Protein AF-A0A3C1V6E5-F1 (afdb_monomer)

pLDDT: mean 78.82, std 22.5, range [22.83, 98.06]

Mean predicted aligned error: 12.68 Å

Sequence (428 aa):
MVGQSHFLRQRLFSVSLCIGIALLNGSAWSAKPEPETEWKPPKLPEAVTIKPEGAVLKVAPIDRETRPEIEQAAAQIDSILQAYWNENKTKSGKKTTDHEFVRRAYLELAGRIPTIDEARTFCNATGRKKRGQLIDDLLESPGYVSHFYNYWADILRLKERPSRDIFFEPYMAWVKESLADNMPYDKWVYTLLTANGRVAENPATGFQLRDAGMPLSYVDNTVRVFLGTQIGCAQCHDHPFDRWTQQEFYKLAALTNGSKFSAKQVLFGGMGGASFGTDDSFSDSGPASDSPFKDEDDLIPNLARLRYGMQTAIDEKKVGGGIRNFYGSGTMMISSMDDEFRLPHDYQYDDGDPLDVVEPAVLWGKIPEYAEDEDNRARFAAWLTTSDNRQFARNIANRMWKKVMGVGLVEPIDDFQEGNIPAIPELL

Foldseek 3Di:
DDDDDDDDDDDDDPDPPPPVPPPPPPPPPPPDPDPPPPDDPPPDPPVVVDDDPDAPAQFAADDCVCVVVVVVLVVVVVVLVVVVCVVVVHDDDDDDDLLRLQQLLCCLQQVDGDDPVSSCVLNPDDDPCSSVVSNSVSLRHLSRLVVVLVVVCVLLVPDCDLDPQAGLPLLSVLSSVCSRHVQDPLLLLLLLLPDWWFCLQRVSVSSVVSCPPPLLVSQQSSCLSQLLARCSVLCVAQDPPFRRHVLQSLLQSLLRVQKDKFLPDDPPDPPDDPPPPPPPPPPPCFQQVPDPQNGVCSNRVCSVVSNVVVVVCVVVVVDDPVVVSVVSRRSIIIDGDNDWGFADQPDDDPPDHHRDTRNHDHNDDHQDPSCPPPRSSSSSSRQSSPPVNVSSVQLVLQVVCCSSVVHGLFPVSSHDHPVTAGVSNVSD

Structure (mmCIF, N/CA/C/O backbone):
data_AF-A0A3C1V6E5-F1
#
_entry.id   AF-A0A3C1V6E5-F1
#
loop_
_atom_site.group_PDB
_atom_site.id
_atom_site.type_symbol
_atom_site.label_atom_id
_atom_site.label_alt_id
_atom_site.label_comp_id
_atom_site.label_asym_id
_atom_site.label_entity_id
_atom_site.label_seq_id
_atom_site.pdbx_PDB_ins_code
_atom_site.Cartn_x
_atom_site.Cartn_y
_atom_site.Cartn_z
_atom_site.occupancy
_atom_site.B_iso_or_equiv
_atom_site.auth_seq_id
_atom_site.auth_comp_id
_atom_site.auth_asym_id
_atom_site.auth_atom_id
_atom_site.pdbx_PDB_model_num
ATOM 1 N N . MET A 1 1 ? 62.307 -49.105 50.954 1.00 33.12 1 MET A N 1
ATOM 2 C CA . MET A 1 1 ? 61.297 -49.579 49.988 1.00 33.12 1 MET A CA 1
ATOM 3 C C . MET A 1 1 ? 59.978 -48.898 50.314 1.00 33.12 1 MET A C 1
ATOM 5 O O . MET A 1 1 ? 59.543 -48.974 51.450 1.00 33.12 1 MET A O 1
ATOM 9 N N . VAL A 1 2 ? 59.492 -48.143 49.326 1.00 36.91 2 VAL A N 1
ATOM 10 C CA . VAL A 1 2 ? 58.170 -47.536 49.069 1.00 36.91 2 VAL A CA 1
ATOM 11 C C . VAL A 1 2 ? 57.068 -47.698 50.132 1.00 36.91 2 VAL A C 1
ATOM 13 O O . VAL A 1 2 ? 56.732 -48.811 50.514 1.00 36.91 2 VAL A O 1
ATOM 16 N N . GLY A 1 3 ? 56.419 -46.585 50.499 1.00 30.44 3 GLY A N 1
ATOM 17 C CA . GLY A 1 3 ? 55.229 -46.575 51.359 1.00 30.44 3 GLY A CA 1
ATOM 18 C C . GLY A 1 3 ? 54.374 -45.313 51.209 1.00 30.44 3 GLY A C 1
ATOM 19 O O . GLY A 1 3 ? 54.398 -44.450 52.073 1.00 30.44 3 GLY A O 1
ATOM 20 N N . GLN A 1 4 ? 53.698 -45.223 50.062 1.00 34.97 4 GLN A N 1
ATOM 21 C CA . GLN A 1 4 ? 52.452 -44.508 49.741 1.00 34.97 4 GLN A CA 1
ATOM 22 C C . GLN A 1 4 ? 51.994 -43.318 50.615 1.00 34.97 4 GLN A C 1
ATOM 24 O O . GLN A 1 4 ? 51.507 -43.457 51.734 1.00 34.97 4 GLN A O 1
ATOM 29 N N . SER A 1 5 ? 52.010 -42.143 49.984 1.00 36.38 5 SER A N 1
ATOM 30 C CA . SER A 1 5 ? 51.194 -40.975 50.293 1.00 36.38 5 SER A CA 1
ATOM 31 C C . SER A 1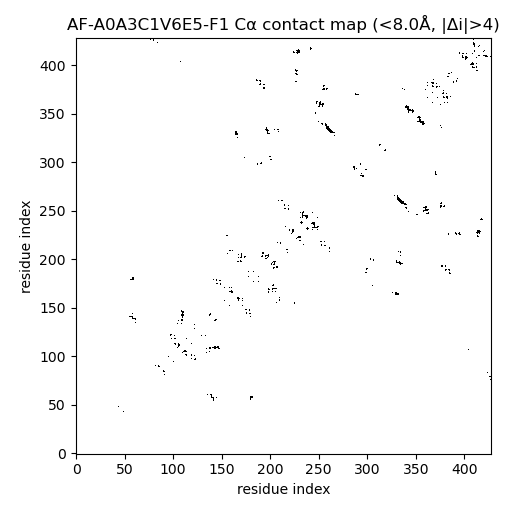 5 ? 49.795 -41.111 49.684 1.00 36.38 5 SER A C 1
ATOM 33 O O . SER A 1 5 ? 49.674 -41.369 48.492 1.00 36.38 5 SER A O 1
ATOM 35 N N . HIS A 1 6 ? 48.759 -40.900 50.495 1.00 39.94 6 HIS A N 1
ATOM 36 C CA . HIS A 1 6 ? 47.565 -40.069 50.250 1.00 39.94 6 HIS A CA 1
ATOM 37 C C . HIS A 1 6 ? 46.398 -40.561 51.116 1.00 39.94 6 HIS A C 1
ATOM 39 O O . HIS A 1 6 ? 46.191 -41.754 51.278 1.00 39.94 6 HIS A O 1
ATOM 45 N N . PHE A 1 7 ? 45.630 -39.594 51.628 1.00 38.19 7 PHE A N 1
ATOM 46 C CA . PHE A 1 7 ? 44.462 -39.727 52.509 1.00 38.19 7 PHE A CA 1
ATOM 47 C C . PHE A 1 7 ? 44.743 -39.974 53.993 1.00 38.19 7 PHE A C 1
ATOM 49 O O . PHE A 1 7 ? 44.480 -41.044 54.514 1.00 38.19 7 PHE A O 1
ATOM 56 N N . LEU A 1 8 ? 45.173 -38.918 54.694 1.00 37.25 8 LEU A N 1
ATOM 57 C CA . LEU A 1 8 ? 44.597 -38.524 55.990 1.00 37.25 8 LEU A CA 1
ATOM 58 C C . LEU A 1 8 ? 45.181 -37.161 56.414 1.00 37.25 8 LEU A C 1
ATOM 60 O O . LEU A 1 8 ? 46.267 -37.095 56.981 1.00 37.25 8 LEU A O 1
ATOM 64 N N . ARG A 1 9 ? 44.468 -36.053 56.177 1.00 35.97 9 ARG A N 1
ATOM 65 C CA . ARG A 1 9 ? 44.654 -34.835 56.983 1.00 35.97 9 ARG A CA 1
ATOM 66 C C . ARG A 1 9 ? 43.318 -34.161 57.276 1.00 35.97 9 ARG A C 1
ATOM 68 O O . ARG A 1 9 ? 42.730 -33.491 56.441 1.00 35.97 9 ARG A O 1
ATOM 75 N N . GLN A 1 10 ? 42.914 -34.366 58.528 1.00 39.66 10 GLN A N 1
ATOM 76 C CA . GLN A 1 10 ? 42.471 -33.315 59.442 1.00 39.66 10 GLN A CA 1
ATOM 77 C C . GLN A 1 10 ? 41.135 -32.632 59.116 1.00 39.66 10 GLN A C 1
ATOM 79 O O . GLN A 1 10 ? 41.059 -31.451 58.797 1.00 39.66 10 GLN A O 1
ATOM 84 N N . ARG A 1 11 ? 40.050 -33.361 59.407 1.00 44.81 11 ARG A N 1
ATOM 85 C CA . ARG A 1 11 ? 38.934 -32.771 60.160 1.00 44.81 11 ARG A CA 1
ATOM 86 C C . ARG A 1 11 ? 39.464 -32.402 61.547 1.00 44.81 11 ARG A C 1
ATOM 88 O O . ARG A 1 11 ? 39.792 -33.319 62.287 1.00 44.81 11 ARG A O 1
ATOM 95 N N . LEU A 1 12 ? 39.603 -31.108 61.840 1.00 43.06 12 LEU A N 1
ATOM 96 C CA . LEU A 1 12 ? 39.612 -30.475 63.176 1.00 43.06 12 LEU A CA 1
ATOM 97 C C . LEU A 1 12 ? 40.032 -28.999 63.018 1.00 43.06 12 LEU A C 1
ATOM 99 O O . LEU A 1 12 ? 41.094 -28.592 63.461 1.00 43.06 12 LEU A O 1
ATOM 103 N N . PHE A 1 13 ? 39.207 -28.195 62.346 1.00 40.41 13 PHE A N 1
ATOM 104 C CA . PHE A 1 13 ? 39.318 -26.728 62.351 1.00 40.41 13 PHE A CA 1
ATOM 105 C C . PHE A 1 13 ? 37.937 -26.117 62.097 1.00 40.41 13 PHE A C 1
ATOM 107 O O . PHE A 1 13 ? 37.669 -25.575 61.033 1.00 40.41 13 PHE A O 1
ATOM 114 N N . SER A 1 14 ? 37.002 -26.270 63.038 1.00 45.25 14 SER A N 1
ATOM 115 C CA . SER A 1 14 ? 35.696 -25.588 62.974 1.00 45.25 14 SER A CA 1
ATOM 116 C C . SER A 1 14 ? 35.020 -25.525 64.347 1.00 45.25 14 SER A C 1
ATOM 118 O O . SER A 1 14 ? 33.919 -26.036 64.494 1.00 45.25 14 SER A O 1
ATOM 120 N N . VAL A 1 15 ? 35.665 -24.951 65.375 1.00 45.31 15 VAL A N 1
ATOM 121 C CA . VAL A 1 15 ? 34.948 -24.581 66.625 1.00 45.31 15 VAL A CA 1
ATOM 122 C C . VAL A 1 15 ? 35.372 -23.225 67.231 1.00 45.31 15 VAL A C 1
ATOM 124 O O . VAL A 1 15 ? 34.652 -22.692 68.063 1.00 45.31 15 VAL A O 1
ATOM 127 N N . SER A 1 16 ? 36.445 -22.555 66.788 1.00 42.56 16 SER A N 1
ATOM 128 C CA . SER A 1 16 ? 36.907 -21.313 67.460 1.00 42.56 16 SER A CA 1
ATOM 129 C C . SER A 1 16 ? 36.689 -19.996 66.699 1.00 42.56 16 SER A C 1
ATOM 131 O O . SER A 1 16 ? 37.274 -18.987 67.075 1.00 42.56 16 SER A O 1
ATOM 133 N N . LEU A 1 17 ? 35.812 -19.951 65.688 1.00 41.94 17 LEU A N 1
ATOM 134 C CA . LEU A 1 17 ? 35.485 -18.712 64.956 1.00 41.94 17 LEU A CA 1
ATOM 135 C C . LEU A 1 17 ? 33.987 -18.354 65.007 1.00 41.94 17 LEU A C 1
ATOM 137 O O . LEU A 1 17 ? 33.418 -17.916 64.016 1.00 41.94 17 LEU A O 1
ATOM 141 N N . CYS A 1 18 ? 33.330 -18.540 66.156 1.00 40.94 18 CYS A N 1
ATOM 142 C CA . CYS A 1 18 ? 31.938 -18.094 66.347 1.00 40.94 18 CYS A CA 1
ATOM 143 C C . CYS A 1 18 ? 31.711 -17.200 67.578 1.00 40.94 18 CYS A C 1
ATOM 145 O O . CYS A 1 18 ? 30.569 -16.887 67.884 1.00 40.94 18 CYS A O 1
ATOM 147 N N . ILE A 1 19 ? 32.762 -16.735 68.267 1.00 44.38 19 ILE A N 1
ATOM 148 C CA . ILE A 1 19 ? 32.605 -15.843 69.441 1.00 44.38 19 ILE A CA 1
ATOM 149 C C . ILE A 1 19 ? 33.277 -14.464 69.235 1.00 44.38 19 ILE A C 1
ATOM 151 O O . ILE A 1 19 ? 33.051 -13.535 70.000 1.00 44.38 19 ILE A O 1
ATOM 155 N N . GLY A 1 20 ? 34.010 -14.263 68.133 1.00 39.97 20 GLY A N 1
ATOM 156 C CA . GLY A 1 20 ? 34.669 -12.988 67.798 1.00 39.97 20 GLY A CA 1
ATOM 157 C C . GLY A 1 20 ? 33.928 -12.074 66.809 1.00 39.97 20 GLY A C 1
ATOM 158 O O . GLY A 1 20 ? 34.488 -11.060 66.413 1.00 39.97 20 GLY A O 1
ATOM 159 N N . ILE A 1 21 ? 32.704 -12.414 66.381 1.00 42.41 21 ILE A N 1
ATOM 160 C CA . ILE A 1 21 ? 31.907 -11.618 65.413 1.00 42.41 21 ILE A CA 1
ATOM 161 C C . ILE A 1 21 ? 30.518 -11.282 65.993 1.00 42.41 21 ILE A C 1
ATOM 163 O O . ILE A 1 21 ? 29.538 -11.120 65.278 1.00 42.41 21 ILE A O 1
ATOM 167 N N . ALA A 1 22 ? 30.410 -11.182 67.319 1.00 43.16 22 ALA A N 1
ATOM 168 C CA . ALA A 1 22 ? 29.179 -10.755 67.994 1.00 43.16 22 ALA A CA 1
ATOM 169 C C . ALA A 1 22 ? 29.300 -9.377 68.676 1.00 43.16 22 ALA A C 1
ATOM 171 O O . ALA A 1 22 ? 28.345 -8.923 69.293 1.00 43.16 22 ALA A O 1
ATOM 172 N N . LEU A 1 23 ? 30.444 -8.687 68.553 1.00 46.59 23 LEU A N 1
ATOM 173 C CA . LEU A 1 23 ? 30.680 -7.385 69.205 1.00 46.59 23 LEU A CA 1
ATOM 174 C C . LEU A 1 23 ? 31.103 -6.248 68.255 1.00 46.59 23 LEU A C 1
ATOM 176 O O . LEU A 1 23 ? 31.434 -5.165 68.721 1.00 46.59 23 LEU A O 1
ATOM 180 N N . LEU A 1 24 ? 31.042 -6.446 66.931 1.00 46.03 24 LEU A N 1
ATOM 181 C CA . LEU A 1 24 ? 31.371 -5.403 65.939 1.00 46.03 24 LEU A CA 1
ATOM 182 C C . LEU A 1 24 ? 30.227 -5.039 64.975 1.00 46.03 24 LEU A C 1
ATOM 184 O O . LEU A 1 24 ? 30.453 -4.302 64.027 1.00 46.03 24 LEU A O 1
ATOM 188 N N . ASN A 1 25 ? 28.994 -5.486 65.234 1.00 44.97 25 ASN A N 1
ATOM 189 C CA . ASN A 1 25 ? 27.812 -5.114 64.436 1.00 44.97 25 ASN A CA 1
ATOM 190 C C . ASN A 1 25 ? 26.697 -4.470 65.281 1.00 44.97 25 ASN A C 1
ATOM 192 O O . ASN A 1 25 ? 25.516 -4.621 64.991 1.00 44.97 25 ASN A O 1
ATOM 196 N N . GLY A 1 26 ? 27.064 -3.741 66.339 1.00 45.75 26 GLY A N 1
ATOM 197 C CA . GLY A 1 26 ? 26.116 -2.980 67.165 1.00 45.75 26 GLY A CA 1
ATOM 198 C C . GLY A 1 26 ? 25.826 -1.555 66.673 1.00 45.75 26 GLY A C 1
ATOM 199 O O . GLY A 1 26 ? 25.007 -0.870 67.273 1.00 45.75 26 GLY A O 1
ATOM 200 N N . SER A 1 27 ? 26.490 -1.083 65.612 1.00 48.09 27 SER A N 1
ATOM 201 C CA . SER A 1 27 ? 26.453 0.329 65.185 1.00 48.09 27 SER A CA 1
ATOM 202 C C . SER A 1 27 ? 25.985 0.560 63.742 1.00 48.09 27 SER A C 1
ATOM 204 O O . SER A 1 27 ? 25.948 1.702 63.295 1.00 48.09 27 SER A O 1
ATOM 206 N N . ALA A 1 28 ? 25.579 -0.486 63.015 1.00 47.56 28 ALA A N 1
ATOM 207 C CA . ALA A 1 28 ? 25.120 -0.365 61.624 1.00 47.56 28 ALA A CA 1
ATOM 208 C C . ALA A 1 28 ? 23.589 -0.222 61.464 1.00 47.56 28 ALA A C 1
ATOM 210 O O . ALA A 1 28 ? 23.106 -0.067 60.347 1.00 47.56 28 ALA A O 1
ATOM 211 N N . TRP A 1 29 ? 22.812 -0.246 62.555 1.00 49.22 29 TRP A N 1
ATOM 212 C CA . TRP A 1 29 ? 21.337 -0.176 62.536 1.00 49.22 29 TRP A CA 1
ATOM 213 C C . TRP A 1 29 ? 20.766 1.115 63.140 1.00 49.22 29 TRP A C 1
ATOM 215 O O . TRP A 1 29 ? 19.705 1.124 63.758 1.00 49.22 29 TRP A O 1
ATOM 225 N N . SER A 1 30 ? 21.453 2.238 62.941 1.00 56.75 30 SER A N 1
ATOM 226 C CA . SER A 1 30 ? 20.893 3.565 63.235 1.00 56.75 30 SER A CA 1
ATOM 227 C C . SER A 1 30 ? 21.253 4.610 62.179 1.00 56.75 30 SER A C 1
ATOM 229 O O . SER A 1 30 ? 21.362 5.797 62.496 1.00 56.75 30 SER A O 1
ATOM 231 N N . ALA A 1 31 ? 21.455 4.195 60.925 1.00 59.06 31 ALA A N 1
ATOM 232 C CA . ALA A 1 31 ? 21.459 5.149 59.825 1.00 59.06 31 ALA A CA 1
ATOM 233 C C . ALA A 1 31 ? 20.050 5.751 59.746 1.00 59.06 31 ALA A C 1
ATOM 235 O O . ALA A 1 31 ? 19.085 5.050 59.439 1.00 59.06 31 ALA A O 1
ATOM 236 N N . LYS A 1 32 ? 19.919 7.035 60.105 1.00 61.00 32 LYS A N 1
ATOM 237 C CA . LYS A 1 32 ? 18.692 7.791 59.839 1.00 61.00 32 LYS A CA 1
ATOM 238 C C . LYS A 1 32 ? 18.397 7.644 58.341 1.00 61.00 32 LYS A C 1
ATOM 240 O O . LYS A 1 32 ? 19.347 7.791 57.569 1.00 61.00 32 LYS A O 1
ATOM 245 N N . PRO A 1 33 ? 17.151 7.344 57.932 1.00 62.94 33 PRO A N 1
ATOM 246 C CA . PRO A 1 33 ? 16.810 7.365 56.517 1.00 62.94 33 PRO A CA 1
ATOM 247 C C . PRO A 1 33 ? 17.252 8.719 55.965 1.00 62.94 33 PRO A C 1
ATOM 249 O O . PRO A 1 33 ? 17.007 9.751 56.603 1.00 62.94 33 PRO A O 1
ATOM 252 N N . GLU A 1 34 ? 17.982 8.707 54.848 1.00 66.94 34 GLU A N 1
ATOM 253 C CA . GLU A 1 34 ? 18.268 9.948 54.138 1.00 66.94 34 GLU A CA 1
ATOM 254 C C . GLU A 1 34 ? 16.935 10.680 53.946 1.00 66.94 34 GLU A C 1
ATOM 256 O O . GLU A 1 34 ? 15.932 10.019 53.651 1.00 66.94 34 GLU A O 1
ATOM 261 N N . PRO A 1 35 ? 16.874 12.001 54.193 1.00 67.31 35 PRO A N 1
ATOM 262 C CA . PRO A 1 35 ? 15.646 12.745 53.966 1.00 67.31 35 PRO A CA 1
ATOM 263 C C . PRO A 1 35 ? 15.203 12.451 52.537 1.00 67.31 35 PRO A C 1
ATOM 265 O O . PRO A 1 35 ? 15.996 12.654 51.616 1.00 67.31 35 PRO A O 1
ATOM 268 N N . GLU A 1 36 ? 13.987 11.911 52.379 1.00 69.88 36 GLU A N 1
ATOM 269 C CA . GLU A 1 36 ? 13.410 11.611 51.071 1.00 69.88 36 GLU A CA 1
ATOM 270 C C . GLU A 1 36 ? 13.618 12.845 50.202 1.00 69.88 36 GLU A C 1
ATOM 272 O O . GLU A 1 36 ? 13.077 13.920 50.474 1.00 69.88 36 GLU A O 1
ATOM 277 N N . THR A 1 37 ? 14.499 12.723 49.210 1.00 72.12 37 THR A N 1
ATOM 278 C CA . THR A 1 37 ? 14.703 13.796 48.254 1.00 72.12 37 THR A CA 1
ATOM 279 C C . THR A 1 37 ? 13.376 13.939 47.541 1.00 72.12 37 THR A C 1
ATOM 281 O O . THR A 1 37 ? 12.957 13.035 46.822 1.00 72.12 37 THR A O 1
ATOM 284 N N . GLU A 1 38 ? 12.676 15.039 47.826 1.00 78.81 38 GLU A N 1
ATOM 285 C CA . GLU A 1 38 ? 11.380 15.343 47.236 1.00 78.81 38 GLU A CA 1
ATOM 286 C C . GLU A 1 38 ? 11.497 15.135 45.725 1.00 78.81 38 GLU A C 1
ATOM 288 O O . GLU A 1 38 ? 12.281 15.816 45.051 1.00 78.81 38 GLU A O 1
ATOM 293 N N . TRP A 1 39 ? 10.800 14.119 45.208 1.00 74.19 39 TRP A N 1
ATOM 294 C CA . TRP A 1 39 ? 10.886 13.768 43.800 1.00 74.19 39 TRP A CA 1
ATOM 295 C C . TRP A 1 39 ? 10.397 14.962 42.987 1.00 74.19 39 TRP A C 1
ATOM 297 O O . TRP A 1 39 ? 9.228 15.342 43.047 1.00 74.19 39 TRP A O 1
ATOM 307 N N . LYS A 1 40 ? 11.308 15.572 42.228 1.00 79.94 40 LYS A N 1
ATOM 308 C CA . LYS A 1 40 ? 10.969 16.644 41.299 1.00 79.94 40 LYS A CA 1
ATOM 309 C C . LYS A 1 40 ? 10.714 16.007 39.938 1.00 79.94 40 LYS A C 1
ATOM 311 O O . LYS A 1 40 ? 11.668 15.477 39.362 1.00 79.94 40 LYS A O 1
ATOM 316 N N . PRO A 1 41 ? 9.476 16.046 39.409 1.00 78.00 41 PRO A N 1
ATOM 317 C CA . PRO A 1 41 ? 9.222 15.561 38.062 1.00 78.00 41 PRO A CA 1
ATOM 318 C C . PRO A 1 41 ? 10.176 16.255 37.083 1.00 78.00 41 PRO A C 1
ATOM 320 O O . PRO A 1 41 ? 10.405 17.465 37.214 1.00 78.00 41 PRO A O 1
ATOM 323 N N . PRO A 1 42 ? 10.747 15.526 36.107 1.00 81.56 42 PRO A N 1
ATOM 324 C CA . PRO A 1 42 ? 11.539 16.157 35.065 1.00 81.56 42 PRO A CA 1
ATOM 325 C C . PRO A 1 42 ? 10.684 17.222 34.375 1.00 81.56 42 PRO A C 1
ATOM 327 O O . PRO A 1 42 ? 9.512 16.989 34.070 1.00 81.56 42 PRO A O 1
ATOM 330 N N . LYS A 1 43 ? 11.265 18.404 34.137 1.00 81.25 43 LYS A N 1
ATOM 331 C CA . LYS A 1 43 ? 10.600 19.428 33.329 1.00 81.25 43 LYS A CA 1
ATOM 332 C C . LYS A 1 43 ? 10.381 18.843 31.941 1.00 81.25 43 LYS A C 1
ATOM 334 O O . LYS A 1 43 ? 11.344 18.538 31.239 1.00 81.25 43 LYS A O 1
ATOM 339 N N . LEU A 1 44 ? 9.118 18.660 31.581 1.00 78.56 44 LEU A N 1
ATOM 340 C CA . LEU A 1 44 ? 8.759 18.231 30.242 1.00 78.56 44 LEU A CA 1
ATOM 341 C C . LEU A 1 44 ? 9.189 19.319 29.241 1.00 78.56 44 LEU A C 1
ATOM 343 O O . LEU A 1 44 ? 9.157 20.504 29.592 1.00 78.56 44 LEU A O 1
ATOM 347 N N . PRO A 1 45 ? 9.615 18.944 28.020 1.00 76.25 45 PRO A N 1
ATOM 348 C CA . PRO A 1 45 ? 9.902 19.909 26.967 1.00 76.25 45 PRO A CA 1
ATOM 349 C C . PRO A 1 45 ? 8.709 20.834 26.743 1.00 76.25 45 PRO A C 1
ATOM 351 O O . PRO A 1 45 ? 7.562 20.409 26.874 1.00 76.25 45 PRO A O 1
ATOM 354 N N . GLU A 1 46 ? 8.975 22.074 26.339 1.00 69.12 46 GLU A N 1
ATOM 355 C CA . GLU A 1 46 ? 7.931 23.083 26.135 1.00 69.12 46 GLU A CA 1
ATOM 356 C C . GLU A 1 46 ? 6.845 22.604 25.150 1.00 69.12 46 GLU A C 1
ATOM 358 O O . GLU A 1 46 ? 5.651 22.787 25.381 1.00 69.12 46 GLU A O 1
ATOM 363 N N . ALA A 1 47 ? 7.263 21.853 24.124 1.00 62.50 47 ALA A N 1
ATOM 364 C CA . ALA A 1 47 ? 6.400 21.198 23.140 1.00 62.50 47 ALA A CA 1
ATOM 365 C C . ALA A 1 47 ? 5.415 20.161 23.725 1.00 62.50 47 ALA A C 1
ATOM 367 O O . ALA A 1 47 ? 4.439 19.811 23.072 1.00 62.50 47 ALA A O 1
ATOM 368 N N . VAL A 1 48 ? 5.670 19.650 24.932 1.00 64.62 48 VAL A N 1
ATOM 369 C CA . VAL A 1 48 ? 4.799 18.703 25.652 1.00 64.62 48 VAL A CA 1
ATOM 370 C C . VAL A 1 48 ? 3.907 19.436 26.659 1.00 64.62 48 VAL A C 1
ATOM 372 O O . VAL A 1 48 ? 2.833 18.951 27.006 1.00 64.62 48 VAL A O 1
ATOM 375 N N . THR A 1 49 ? 4.339 20.604 27.141 1.00 70.75 49 THR A N 1
ATOM 376 C CA . THR A 1 49 ? 3.604 21.389 28.144 1.00 70.75 49 THR A CA 1
ATOM 377 C C . THR A 1 49 ? 2.634 22.396 27.543 1.00 70.75 49 THR A C 1
ATOM 379 O O . THR A 1 49 ? 1.643 22.740 28.186 1.00 70.75 49 THR A O 1
ATOM 382 N N . ILE A 1 50 ? 2.904 22.885 26.331 1.00 70.06 50 ILE A N 1
ATOM 383 C CA . ILE A 1 50 ? 2.019 23.818 25.635 1.00 70.06 50 ILE A CA 1
ATOM 384 C C . ILE A 1 50 ? 0.929 23.021 24.927 1.00 70.06 50 ILE A C 1
ATOM 386 O O . ILE A 1 50 ? 1.202 22.166 24.086 1.00 70.06 50 ILE A O 1
ATOM 390 N N . LYS A 1 51 ? -0.330 23.326 25.252 1.00 64.81 51 LYS A N 1
ATOM 391 C CA . LYS A 1 51 ? -1.469 22.791 24.511 1.00 64.81 51 LYS A CA 1
ATOM 392 C C . LYS A 1 51 ? -1.480 23.448 23.123 1.00 64.81 51 LYS A C 1
ATOM 394 O O . LYS A 1 51 ? -1.540 24.675 23.070 1.00 64.81 51 LYS A O 1
ATOM 399 N N . PRO A 1 52 ? -1.416 22.682 22.022 1.00 63.34 52 PRO A N 1
ATOM 400 C CA . PRO A 1 52 ? -1.412 23.266 20.688 1.00 63.34 52 PRO A CA 1
ATOM 401 C C . PRO A 1 52 ? -2.696 24.073 20.452 1.00 63.34 52 PRO A C 1
ATOM 403 O O . PRO A 1 52 ? -3.790 23.629 20.800 1.00 63.34 52 PRO A O 1
ATOM 406 N N . GLU A 1 53 ? -2.551 25.263 19.865 1.00 66.38 53 GLU A N 1
ATOM 407 C CA . GLU A 1 53 ? -3.654 26.206 19.616 1.00 66.38 53 GLU A CA 1
ATOM 408 C C . GLU A 1 53 ? -4.534 25.811 18.412 1.00 66.38 53 GLU A C 1
ATOM 410 O O . GLU A 1 53 ? -5.567 26.427 18.165 1.00 66.38 53 GLU A O 1
ATOM 415 N N . GLY A 1 54 ? -4.166 24.754 17.679 1.00 62.56 54 GLY A N 1
ATOM 416 C CA . GLY A 1 54 ? -4.900 24.257 16.518 1.00 62.56 54 GLY A CA 1
ATOM 417 C C . GLY A 1 54 ? -4.609 22.790 16.207 1.00 62.56 54 GLY A C 1
ATOM 418 O O . GLY A 1 54 ? -3.777 22.148 16.853 1.00 62.56 54 GLY A O 1
ATOM 419 N N . ALA A 1 55 ? -5.314 22.248 15.210 1.00 62.12 55 ALA A N 1
ATOM 420 C CA . ALA A 1 55 ? -5.086 20.886 14.742 1.00 62.12 55 ALA A CA 1
ATOM 421 C C . ALA A 1 55 ? -3.644 20.747 14.225 1.00 62.12 55 ALA A C 1
ATOM 423 O O . ALA A 1 55 ? -3.252 21.417 13.274 1.00 62.12 55 ALA A O 1
ATOM 424 N N . VAL A 1 56 ? -2.868 19.861 14.858 1.00 72.12 56 VAL A N 1
ATOM 425 C CA . VAL A 1 56 ? -1.457 19.584 14.514 1.00 72.12 56 VAL A CA 1
ATOM 426 C C . VAL A 1 56 ? -1.322 19.054 13.081 1.00 72.12 56 VAL A C 1
ATOM 428 O O . VAL A 1 56 ? -0.287 19.218 12.443 1.00 72.12 56 VAL A O 1
ATOM 431 N N . LEU A 1 57 ? -2.382 18.427 12.575 1.00 81.31 57 LEU A N 1
ATOM 432 C CA . LEU A 1 57 ? -2.495 17.902 11.227 1.00 81.31 57 LEU A CA 1
ATOM 433 C C . LEU A 1 57 ? -3.964 17.982 10.802 1.00 81.31 57 LEU A C 1
ATOM 435 O O . LEU A 1 57 ? -4.845 17.615 11.582 1.00 81.31 57 LEU A O 1
ATOM 439 N N . LYS A 1 58 ? -4.229 18.455 9.582 1.00 88.81 58 LYS A N 1
ATOM 440 C CA . LYS A 1 58 ? -5.564 18.378 8.978 1.00 88.81 58 LYS A CA 1
ATOM 441 C C . LYS A 1 58 ? -5.739 16.971 8.410 1.00 88.81 58 LYS A C 1
ATOM 443 O O . LYS A 1 58 ? -4.903 16.550 7.623 1.00 88.81 58 LYS A O 1
ATOM 448 N N . VAL A 1 59 ? -6.794 16.279 8.826 1.00 93.12 59 VAL A N 1
ATOM 449 C CA . VAL A 1 59 ? -7.151 14.938 8.346 1.00 93.12 59 VAL A CA 1
ATOM 450 C C . VAL A 1 59 ? -8.452 15.056 7.560 1.00 93.12 59 VAL A C 1
ATOM 452 O O . VAL A 1 59 ? -9.354 15.791 7.975 1.00 93.12 59 VAL A O 1
ATOM 455 N N . ALA A 1 60 ? -8.522 14.408 6.402 1.00 93.44 60 ALA A N 1
ATOM 456 C CA . ALA A 1 60 ? -9.717 14.363 5.581 1.00 93.44 60 ALA A CA 1
ATOM 457 C C . ALA A 1 60 ? -10.860 13.686 6.354 1.00 93.44 60 ALA A C 1
ATOM 459 O O . ALA A 1 60 ? -10.630 12.700 7.060 1.00 93.44 60 ALA A O 1
ATOM 460 N N . PRO A 1 61 ? -12.091 14.214 6.252 1.00 94.56 61 PRO A N 1
ATOM 461 C CA . PRO A 1 61 ? -13.240 13.559 6.848 1.00 94.56 61 PRO A CA 1
ATOM 462 C C . PRO A 1 61 ? -13.512 12.233 6.136 1.00 94.56 61 PRO A C 1
ATOM 464 O O . PRO A 1 61 ? -13.323 12.114 4.924 1.00 94.56 61 PRO A O 1
ATOM 467 N N . ILE A 1 62 ? -14.010 11.254 6.882 1.00 93.06 62 ILE A N 1
ATOM 468 C CA . ILE A 1 62 ? -14.507 10.015 6.295 1.00 93.06 62 ILE A CA 1
ATOM 469 C C . ILE A 1 62 ? -15.852 10.263 5.599 1.00 93.06 62 ILE A C 1
ATOM 471 O O . ILE A 1 62 ? -16.700 11.024 6.083 1.00 93.06 62 ILE A O 1
ATOM 475 N N . ASP A 1 63 ? -16.081 9.572 4.484 1.00 92.69 63 ASP A N 1
ATOM 476 C CA . ASP A 1 63 ? -17.378 9.590 3.815 1.00 92.69 63 ASP A CA 1
ATOM 477 C C . ASP A 1 63 ? -18.371 8.679 4.549 1.00 92.69 63 ASP A C 1
ATOM 479 O O . ASP A 1 63 ? -18.368 7.454 4.409 1.00 92.69 63 ASP A O 1
ATOM 483 N N . ARG A 1 64 ? -19.239 9.291 5.355 1.00 91.44 64 ARG A N 1
ATOM 484 C CA . ARG A 1 64 ? -20.240 8.575 6.156 1.00 91.44 64 ARG A CA 1
ATOM 485 C C . ARG A 1 64 ? -21.395 8.023 5.318 1.00 91.44 64 ARG A C 1
ATOM 487 O O . ARG A 1 64 ? -22.099 7.146 5.824 1.00 91.44 64 ARG A O 1
ATOM 494 N N . GLU A 1 65 ? -21.575 8.473 4.077 1.00 93.19 65 GLU A N 1
ATOM 495 C CA . GLU A 1 65 ? -22.622 7.964 3.182 1.00 93.19 65 GLU A CA 1
ATOM 496 C C . GLU A 1 65 ? -22.316 6.535 2.711 1.00 93.19 65 GLU A C 1
ATOM 498 O O . GLU A 1 65 ? -23.236 5.758 2.477 1.00 93.19 65 GLU A O 1
ATOM 503 N N . THR A 1 66 ? -21.040 6.132 2.700 1.00 91.56 66 THR A N 1
ATOM 504 C CA . THR A 1 66 ? -20.603 4.757 2.366 1.00 91.56 66 THR A CA 1
ATOM 505 C C . THR A 1 66 ? -20.897 3.725 3.463 1.00 91.56 66 THR A C 1
ATOM 507 O O . THR A 1 66 ? -20.763 2.517 3.263 1.00 91.56 66 THR A O 1
ATOM 510 N N . ARG A 1 67 ? -21.330 4.163 4.654 1.00 90.31 67 ARG A N 1
ATOM 511 C CA . ARG A 1 67 ? -21.548 3.286 5.816 1.00 90.31 67 ARG A CA 1
ATOM 512 C C . ARG A 1 67 ? -22.470 2.087 5.549 1.00 90.31 67 ARG A C 1
ATOM 514 O O . ARG A 1 67 ? -22.128 1.006 6.026 1.00 90.31 67 ARG A O 1
ATOM 521 N N . PRO A 1 68 ? -23.611 2.215 4.846 1.00 93.81 68 PRO A N 1
ATOM 522 C CA . PRO A 1 68 ? -24.469 1.068 4.558 1.00 93.81 68 PRO A CA 1
ATOM 523 C C . PRO A 1 68 ? -23.753 -0.020 3.748 1.00 93.81 68 PRO A C 1
ATOM 525 O O . PRO A 1 68 ? -23.914 -1.201 4.048 1.00 93.81 68 PRO A O 1
ATOM 528 N N . GLU A 1 69 ? -22.927 0.367 2.774 1.00 95.75 69 GLU A N 1
ATOM 529 C CA . GLU A 1 69 ? -22.152 -0.566 1.949 1.00 95.75 69 GLU A CA 1
ATOM 530 C C . GLU A 1 69 ? -21.089 -1.287 2.787 1.00 95.75 69 GLU A C 1
ATOM 532 O O . GLU A 1 69 ? -20.955 -2.508 2.710 1.00 95.75 69 GLU A O 1
ATOM 537 N N . ILE A 1 70 ? -20.402 -0.559 3.674 1.00 93.31 70 ILE A N 1
ATOM 538 C CA . ILE A 1 70 ? -19.425 -1.132 4.614 1.00 93.31 70 ILE A CA 1
ATOM 539 C C . ILE A 1 70 ? -20.101 -2.109 5.589 1.00 93.31 70 ILE A C 1
ATOM 541 O O . ILE A 1 70 ? -19.580 -3.196 5.842 1.00 93.31 70 ILE A O 1
ATOM 545 N N . GLU A 1 71 ? -21.268 -1.754 6.138 1.00 93.38 71 GLU A N 1
ATOM 546 C CA . GLU A 1 71 ? -22.043 -2.637 7.024 1.00 93.38 71 GLU A CA 1
ATOM 547 C C . GLU A 1 71 ? -22.502 -3.907 6.284 1.00 93.38 71 GLU A C 1
ATOM 549 O O . GLU A 1 71 ? -22.476 -4.998 6.860 1.00 93.38 71 GLU A O 1
ATOM 554 N N . GLN A 1 72 ? -22.866 -3.795 5.003 1.00 96.50 72 GLN A N 1
ATOM 555 C CA . GLN A 1 72 ? -23.217 -4.939 4.163 1.00 96.50 72 GLN A CA 1
ATOM 556 C C . GLN A 1 72 ? -22.009 -5.841 3.878 1.00 96.50 72 GLN A C 1
ATOM 558 O O . GLN A 1 72 ? -22.124 -7.060 4.017 1.00 96.50 72 GLN A O 1
ATOM 563 N N . ALA A 1 73 ? -20.853 -5.269 3.534 1.00 95.31 73 ALA A N 1
ATOM 564 C CA . ALA A 1 73 ? -19.616 -6.020 3.322 1.00 95.31 73 ALA A CA 1
ATOM 565 C C . ALA A 1 73 ? -19.178 -6.757 4.601 1.00 95.31 73 ALA A C 1
ATOM 567 O O . ALA A 1 73 ? -18.851 -7.944 4.562 1.00 95.31 73 ALA A O 1
ATOM 568 N N . ALA A 1 74 ? -19.260 -6.100 5.763 1.00 95.06 74 ALA A N 1
ATOM 569 C CA . ALA A 1 74 ? -18.987 -6.733 7.053 1.00 95.06 74 ALA A CA 1
ATOM 570 C C . ALA A 1 74 ? -19.948 -7.902 7.340 1.00 95.06 74 ALA A C 1
ATOM 572 O O . ALA A 1 74 ? -19.513 -8.963 7.782 1.00 95.06 74 ALA A O 1
ATOM 573 N N . ALA A 1 75 ? -21.240 -7.751 7.028 1.00 96.56 75 ALA A N 1
ATOM 574 C CA . ALA A 1 75 ? -22.218 -8.827 7.192 1.00 96.56 75 ALA A CA 1
ATOM 575 C C . ALA A 1 75 ? -21.946 -10.028 6.263 1.00 96.56 75 ALA A C 1
ATOM 577 O O . ALA A 1 75 ? -22.201 -11.173 6.642 1.00 96.56 75 ALA A O 1
ATOM 578 N N . GLN A 1 76 ? -21.415 -9.792 5.059 1.00 97.31 76 GLN A N 1
ATOM 579 C CA . GLN A 1 76 ? -20.982 -10.862 4.153 1.00 97.31 76 GLN A CA 1
ATOM 580 C C . GLN A 1 76 ? -19.780 -11.626 4.719 1.00 97.31 76 GLN A C 1
ATOM 582 O O . GLN A 1 76 ? -19.812 -12.857 4.748 1.00 97.31 76 GLN A O 1
ATOM 587 N N . ILE A 1 77 ? -18.773 -10.916 5.243 1.00 96.25 77 ILE A N 1
ATOM 588 C CA . ILE A 1 77 ? -17.631 -11.525 5.947 1.00 96.25 77 ILE A CA 1
ATOM 589 C C . ILE A 1 77 ? -18.124 -12.380 7.122 1.00 96.25 77 ILE A C 1
ATOM 591 O O . ILE A 1 77 ? -17.734 -13.541 7.247 1.00 96.25 77 ILE A O 1
ATOM 595 N N . ASP A 1 78 ? -19.029 -11.846 7.946 1.00 95.81 78 ASP A N 1
ATOM 596 C CA . ASP A 1 78 ? -19.614 -12.576 9.076 1.00 95.81 78 ASP A CA 1
ATOM 597 C C . ASP A 1 78 ? -20.341 -13.852 8.617 1.00 95.81 78 ASP A C 1
ATOM 599 O O . ASP A 1 78 ? -20.224 -14.899 9.258 1.00 95.81 78 ASP A O 1
ATOM 603 N N . SER A 1 79 ? -21.058 -13.800 7.490 1.00 97.25 79 SER A N 1
ATOM 604 C CA . SER A 1 79 ? -21.730 -14.970 6.914 1.00 97.25 79 SER A CA 1
ATOM 605 C C . SER A 1 79 ? -20.740 -16.045 6.459 1.00 97.25 79 SER A C 1
ATOM 607 O O . SER A 1 79 ? -20.979 -17.231 6.702 1.00 97.25 79 SER A O 1
ATOM 609 N N . ILE A 1 80 ? -19.631 -15.651 5.827 1.00 97.25 80 ILE A N 1
ATOM 610 C CA . ILE A 1 80 ? -18.568 -16.570 5.393 1.00 97.25 80 ILE A CA 1
ATOM 611 C C . ILE A 1 80 ? -17.922 -17.238 6.612 1.00 97.25 80 ILE A C 1
ATOM 613 O O . ILE A 1 80 ? -17.834 -18.465 6.677 1.00 97.25 80 ILE A O 1
ATOM 617 N N . LEU A 1 81 ? -17.552 -16.453 7.627 1.00 95.69 81 LEU A N 1
ATOM 618 C CA . LEU A 1 81 ? -16.974 -16.972 8.870 1.00 95.69 81 LEU A CA 1
ATOM 619 C C . LEU A 1 81 ? -17.932 -1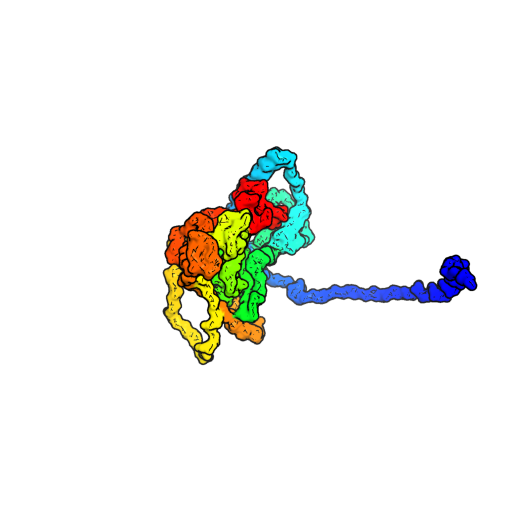7.917 9.600 1.00 95.69 81 LEU A C 1
ATOM 621 O O . LEU A 1 81 ? -17.516 -18.962 10.102 1.00 95.69 81 LEU A O 1
ATOM 625 N N . GLN A 1 82 ? -19.223 -17.584 9.640 1.00 95.94 82 GLN A N 1
ATOM 626 C CA . GLN A 1 82 ? -20.234 -18.428 10.268 1.00 95.94 82 GLN A CA 1
ATOM 627 C C . GLN A 1 82 ? -20.383 -19.775 9.551 1.00 95.94 82 GLN A C 1
ATOM 629 O O . GLN A 1 82 ? -20.510 -20.803 10.224 1.00 95.94 82 GLN A O 1
ATOM 634 N N . ALA A 1 83 ? -20.356 -19.784 8.216 1.00 95.88 83 ALA A N 1
ATOM 635 C CA . ALA A 1 83 ? -20.364 -21.013 7.426 1.00 95.88 83 ALA A CA 1
ATOM 636 C C . ALA A 1 83 ? -19.111 -21.856 7.708 1.00 95.88 83 ALA A C 1
ATOM 638 O O . ALA A 1 83 ? -19.239 -23.024 8.082 1.00 95.88 83 ALA A O 1
ATOM 639 N N . TYR A 1 84 ? -17.931 -21.233 7.662 1.00 95.31 84 TYR A N 1
ATOM 640 C CA . TYR A 1 84 ? -16.654 -21.884 7.952 1.00 95.31 84 TYR A CA 1
ATOM 641 C C . TYR A 1 84 ? -16.625 -22.506 9.357 1.00 95.31 84 TYR A C 1
ATOM 643 O O . TYR A 1 84 ? -16.221 -23.658 9.532 1.00 95.31 84 TYR A O 1
ATOM 651 N N . TRP A 1 85 ? -17.102 -21.791 10.381 1.00 95.50 85 TRP A N 1
ATOM 652 C CA . TRP A 1 85 ? -17.156 -22.329 11.741 1.00 95.50 85 TRP A CA 1
ATOM 653 C C . TRP A 1 85 ? -18.116 -23.508 11.881 1.00 95.50 85 TRP A C 1
ATOM 655 O O . TRP A 1 85 ? -17.805 -24.449 12.614 1.00 95.50 85 TRP A O 1
ATOM 665 N N . ASN A 1 86 ? -19.262 -23.470 11.198 1.00 95.62 86 ASN A N 1
ATOM 666 C CA . ASN A 1 86 ? -20.234 -24.562 11.220 1.00 95.62 86 ASN A CA 1
ATOM 667 C C . ASN A 1 86 ? -19.655 -25.833 10.590 1.00 95.62 86 ASN A C 1
ATOM 669 O O . ASN A 1 86 ? -19.768 -26.909 11.180 1.00 95.62 86 ASN A O 1
ATOM 673 N N . GLU A 1 87 ? -19.001 -25.700 9.436 1.00 96.06 87 GLU A N 1
ATOM 674 C CA . GLU A 1 87 ? -18.337 -26.805 8.741 1.00 96.06 87 GLU A CA 1
ATOM 675 C C . GLU A 1 87 ? -17.229 -27.429 9.602 1.00 96.06 87 GLU A C 1
ATOM 677 O O . GLU A 1 87 ? -17.181 -28.647 9.791 1.00 96.06 87 GLU A O 1
ATOM 682 N N . ASN A 1 88 ? -16.408 -26.585 10.230 1.00 95.69 88 ASN A N 1
ATOM 683 C CA . ASN A 1 88 ? -15.283 -27.012 11.061 1.00 95.69 88 ASN A CA 1
ATOM 684 C C . ASN A 1 88 ? -15.671 -27.356 12.510 1.00 95.69 88 ASN A C 1
ATOM 686 O O . ASN A 1 88 ? -14.808 -27.684 13.326 1.00 95.69 88 ASN A O 1
ATOM 690 N N . LYS A 1 89 ? -16.964 -27.298 12.858 1.00 96.88 89 LYS A N 1
ATOM 691 C CA . LYS A 1 89 ? -17.488 -27.557 14.215 1.00 96.88 89 LYS A CA 1
ATOM 692 C C . LYS A 1 89 ? -16.821 -26.694 15.296 1.00 96.88 89 LYS A C 1
ATOM 694 O O . LYS A 1 89 ? -16.710 -27.099 16.457 1.00 96.88 89 LYS A O 1
ATOM 699 N N . THR A 1 90 ? -16.401 -25.489 14.928 1.00 95.00 90 THR A N 1
ATOM 700 C CA . THR A 1 90 ? -15.836 -24.485 15.834 1.00 95.00 90 THR A CA 1
ATOM 701 C C . THR A 1 90 ? -16.891 -23.448 16.219 1.00 95.00 90 THR A C 1
ATOM 703 O O . THR A 1 90 ? -17.983 -23.408 15.659 1.00 95.00 90 THR A O 1
ATOM 706 N N . LYS A 1 91 ? -16.590 -22.599 17.204 1.00 90.00 91 LYS A N 1
ATOM 707 C CA . LYS A 1 91 ? -17.481 -21.512 17.630 1.00 90.00 91 LYS A CA 1
ATOM 708 C C . LYS A 1 91 ? -16.745 -20.186 17.596 1.00 90.00 91 LYS A C 1
ATOM 710 O O . LYS A 1 91 ? -15.548 -20.139 17.875 1.00 90.00 91 LYS A O 1
ATOM 715 N N . SER A 1 92 ? -17.489 -19.120 17.325 1.00 90.38 92 SER A N 1
ATOM 716 C CA . SER A 1 92 ? -16.981 -17.757 17.413 1.00 90.38 92 SER A CA 1
ATOM 717 C C . SER A 1 92 ? -16.465 -17.440 18.822 1.00 90.38 92 SER A C 1
ATOM 719 O O . SER A 1 92 ? -16.942 -17.976 19.830 1.00 90.38 92 SER A O 1
ATOM 721 N N . GLY A 1 93 ? -15.527 -16.497 18.904 1.00 88.44 93 GLY A N 1
ATOM 722 C CA . GLY A 1 93 ? -15.113 -15.916 20.178 1.00 88.44 93 GLY A CA 1
ATOM 723 C C . GLY A 1 93 ? -16.262 -15.184 20.884 1.00 88.44 93 GLY A C 1
ATOM 724 O O . GLY A 1 93 ? -17.262 -14.799 20.274 1.00 88.44 93 GLY A O 1
ATOM 725 N N . LYS A 1 94 ? -16.116 -14.962 22.197 1.00 92.56 94 LYS A N 1
ATOM 726 C CA . LYS A 1 94 ? -17.040 -14.097 22.942 1.00 92.56 94 LYS A CA 1
ATOM 727 C C . LYS A 1 94 ? -16.907 -12.659 22.443 1.00 92.56 94 LYS A C 1
ATOM 729 O O . LYS A 1 94 ? -15.796 -12.177 22.226 1.00 92.56 94 LYS A O 1
ATOM 734 N N . LYS A 1 95 ? -18.036 -11.959 22.323 1.00 92.38 95 LYS A N 1
ATOM 735 C CA . LYS A 1 95 ? -18.040 -10.528 22.013 1.00 92.38 95 LYS A CA 1
ATOM 736 C C . LYS A 1 95 ? -17.288 -9.761 23.101 1.00 92.38 95 LYS A C 1
ATOM 738 O O . LYS A 1 95 ? -17.506 -9.997 24.287 1.00 92.38 95 LYS A O 1
ATOM 743 N N . THR A 1 96 ? -16.435 -8.832 22.684 1.00 95.25 96 THR A N 1
ATOM 744 C CA . THR A 1 96 ? -15.691 -7.956 23.594 1.00 95.25 96 THR A CA 1
ATOM 745 C C . THR A 1 96 ? -16.629 -7.077 24.412 1.00 95.25 96 THR A C 1
ATOM 747 O O . THR A 1 96 ? -17.633 -6.570 23.893 1.00 95.25 96 THR A O 1
ATOM 750 N N . THR A 1 97 ? -16.279 -6.847 25.675 1.00 96.56 97 THR A N 1
ATOM 751 C CA . THR A 1 97 ? -16.896 -5.808 26.509 1.00 96.56 97 THR A CA 1
ATOM 752 C C . THR A 1 97 ? -16.576 -4.415 25.961 1.00 96.56 97 THR A C 1
ATOM 754 O O . THR A 1 97 ? -15.674 -4.244 25.138 1.00 96.56 97 THR A O 1
ATOM 757 N N . ASP A 1 98 ? -17.292 -3.391 26.422 1.00 97.06 98 ASP A N 1
ATOM 758 C CA . ASP A 1 98 ? -17.027 -2.016 25.986 1.00 97.06 98 ASP A CA 1
ATOM 759 C C . ASP A 1 98 ? -15.661 -1.498 26.453 1.00 97.06 98 ASP A C 1
ATOM 761 O O . ASP A 1 98 ? -14.983 -0.820 25.685 1.00 97.06 98 ASP A O 1
ATOM 765 N N . HIS A 1 99 ? -15.209 -1.895 27.648 1.00 97.06 99 HIS A N 1
ATOM 766 C CA . HIS A 1 99 ? -13.871 -1.571 28.151 1.00 97.06 99 HIS A CA 1
ATOM 767 C C . HIS A 1 99 ? -12.758 -2.199 27.303 1.00 97.06 99 HIS A C 1
ATOM 769 O O . HIS A 1 99 ? -11.755 -1.548 27.004 1.00 97.06 99 HIS A O 1
ATOM 775 N N . GLU A 1 100 ? -12.928 -3.456 26.891 1.00 97.31 100 GLU A N 1
ATOM 776 C CA . GLU A 1 100 ? -11.967 -4.122 26.008 1.00 97.31 100 GLU A CA 1
ATOM 777 C C . GLU A 1 100 ? -11.980 -3.504 24.612 1.00 97.31 100 GLU A C 1
ATOM 779 O O . GLU A 1 100 ? -10.917 -3.249 24.047 1.00 97.31 100 GLU A O 1
ATOM 784 N N . PHE A 1 101 ? -13.169 -3.242 24.063 1.00 97.31 101 PHE A N 1
ATOM 785 C CA . PHE A 1 101 ? -13.314 -2.671 22.729 1.00 97.31 101 PHE A CA 1
ATOM 786 C C . PHE A 1 101 ? -12.684 -1.282 22.636 1.00 97.31 101 PHE A C 1
ATOM 788 O O . PHE A 1 101 ? -11.855 -1.072 21.756 1.00 97.31 101 PHE A O 1
ATOM 795 N N . VAL A 1 102 ? -13.010 -0.359 23.551 1.00 98.06 102 VAL A N 1
ATOM 796 C CA . VAL A 1 102 ? -12.465 1.010 23.503 1.00 98.06 102 VAL A CA 1
ATOM 797 C C . VAL A 1 102 ? -10.945 1.001 23.604 1.00 98.06 102 VAL A C 1
ATOM 799 O O . VAL A 1 102 ? -10.273 1.684 22.840 1.00 98.06 102 VAL A O 1
ATOM 802 N N . ARG A 1 103 ? -10.372 0.165 24.480 1.00 98.00 103 ARG A N 1
ATOM 803 C CA . ARG A 1 103 ? -8.916 0.044 24.589 1.00 98.00 103 ARG A CA 1
ATOM 804 C C . ARG A 1 103 ? -8.295 -0.476 23.291 1.00 98.00 103 ARG A C 1
ATOM 806 O O . ARG A 1 103 ? -7.290 0.078 22.858 1.00 98.00 103 ARG A O 1
ATOM 813 N N . ARG A 1 104 ? -8.864 -1.530 22.694 1.00 96.81 104 ARG A N 1
ATOM 814 C CA . ARG A 1 104 ? -8.348 -2.126 21.450 1.00 96.81 104 ARG A CA 1
ATOM 815 C C . ARG A 1 104 ? -8.467 -1.166 20.268 1.00 96.81 104 ARG A C 1
ATOM 817 O O . ARG A 1 104 ? -7.491 -1.008 19.555 1.00 96.81 104 ARG A O 1
ATOM 824 N N . ALA A 1 105 ? -9.602 -0.485 20.114 1.00 97.38 105 ALA A N 1
ATOM 825 C CA . ALA A 1 105 ? -9.821 0.478 19.034 1.00 97.38 105 ALA A CA 1
ATOM 826 C C . ALA A 1 105 ? -8.805 1.631 19.077 1.00 97.38 105 ALA A C 1
ATOM 828 O O . ALA A 1 105 ? -8.201 1.955 18.061 1.00 97.38 105 ALA A O 1
ATOM 829 N N . TYR A 1 106 ? -8.551 2.206 20.256 1.00 98.06 106 TYR A N 1
ATOM 830 C CA . TYR A 1 106 ? -7.550 3.267 20.414 1.00 98.06 106 TYR A CA 1
ATOM 831 C C . TYR A 1 106 ? -6.117 2.787 20.149 1.00 98.06 106 TYR A C 1
ATOM 833 O O . TYR A 1 106 ? -5.343 3.511 19.525 1.00 98.06 106 TYR A O 1
ATOM 841 N N . LEU A 1 107 ? -5.761 1.580 20.604 1.00 96.56 107 LEU A N 1
ATOM 842 C CA . LEU A 1 107 ? -4.432 1.019 20.346 1.00 96.56 107 LEU A CA 1
ATOM 843 C C . LEU A 1 107 ? -4.222 0.763 18.855 1.00 96.56 107 LEU A C 1
ATOM 845 O O . LEU A 1 107 ? -3.176 1.121 18.328 1.00 96.56 107 LEU A O 1
ATOM 849 N N . GLU A 1 108 ? -5.225 0.184 18.201 1.00 95.75 108 GLU A N 1
ATOM 850 C CA . GLU A 1 108 ? -5.153 -0.240 16.806 1.00 95.75 108 GLU A CA 1
ATOM 851 C C . GLU A 1 108 ? -5.214 0.928 15.821 1.00 95.75 108 GLU A C 1
ATOM 853 O O . GLU A 1 108 ? -4.473 0.955 14.839 1.00 95.75 108 GLU A O 1
ATOM 858 N N . LEU A 1 109 ? -6.099 1.895 16.077 1.00 96.81 109 LEU A N 1
ATOM 859 C CA . LEU A 1 109 ? -6.314 3.018 15.173 1.00 96.81 109 LEU A CA 1
ATOM 860 C C . LEU A 1 109 ? -5.421 4.198 15.534 1.00 96.81 109 LEU A C 1
ATOM 862 O O . LEU A 1 109 ? -4.789 4.740 14.647 1.00 96.81 109 LEU A O 1
ATOM 866 N N . ALA A 1 110 ? -5.307 4.582 16.808 1.00 95.50 110 ALA A N 1
ATOM 867 C CA . ALA A 1 110 ? -4.582 5.792 17.214 1.00 95.50 110 ALA A CA 1
ATOM 868 C C . ALA A 1 110 ? -3.191 5.537 17.822 1.00 95.50 110 ALA A C 1
ATOM 870 O O . ALA A 1 110 ? -2.502 6.496 18.177 1.00 95.50 110 ALA A O 1
ATOM 871 N N . GLY A 1 111 ? -2.773 4.277 17.996 1.00 95.62 111 GLY A N 1
ATOM 872 C CA . GLY A 1 111 ? -1.454 3.934 18.537 1.00 95.62 111 GLY A CA 1
ATOM 873 C C . GLY A 1 111 ? -1.249 4.294 20.013 1.00 95.62 111 GLY A C 1
ATOM 874 O O . GLY A 1 111 ? -0.111 4.396 20.472 1.00 95.62 111 GLY A O 1
ATOM 875 N N . ARG A 1 112 ? -2.327 4.515 20.774 1.00 95.38 112 ARG A N 1
ATOM 876 C CA . ARG A 1 112 ? -2.280 4.854 22.208 1.00 95.38 112 ARG A CA 1
ATOM 877 C C . ARG A 1 112 ? -3.446 4.232 22.961 1.00 95.38 112 ARG A C 1
ATOM 879 O O . ARG A 1 112 ? -4.375 3.715 22.368 1.00 95.38 112 ARG A O 1
ATOM 886 N N . ILE A 1 113 ? -3.435 4.313 24.285 1.00 96.69 113 ILE A N 1
ATOM 887 C CA . ILE A 1 113 ? -4.617 3.976 25.091 1.00 96.69 113 ILE A CA 1
ATOM 888 C C . ILE A 1 113 ? -5.573 5.184 25.171 1.00 96.69 113 ILE A C 1
ATOM 890 O O . ILE A 1 113 ? -5.114 6.328 25.032 1.00 96.69 113 ILE A O 1
ATOM 894 N N . PRO A 1 114 ? -6.886 4.973 25.398 1.00 97.25 114 PRO A N 1
ATOM 895 C CA . PRO A 1 114 ? -7.799 6.081 25.651 1.00 97.25 114 PRO A CA 1
ATOM 896 C C . PRO A 1 114 ? -7.435 6.775 26.964 1.00 97.25 114 PRO A C 1
ATOM 898 O O . PRO A 1 114 ? -6.989 6.137 27.924 1.00 97.25 114 PRO A O 1
ATOM 901 N N . THR A 1 115 ? -7.674 8.079 27.027 1.00 96.12 115 THR A N 1
ATOM 902 C CA . THR A 1 115 ? -7.733 8.804 28.296 1.00 96.12 115 THR A CA 1
ATOM 903 C C . THR A 1 115 ? -8.929 8.322 29.116 1.00 96.12 115 THR A C 1
ATOM 905 O O . THR A 1 115 ? -9.856 7.682 28.608 1.00 96.12 115 THR A O 1
ATOM 908 N N . ILE A 1 116 ? -8.926 8.636 30.411 1.00 95.00 116 ILE A N 1
ATOM 909 C CA . ILE A 1 116 ? -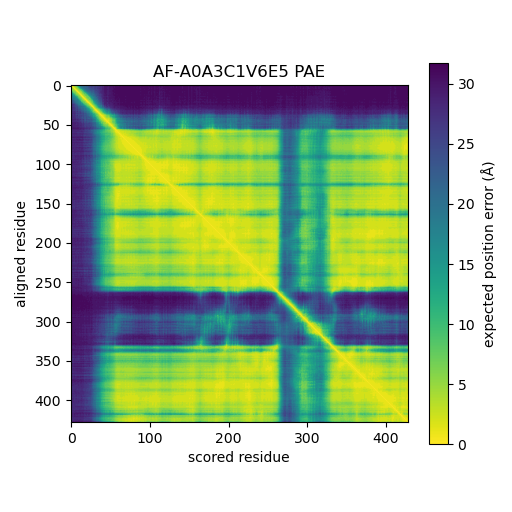10.019 8.235 31.298 1.00 95.00 116 ILE A CA 1
ATOM 910 C C . ILE A 1 116 ? -11.367 8.829 30.861 1.00 95.00 116 ILE A C 1
ATOM 912 O O . ILE A 1 116 ? -12.384 8.139 30.932 1.00 95.00 116 ILE A O 1
ATOM 916 N N . ASP A 1 117 ? -11.375 10.067 30.365 1.00 96.44 117 ASP A N 1
ATOM 917 C CA . ASP A 1 117 ? -12.598 10.757 29.951 1.00 96.44 117 ASP A CA 1
ATOM 918 C C . ASP A 1 117 ? -13.130 10.219 28.619 1.00 96.44 117 ASP A C 1
ATOM 920 O O . ASP A 1 117 ? -14.330 9.967 28.504 1.00 96.44 117 ASP A O 1
ATOM 924 N N . GLU A 1 118 ? -12.251 9.937 27.652 1.00 96.75 118 GLU A N 1
ATOM 925 C CA . GLU A 1 118 ? -12.612 9.241 26.406 1.00 96.75 118 GLU A CA 1
ATOM 926 C C . GLU A 1 118 ? -13.234 7.867 26.706 1.00 96.75 118 GLU A C 1
ATOM 928 O O . GLU A 1 118 ? -14.319 7.538 26.216 1.00 96.75 118 GLU A O 1
ATOM 933 N N . ALA A 1 119 ? -12.595 7.082 27.581 1.00 97.69 119 ALA A N 1
ATOM 934 C CA . ALA A 1 119 ? -13.083 5.760 27.960 1.00 97.69 119 ALA A CA 1
ATOM 935 C C . ALA A 1 119 ? -14.449 5.825 28.664 1.00 97.69 119 ALA A C 1
ATOM 937 O O . ALA A 1 119 ? -15.348 5.052 28.321 1.00 97.69 119 ALA A O 1
ATOM 938 N N . ARG A 1 120 ? -14.635 6.747 29.623 1.00 97.44 120 ARG A N 1
ATOM 939 C CA . ARG A 1 120 ? -15.928 6.946 30.304 1.00 97.44 120 ARG A CA 1
ATOM 940 C C . ARG A 1 120 ? -17.014 7.378 29.330 1.00 97.44 120 ARG A C 1
ATOM 942 O O . ARG A 1 120 ? -18.110 6.829 29.385 1.00 97.44 120 ARG A O 1
ATOM 949 N N . THR A 1 121 ? -16.706 8.318 28.440 1.00 96.62 121 THR A N 1
ATOM 950 C CA . THR A 1 121 ? -17.650 8.818 27.431 1.00 96.62 121 THR A CA 1
ATOM 951 C C . THR A 1 121 ? -18.172 7.669 26.573 1.00 96.62 121 THR A C 1
ATOM 953 O O . THR A 1 121 ? -19.383 7.481 26.463 1.00 96.62 121 THR A O 1
ATOM 956 N N . PHE A 1 122 ? -17.278 6.821 26.060 1.00 97.81 122 PHE A N 1
ATOM 957 C CA . PHE A 1 122 ? -17.669 5.657 25.266 1.00 97.81 122 PHE A CA 1
ATOM 958 C C . PHE A 1 122 ? -18.456 4.602 26.069 1.00 97.81 122 PHE A C 1
ATOM 960 O O . PHE A 1 122 ? -19.458 4.057 25.590 1.00 97.81 122 PHE A O 1
ATOM 967 N N . CYS A 1 123 ? -18.018 4.293 27.294 1.00 97.06 123 CYS A N 1
ATOM 968 C CA . CYS A 1 123 ? -18.664 3.267 28.118 1.00 97.06 123 CYS A CA 1
ATOM 969 C C . CYS A 1 123 ? -20.071 3.689 28.567 1.00 97.06 123 CYS A C 1
ATOM 971 O O . CYS A 1 123 ? -20.964 2.847 28.620 1.00 97.06 123 CYS A O 1
ATOM 973 N N . ASN A 1 124 ? -20.286 4.983 28.818 1.00 96.44 124 ASN A N 1
ATOM 974 C CA . ASN A 1 124 ? -21.582 5.527 29.228 1.00 96.44 124 ASN A CA 1
ATOM 975 C C . ASN A 1 124 ? -22.552 5.747 28.053 1.00 96.44 124 ASN A C 1
ATOM 977 O O . ASN A 1 124 ? -23.753 5.902 28.273 1.00 96.44 124 ASN A O 1
ATOM 981 N N . ALA A 1 125 ? -22.068 5.756 26.808 1.00 95.75 125 ALA A N 1
ATOM 982 C CA . ALA A 1 125 ? -22.922 5.885 25.633 1.00 95.75 125 ALA A CA 1
ATOM 983 C C . ALA A 1 125 ? -23.804 4.635 25.428 1.00 95.75 125 ALA A C 1
ATOM 985 O O . ALA A 1 125 ? -23.332 3.496 25.496 1.00 95.75 125 ALA A O 1
ATOM 986 N N . THR A 1 126 ? -25.086 4.845 25.116 1.00 91.69 126 THR A N 1
ATOM 987 C CA . THR A 1 126 ? -26.102 3.780 24.961 1.00 91.69 126 THR A CA 1
ATOM 988 C C . THR A 1 126 ? -26.508 3.512 23.506 1.00 91.69 126 THR A C 1
ATOM 990 O O . THR A 1 126 ? -27.284 2.597 23.231 1.00 91.69 126 THR A O 1
ATOM 993 N N . GLY A 1 127 ? -25.981 4.281 22.549 1.00 92.00 127 GLY A N 1
ATOM 994 C CA . GLY A 1 127 ? -26.329 4.158 21.134 1.00 92.00 127 GLY A CA 1
ATOM 995 C C . GLY A 1 127 ? -25.854 2.843 20.506 1.00 92.00 127 GLY A C 1
ATOM 996 O O . GLY A 1 127 ? -24.696 2.454 20.653 1.00 92.00 127 GLY A O 1
ATOM 997 N N . ARG A 1 128 ? -26.720 2.191 19.715 1.00 88.12 128 ARG A N 1
ATOM 998 C CA . ARG A 1 128 ? -26.380 0.954 18.975 1.00 88.12 128 ARG A CA 1
ATOM 999 C C . ARG A 1 128 ? -25.204 1.128 18.004 1.00 88.12 128 ARG A C 1
ATOM 1001 O O . ARG A 1 128 ? -24.509 0.160 17.721 1.00 88.12 128 ARG A O 1
ATOM 1008 N N . LYS A 1 129 ? -24.968 2.358 17.534 1.00 90.69 129 LYS A N 1
ATOM 1009 C CA . LYS A 1 129 ? -23.897 2.718 16.592 1.00 90.69 129 LYS A CA 1
ATOM 1010 C C . LYS A 1 129 ? -22.617 3.235 17.261 1.00 90.69 129 LYS A C 1
ATOM 1012 O O . LYS A 1 129 ? -21.689 3.613 16.554 1.00 90.69 129 LYS A O 1
ATOM 1017 N N . LYS A 1 130 ? -22.516 3.216 18.599 1.00 95.25 130 LYS A N 1
ATOM 1018 C CA . LYS A 1 130 ? -21.389 3.842 19.316 1.00 95.25 130 LYS A CA 1
ATOM 1019 C C . LYS A 1 130 ? -20.009 3.309 18.920 1.00 95.25 130 LYS A C 1
ATOM 1021 O O . LYS A 1 130 ? -19.045 4.060 18.930 1.00 95.25 130 LYS A O 1
ATOM 1026 N N . ARG A 1 131 ? -19.904 2.019 18.563 1.00 95.44 131 ARG A N 1
ATOM 1027 C CA . ARG A 1 131 ? -18.642 1.413 18.097 1.00 95.44 131 ARG A CA 1
ATOM 1028 C C . ARG A 1 131 ? -18.207 1.978 16.748 1.00 95.44 131 ARG A C 1
ATOM 1030 O O . ARG A 1 131 ? -17.050 2.343 16.618 1.00 95.44 131 ARG A O 1
ATOM 1037 N N . GLY A 1 132 ? -19.135 2.081 15.795 1.00 93.88 132 GLY A N 1
ATOM 1038 C CA . GLY A 1 132 ? -18.873 2.684 14.487 1.00 93.88 132 GLY A CA 1
ATOM 1039 C C . GLY A 1 132 ? -18.530 4.167 14.600 1.00 93.88 132 GLY A C 1
ATOM 1040 O O . GLY A 1 132 ? -17.567 4.606 13.999 1.00 93.88 132 GLY A O 1
ATOM 1041 N N . GLN A 1 133 ? -19.244 4.912 15.449 1.00 93.88 133 GLN A N 1
ATOM 1042 C CA . GLN A 1 133 ? -18.942 6.326 15.708 1.00 93.88 133 GLN A CA 1
ATOM 1043 C C . GLN A 1 133 ? -17.540 6.519 16.298 1.00 93.88 133 GLN A C 1
ATOM 1045 O O . GLN A 1 133 ? -16.789 7.343 15.802 1.00 93.88 133 GLN A O 1
ATOM 1050 N N . LEU A 1 134 ? -17.150 5.709 17.292 1.00 96.94 134 LEU A N 1
ATOM 1051 C CA . LEU A 1 134 ? -15.789 5.770 17.827 1.00 96.94 134 LEU A CA 1
ATOM 1052 C C . LEU A 1 134 ? -14.735 5.461 16.751 1.00 96.94 134 LEU A C 1
ATOM 1054 O O . LEU A 1 134 ? -13.681 6.085 16.741 1.00 96.94 134 LEU A O 1
ATOM 1058 N N . ILE A 1 135 ? -14.993 4.481 15.880 1.00 96.25 135 ILE A N 1
ATOM 1059 C CA . ILE A 1 135 ? -14.081 4.151 14.778 1.00 96.25 135 ILE A CA 1
ATOM 1060 C C . ILE A 1 135 ? -13.936 5.353 13.836 1.00 96.25 135 ILE A C 1
ATOM 1062 O O . ILE A 1 135 ? -12.806 5.721 13.536 1.00 96.25 135 ILE A O 1
ATOM 1066 N N . ASP A 1 136 ? -15.039 5.998 13.445 1.00 95.19 136 ASP A N 1
ATOM 1067 C CA . ASP A 1 136 ? -15.018 7.208 12.609 1.00 95.19 136 ASP A CA 1
ATOM 1068 C C . ASP A 1 136 ? -14.172 8.315 13.241 1.00 95.19 136 ASP A C 1
ATOM 1070 O O . ASP A 1 136 ? -13.261 8.841 12.607 1.00 95.19 136 ASP A O 1
ATOM 1074 N N . ASP A 1 137 ? -14.440 8.623 14.514 1.00 95.19 137 ASP A N 1
ATOM 1075 C CA . ASP A 1 137 ? -13.750 9.682 15.252 1.00 95.19 137 ASP A CA 1
ATOM 1076 C C . ASP A 1 137 ? -12.237 9.410 15.343 1.00 95.19 137 ASP A C 1
ATOM 1078 O O . ASP A 1 137 ? -11.419 10.331 15.318 1.00 95.19 137 ASP A O 1
ATOM 1082 N N . LEU A 1 138 ? -11.846 8.135 15.453 1.00 97.12 138 LEU A N 1
ATOM 1083 C CA . LEU A 1 138 ? -10.443 7.731 15.483 1.00 97.12 138 LEU A CA 1
ATOM 1084 C C . LEU A 1 138 ? -9.790 7.805 14.101 1.00 97.12 138 LEU A C 1
ATOM 1086 O O . LEU A 1 138 ? -8.659 8.286 14.026 1.00 97.12 138 LEU A O 1
ATOM 1090 N N . LEU A 1 139 ? -10.468 7.369 13.036 1.00 96.12 139 LEU A N 1
ATOM 1091 C CA . LEU A 1 139 ? -9.967 7.444 1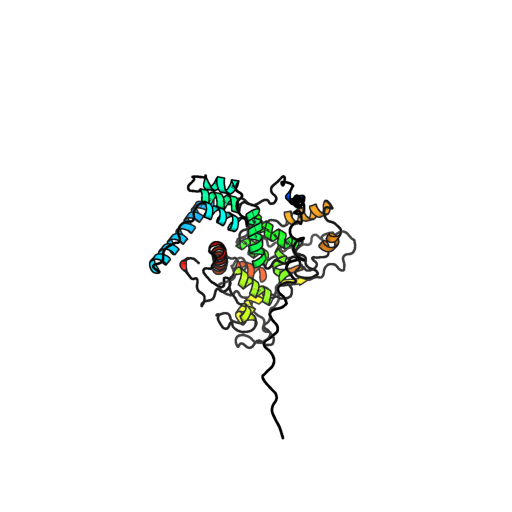1.657 1.00 96.12 139 LEU A CA 1
ATOM 1092 C C . LEU A 1 139 ? -9.761 8.897 11.199 1.00 96.12 139 LEU A C 1
ATOM 1094 O O . LEU A 1 139 ? -8.793 9.185 10.503 1.00 96.12 139 LEU A O 1
ATOM 1098 N N . GLU A 1 140 ? -10.593 9.830 11.666 1.00 95.31 140 GLU A N 1
ATOM 1099 C CA . GLU A 1 140 ? -10.443 11.272 11.406 1.00 95.31 140 GLU A CA 1
ATOM 1100 C C . GLU A 1 140 ? -9.408 11.957 12.325 1.00 95.31 140 GLU A C 1
ATOM 1102 O O . GLU A 1 140 ? -9.221 13.176 12.280 1.00 95.31 140 GLU A O 1
ATOM 1107 N N . SER A 1 141 ? -8.715 11.206 13.188 1.00 94.50 141 SER A N 1
ATOM 1108 C CA . SER A 1 141 ? -7.786 11.780 14.164 1.00 94.50 141 SER A CA 1
ATOM 1109 C C . SER A 1 141 ? -6.341 11.867 13.643 1.00 94.50 141 SER A C 1
ATOM 1111 O O . SER A 1 141 ? -5.856 10.960 12.962 1.00 94.50 141 SER A O 1
ATOM 1113 N N . PRO A 1 142 ? -5.551 12.873 14.075 1.00 93.50 142 PRO A N 1
ATOM 1114 C CA . PRO A 1 142 ? -4.104 12.894 13.829 1.00 93.50 142 PRO A CA 1
ATOM 1115 C C . PRO A 1 142 ? -3.364 11.669 14.388 1.00 93.50 142 PRO A C 1
ATOM 1117 O O . PRO A 1 142 ? -2.291 11.308 13.900 1.00 93.50 142 PRO A O 1
ATOM 1120 N N . GLY A 1 143 ? -3.931 11.032 15.421 1.00 94.25 143 GLY A N 1
ATOM 1121 C CA . GLY A 1 143 ? -3.411 9.792 15.992 1.00 94.25 143 GLY A CA 1
ATOM 1122 C C . GLY A 1 143 ? -3.442 8.647 14.984 1.00 94.25 143 GLY A C 1
ATOM 1123 O O . GLY A 1 143 ? -2.454 7.923 14.880 1.00 94.25 143 GLY A O 1
ATOM 1124 N N . TYR A 1 144 ? -4.516 8.545 14.194 1.00 96.75 144 TYR A N 1
ATOM 1125 C CA . TYR A 1 144 ? -4.617 7.553 13.127 1.00 96.75 144 TYR A CA 1
ATOM 1126 C C . TYR A 1 144 ? -3.552 7.735 12.064 1.00 96.75 144 TYR A C 1
ATOM 1128 O O . TYR A 1 144 ? -2.770 6.813 11.830 1.00 96.75 144 TYR A O 1
ATOM 1136 N N . VAL A 1 145 ? -3.422 8.943 11.515 1.00 96.81 145 VAL A N 1
ATOM 1137 C CA . VAL A 1 145 ? -2.388 9.213 10.510 1.00 96.81 145 VAL A CA 1
ATOM 1138 C C . VAL A 1 145 ? -1.000 8.894 11.061 1.00 96.81 145 VAL A C 1
ATOM 1140 O O . VAL A 1 145 ? -0.205 8.233 10.402 1.00 96.81 145 VAL A O 1
ATOM 1143 N N . SER A 1 146 ? -0.687 9.321 12.288 1.00 94.44 146 SER A N 1
ATOM 1144 C CA . SER A 1 146 ? 0.640 9.086 12.862 1.00 94.44 146 SER A CA 1
ATOM 1145 C C . SER A 1 146 ? 0.926 7.611 13.143 1.00 94.44 146 SER A C 1
ATOM 1147 O O . SER A 1 146 ? 2.077 7.191 13.022 1.00 94.44 146 SER A O 1
ATOM 1149 N N . HIS A 1 147 ? -0.076 6.835 13.552 1.00 96.50 147 HIS A N 1
ATOM 1150 C CA . HIS A 1 147 ? 0.094 5.412 13.814 1.00 96.50 147 HIS A CA 1
ATOM 1151 C C . HIS A 1 147 ? 0.185 4.615 12.507 1.00 96.50 147 HIS A C 1
ATOM 1153 O O . HIS A 1 147 ? 1.122 3.835 12.327 1.00 96.50 147 HIS A O 1
ATOM 1159 N N . PHE A 1 148 ? -0.729 4.866 11.569 1.00 97.38 148 PHE A N 1
ATOM 1160 C CA . PHE A 1 148 ? -0.780 4.181 10.280 1.00 97.38 148 PHE A CA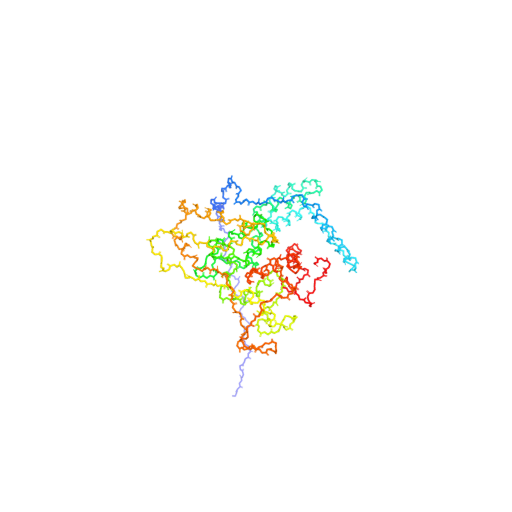 1
ATOM 1161 C C . PHE A 1 148 ? 0.392 4.556 9.364 1.00 97.38 148 PHE A C 1
ATOM 1163 O O . PHE A 1 148 ? 0.867 3.717 8.601 1.00 97.38 148 PHE A O 1
ATOM 1170 N N . TYR A 1 149 ? 0.949 5.761 9.521 1.00 97.19 149 TYR A N 1
ATOM 1171 C CA . TYR A 1 149 ? 2.210 6.150 8.892 1.00 97.19 149 TYR A CA 1
ATOM 1172 C C . TYR A 1 149 ? 3.339 5.170 9.210 1.00 97.19 149 TYR A C 1
ATOM 1174 O O . TYR A 1 149 ? 4.052 4.779 8.300 1.00 97.19 149 TYR A O 1
ATOM 1182 N N . ASN A 1 150 ? 3.497 4.728 10.463 1.00 95.81 150 ASN A N 1
ATOM 1183 C CA . ASN A 1 150 ? 4.586 3.807 10.810 1.00 95.81 150 ASN A CA 1
ATOM 1184 C C . ASN A 1 150 ? 4.406 2.430 10.162 1.00 95.81 150 ASN A C 1
ATOM 1186 O O . ASN A 1 150 ? 5.385 1.821 9.742 1.00 95.81 150 ASN A O 1
ATOM 1190 N N . TYR A 1 151 ? 3.160 1.963 10.049 1.00 96.25 151 TYR A N 1
ATOM 1191 C CA . TYR A 1 151 ? 2.839 0.727 9.337 1.00 96.25 151 TYR A CA 1
ATOM 1192 C C . TYR A 1 151 ? 3.261 0.811 7.862 1.00 96.25 151 TYR A C 1
ATOM 1194 O O . TYR A 1 151 ? 3.956 -0.070 7.357 1.00 96.25 151 TYR A O 1
ATOM 1202 N N . TRP A 1 152 ? 2.914 1.906 7.184 1.00 97.19 152 TRP A N 1
ATOM 1203 C CA . TRP A 1 152 ? 3.324 2.123 5.797 1.00 97.19 152 TRP A CA 1
ATOM 1204 C C . TRP A 1 152 ? 4.802 2.456 5.637 1.00 97.19 152 TRP A C 1
ATOM 1206 O O . TRP A 1 152 ? 5.393 2.080 4.631 1.00 97.19 152 TRP A O 1
ATOM 1216 N N . ALA A 1 153 ? 5.417 3.119 6.613 1.00 95.75 153 ALA A N 1
ATOM 1217 C CA . ALA A 1 153 ? 6.834 3.439 6.586 1.00 95.75 153 ALA A CA 1
ATOM 1218 C C . ALA A 1 153 ? 7.693 2.171 6.549 1.00 95.75 153 ALA A C 1
ATOM 1220 O O . ALA A 1 153 ? 8.693 2.140 5.835 1.00 95.75 153 ALA A O 1
ATOM 1221 N N . ASP A 1 154 ? 7.274 1.125 7.264 1.00 94.19 154 ASP A N 1
ATOM 1222 C CA . ASP A 1 154 ? 7.926 -0.184 7.240 1.00 94.19 154 ASP A CA 1
ATOM 1223 C C . ASP A 1 154 ? 7.745 -0.877 5.878 1.00 94.19 154 ASP A C 1
ATOM 1225 O O . ASP A 1 154 ? 8.721 -1.225 5.214 1.00 94.19 154 ASP A O 1
ATOM 1229 N N . ILE A 1 155 ? 6.503 -0.958 5.383 1.00 95.12 155 ILE A N 1
ATOM 1230 C CA . ILE A 1 155 ? 6.183 -1.586 4.085 1.00 95.12 155 ILE A CA 1
ATOM 1231 C C . ILE A 1 155 ? 6.886 -0.884 2.915 1.00 95.12 155 ILE A C 1
ATOM 1233 O O . ILE A 1 155 ? 7.451 -1.534 2.035 1.00 95.12 155 ILE A O 1
ATOM 1237 N N . LEU A 1 156 ? 6.882 0.449 2.906 1.00 94.75 156 LEU A N 1
ATOM 1238 C CA . LEU A 1 156 ? 7.553 1.263 1.893 1.00 94.75 156 LEU A CA 1
ATOM 1239 C C . LEU A 1 156 ? 9.053 1.422 2.166 1.00 94.75 156 LEU A C 1
ATOM 1241 O O . LEU A 1 156 ? 9.745 2.078 1.383 1.00 94.75 156 LEU A O 1
ATOM 1245 N N . ARG A 1 157 ? 9.582 0.808 3.233 1.00 92.19 157 ARG A N 1
ATOM 1246 C CA . ARG A 1 157 ? 11.001 0.842 3.615 1.00 92.19 157 ARG A CA 1
ATOM 1247 C C . ARG A 1 157 ? 11.558 2.270 3.642 1.00 92.19 157 ARG A C 1
ATOM 1249 O O . ARG A 1 157 ? 12.630 2.538 3.085 1.00 92.19 157 ARG A O 1
ATOM 1256 N N . LEU A 1 158 ? 10.813 3.192 4.248 1.00 90.81 158 LEU A N 1
ATOM 1257 C CA . LEU A 1 158 ? 11.211 4.591 4.355 1.00 90.81 158 LEU A CA 1
ATOM 1258 C C . LEU A 1 158 ? 12.507 4.703 5.162 1.00 90.81 158 LEU A C 1
ATOM 1260 O O . LEU A 1 158 ? 12.639 4.160 6.257 1.00 90.81 158 LEU A O 1
ATOM 1264 N N . LYS A 1 159 ? 13.471 5.435 4.610 1.00 85.19 159 LYS A N 1
ATOM 1265 C CA . LYS A 1 159 ? 14.747 5.767 5.249 1.00 85.19 159 LYS A CA 1
ATOM 1266 C C . LYS A 1 159 ? 14.898 7.273 5.208 1.00 85.19 159 LYS A C 1
ATOM 1268 O O . LYS A 1 159 ? 14.672 7.841 4.156 1.00 85.19 159 LYS A O 1
ATOM 1273 N N . GLU A 1 160 ? 15.338 7.898 6.294 1.00 84.38 160 GLU A N 1
ATOM 1274 C CA . GLU A 1 160 ? 15.601 9.346 6.307 1.00 84.38 160 GLU A CA 1
ATOM 1275 C C . GLU A 1 160 ? 16.712 9.719 5.311 1.00 84.38 160 GLU A C 1
ATOM 1277 O O . GLU A 1 160 ? 16.596 10.682 4.556 1.00 84.38 160 GLU A O 1
ATOM 1282 N N . ARG A 1 161 ? 17.769 8.897 5.254 1.00 82.75 161 ARG A N 1
ATOM 1283 C CA . ARG A 1 161 ? 18.891 9.053 4.320 1.00 82.75 161 ARG A CA 1
ATOM 1284 C C . ARG A 1 161 ? 19.305 7.704 3.738 1.00 82.75 161 ARG A C 1
ATOM 1286 O O . ARG A 1 161 ? 20.054 6.971 4.387 1.00 82.75 161 ARG A O 1
ATOM 1293 N N . PRO A 1 162 ? 18.819 7.329 2.543 1.00 80.12 162 PRO A N 1
ATOM 1294 C CA . PRO A 1 162 ? 19.202 6.064 1.914 1.00 80.12 162 PRO A CA 1
ATOM 1295 C C . PRO A 1 162 ? 20.651 6.075 1.403 1.00 80.12 162 PRO A C 1
ATOM 1297 O O . PRO A 1 162 ? 21.276 5.021 1.319 1.00 80.12 162 PRO A O 1
ATOM 1300 N N . SER A 1 163 ? 21.201 7.252 1.092 1.00 76.94 163 SER A N 1
ATOM 1301 C CA . SER A 1 163 ? 22.595 7.454 0.693 1.00 76.94 163 SER A CA 1
ATOM 1302 C C . SER A 1 163 ? 23.083 8.827 1.170 1.00 76.94 163 SER A C 1
ATOM 1304 O O . SER A 1 163 ? 22.305 9.622 1.694 1.00 76.94 163 SER A O 1
ATOM 1306 N N . ARG A 1 164 ? 24.382 9.118 1.018 1.00 73.81 164 ARG A N 1
ATOM 1307 C CA . ARG A 1 164 ? 24.976 10.384 1.489 1.00 73.81 164 ARG A CA 1
ATOM 1308 C C . ARG A 1 164 ? 24.330 11.623 0.856 1.00 73.81 164 ARG A C 1
ATOM 1310 O O . ARG A 1 164 ? 24.237 12.653 1.516 1.00 73.81 164 ARG A O 1
ATOM 1317 N N . ASP A 1 165 ? 23.907 11.506 -0.400 1.00 71.06 165 ASP A N 1
ATOM 1318 C CA . ASP A 1 165 ? 23.512 12.639 -1.241 1.00 71.06 165 ASP A CA 1
ATOM 1319 C C . ASP A 1 165 ? 21.981 12.704 -1.465 1.00 71.06 165 ASP A C 1
ATOM 1321 O O . ASP A 1 165 ? 21.504 13.520 -2.255 1.00 71.06 165 ASP A O 1
ATOM 1325 N N . ILE A 1 166 ? 21.206 11.856 -0.770 1.00 74.31 166 ILE A N 1
ATOM 1326 C CA . ILE A 1 166 ? 19.742 11.757 -0.879 1.00 74.31 166 ILE A CA 1
ATOM 1327 C C . ILE A 1 166 ? 19.089 11.953 0.495 1.00 74.31 166 ILE A C 1
ATOM 1329 O O . ILE A 1 166 ? 19.451 11.294 1.470 1.00 74.31 166 ILE A O 1
ATOM 1333 N N . PHE A 1 167 ? 18.090 12.834 0.530 1.00 82.25 167 PHE A N 1
ATOM 1334 C CA . PHE A 1 167 ? 17.343 13.258 1.713 1.00 82.25 167 PHE A CA 1
ATOM 1335 C C . PHE A 1 167 ? 15.856 12.990 1.471 1.00 82.25 167 PHE A C 1
ATOM 1337 O O . PHE A 1 167 ? 15.280 13.494 0.504 1.00 82.25 167 PHE A O 1
ATOM 1344 N N . PHE A 1 168 ? 15.254 12.131 2.288 1.00 87.06 168 PHE A N 1
ATOM 1345 C CA . PHE A 1 168 ? 13.892 11.618 2.091 1.00 87.06 168 PHE A CA 1
ATOM 1346 C C . PHE A 1 168 ? 12.860 12.269 3.004 1.00 87.06 168 PHE A C 1
ATOM 1348 O O . PHE A 1 168 ? 11.695 11.884 2.962 1.00 87.06 168 PHE A O 1
ATOM 1355 N N . GLU A 1 169 ? 13.227 13.289 3.773 1.00 84.00 169 GLU A N 1
ATOM 1356 C CA . GLU A 1 169 ? 12.295 14.049 4.603 1.00 84.00 169 GLU A CA 1
ATOM 1357 C C . GLU A 1 169 ? 11.062 14.542 3.808 1.00 84.00 169 GLU A C 1
ATOM 1359 O O . GLU A 1 169 ? 9.951 14.358 4.312 1.00 84.00 169 GLU A O 1
ATOM 1364 N N . PRO A 1 170 ? 11.177 15.056 2.558 1.00 81.75 170 PRO A N 1
ATOM 1365 C CA . PRO A 1 170 ? 9.997 15.399 1.758 1.00 81.75 170 PRO A CA 1
ATOM 1366 C C . PRO A 1 170 ? 9.148 14.179 1.386 1.00 81.75 170 PRO A C 1
ATOM 1368 O O . PRO A 1 170 ? 7.924 14.248 1.446 1.00 81.75 170 PRO A O 1
ATOM 1371 N N . TYR A 1 171 ? 9.776 13.050 1.036 1.00 88.38 171 TYR A N 1
ATOM 1372 C CA . TYR A 1 171 ? 9.069 11.805 0.718 1.00 88.38 171 TYR A CA 1
ATOM 1373 C C . TYR A 1 171 ? 8.304 11.270 1.936 1.00 88.38 171 TYR A C 1
ATOM 1375 O O . TYR A 1 171 ? 7.128 10.928 1.840 1.00 88.38 171 TYR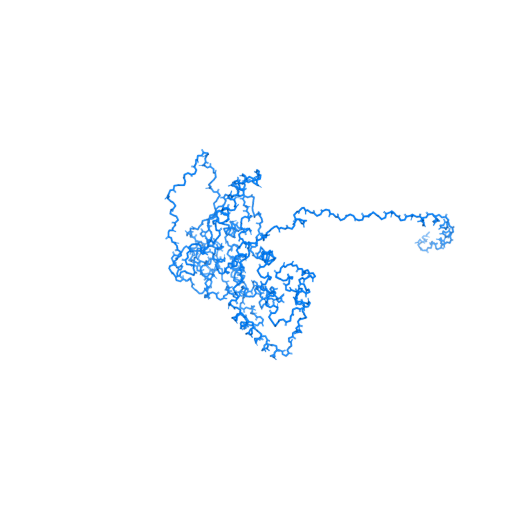 A O 1
ATOM 1383 N N . MET A 1 172 ? 8.940 11.274 3.108 1.00 89.31 172 MET A N 1
ATOM 1384 C CA . MET A 1 172 ? 8.329 10.889 4.381 1.00 89.31 172 MET A CA 1
ATOM 1385 C C . MET A 1 172 ? 7.143 11.793 4.740 1.00 89.31 172 MET A C 1
ATOM 1387 O O . MET A 1 172 ? 6.089 11.298 5.143 1.00 89.31 172 MET A O 1
ATOM 1391 N N . ALA A 1 173 ? 7.292 13.110 4.565 1.00 86.31 173 ALA A N 1
ATOM 1392 C CA . ALA A 1 173 ? 6.204 14.062 4.770 1.00 86.31 173 ALA A CA 1
ATOM 1393 C C . ALA A 1 173 ? 5.036 13.790 3.813 1.00 86.31 173 ALA A C 1
ATOM 1395 O O . ALA A 1 173 ? 3.899 13.669 4.264 1.00 86.31 173 ALA A O 1
ATOM 1396 N N . TRP A 1 174 ? 5.321 13.586 2.525 1.00 89.25 174 TRP A N 1
ATOM 1397 C CA . TRP A 1 174 ? 4.310 13.291 1.512 1.00 89.25 174 TRP A CA 1
ATOM 1398 C C . TRP A 1 174 ? 3.564 11.976 1.773 1.00 89.25 174 TRP A C 1
ATOM 1400 O O . TRP A 1 174 ? 2.346 11.932 1.617 1.00 89.25 174 TRP A O 1
ATOM 1410 N N . VAL A 1 175 ? 4.243 10.918 2.234 1.00 94.12 175 VAL A N 1
ATOM 1411 C CA . VAL A 1 175 ? 3.568 9.672 2.646 1.00 94.12 175 VAL A CA 1
ATOM 1412 C C . VAL A 1 175 ? 2.589 9.950 3.785 1.00 94.12 175 VAL A C 1
ATOM 1414 O O . VAL A 1 175 ? 1.446 9.500 3.745 1.00 94.12 175 VAL A O 1
ATOM 1417 N N . LYS A 1 176 ? 3.002 10.727 4.792 1.00 92.94 176 LYS A N 1
ATOM 1418 C CA . LYS A 1 176 ? 2.130 11.082 5.918 1.00 92.94 176 LYS A CA 1
ATOM 1419 C C . LYS A 1 176 ? 0.939 11.939 5.485 1.00 92.94 176 LYS A C 1
ATOM 1421 O O . LYS A 1 176 ? -0.162 11.727 5.983 1.00 92.94 176 LYS A O 1
ATOM 1426 N N . GLU A 1 177 ? 1.149 12.880 4.572 1.00 90.19 177 GLU A N 1
ATOM 1427 C CA . GLU A 1 177 ? 0.088 13.720 4.007 1.00 90.19 177 GLU A CA 1
ATOM 1428 C C . GLU A 1 177 ? -0.889 12.912 3.151 1.00 90.19 177 GLU A C 1
ATOM 1430 O O . GLU A 1 177 ? -2.091 13.052 3.329 1.00 90.19 177 GLU A O 1
ATOM 1435 N N . SER A 1 178 ? -0.401 11.986 2.322 1.00 92.81 178 SER A N 1
ATOM 1436 C CA . SER A 1 178 ? -1.251 11.112 1.496 1.00 92.81 178 SER A CA 1
ATOM 1437 C C . SER A 1 178 ? -2.219 10.284 2.350 1.00 92.81 178 SER A C 1
ATOM 1439 O O . SER A 1 178 ? -3.384 10.113 1.995 1.00 92.81 178 SER A O 1
ATOM 1441 N N . LEU A 1 179 ? -1.761 9.823 3.521 1.00 94.94 179 LEU A N 1
ATOM 1442 C CA . LEU A 1 179 ? -2.612 9.152 4.507 1.00 94.94 179 LEU A CA 1
ATOM 1443 C C . LEU A 1 179 ? -3.599 10.114 5.178 1.00 94.94 179 LEU A C 1
ATOM 1445 O O . LEU A 1 179 ? -4.738 9.735 5.440 1.00 94.94 179 LEU A O 1
ATOM 1449 N N . ALA A 1 180 ? -3.170 11.343 5.473 1.00 94.31 180 ALA A N 1
ATOM 1450 C CA . ALA A 1 180 ? -4.024 12.357 6.082 1.00 94.31 180 ALA A CA 1
ATOM 1451 C C . ALA A 1 180 ? -5.148 12.799 5.142 1.00 94.31 180 ALA A C 1
ATOM 1453 O O . ALA A 1 180 ? -6.261 13.024 5.605 1.00 94.31 180 ALA A O 1
ATOM 1454 N N . ASP A 1 181 ? -4.875 12.873 3.843 1.00 91.62 181 ASP A N 1
ATOM 1455 C CA . ASP A 1 181 ? -5.847 13.245 2.817 1.00 91.62 181 ASP A CA 1
ATOM 1456 C C . ASP A 1 181 ? -6.712 12.066 2.351 1.00 91.62 181 ASP A C 1
ATOM 1458 O O . ASP A 1 181 ? -7.597 12.249 1.518 1.00 91.62 181 ASP A O 1
ATOM 1462 N N . ASN A 1 182 ? -6.492 10.871 2.915 1.00 92.44 182 ASN A N 1
ATOM 1463 C CA . ASN A 1 182 ? -7.194 9.643 2.552 1.00 92.44 182 ASN A CA 1
ATOM 1464 C C . ASN A 1 182 ? -7.103 9.350 1.040 1.00 92.44 182 ASN A C 1
ATOM 1466 O O . ASN A 1 182 ? -8.103 9.040 0.389 1.00 92.44 182 ASN A O 1
ATOM 1470 N N . MET A 1 183 ? -5.897 9.486 0.475 1.00 92.25 183 MET A N 1
ATOM 1471 C CA . MET A 1 183 ? -5.641 9.210 -0.938 1.00 92.25 183 MET A CA 1
ATOM 1472 C C . MET A 1 183 ? -6.032 7.759 -1.278 1.00 92.25 183 MET A C 1
ATOM 1474 O O . MET A 1 183 ? -5.606 6.841 -0.567 1.00 92.25 183 MET A O 1
ATOM 1478 N N . PRO A 1 184 ? -6.804 7.522 -2.358 1.00 92.50 184 PRO A N 1
ATOM 1479 C CA . PRO A 1 184 ? -7.134 6.168 -2.789 1.00 92.50 184 PRO A CA 1
ATOM 1480 C C . PRO A 1 184 ? -5.876 5.332 -3.046 1.00 92.50 184 PRO A C 1
ATOM 1482 O O . PRO A 1 184 ? -4.876 5.832 -3.561 1.00 92.50 184 PRO A O 1
ATOM 1485 N N . TYR A 1 185 ? -5.913 4.060 -2.650 1.00 95.69 185 TYR A N 1
ATOM 1486 C CA . TYR A 1 185 ? -4.723 3.208 -2.612 1.00 95.69 185 TYR A CA 1
ATOM 1487 C C . TYR A 1 185 ? -4.113 2.957 -3.997 1.00 95.69 185 TYR A C 1
ATOM 1489 O O . TYR A 1 185 ? -2.898 3.033 -4.160 1.00 95.69 185 TYR A O 1
ATOM 1497 N N . ASP A 1 186 ? -4.955 2.702 -4.992 1.00 93.56 186 ASP A N 1
ATOM 1498 C CA . ASP A 1 186 ? -4.594 2.583 -6.405 1.00 93.56 186 ASP A CA 1
ATOM 1499 C C . ASP A 1 186 ? -3.901 3.851 -6.910 1.00 93.56 186 ASP A C 1
ATOM 1501 O O . ASP A 1 186 ? -2.794 3.768 -7.445 1.00 93.56 186 ASP A O 1
ATOM 1505 N N . LYS A 1 187 ? -4.485 5.027 -6.636 1.00 90.25 187 LYS A N 1
ATOM 1506 C CA . LYS A 1 187 ? -3.897 6.318 -7.003 1.00 90.25 187 LYS A CA 1
ATOM 1507 C C . LYS A 1 187 ? -2.538 6.513 -6.341 1.00 90.25 187 LYS A C 1
ATOM 1509 O O . LYS A 1 187 ? -1.568 6.859 -7.006 1.00 90.25 187 LYS A O 1
ATOM 1514 N N . TRP A 1 188 ? -2.445 6.221 -5.047 1.00 93.81 188 TRP A N 1
ATOM 1515 C CA . TRP A 1 188 ? -1.209 6.370 -4.289 1.00 93.81 188 TRP A CA 1
ATOM 1516 C C . TRP A 1 188 ? -0.080 5.498 -4.841 1.00 93.81 188 TRP A C 1
ATOM 1518 O O . TRP A 1 188 ? 1.033 5.984 -5.051 1.00 93.81 188 TRP A O 1
ATOM 1528 N N . VAL A 1 189 ? -0.366 4.225 -5.122 1.00 96.50 189 VAL A N 1
ATOM 1529 C CA . VAL A 1 189 ? 0.616 3.300 -5.696 1.00 96.50 189 VAL A CA 1
ATOM 1530 C C . VAL A 1 189 ? 0.984 3.703 -7.120 1.00 96.50 189 VAL A C 1
ATOM 1532 O O . VAL A 1 189 ? 2.169 3.717 -7.444 1.00 96.50 189 VAL A O 1
ATOM 1535 N N . TYR A 1 190 ? 0.020 4.106 -7.947 1.00 92.31 190 TYR A N 1
ATOM 1536 C CA . TYR A 1 190 ? 0.301 4.592 -9.296 1.00 92.31 190 TYR A CA 1
ATOM 1537 C C . TYR A 1 190 ? 1.270 5.781 -9.260 1.00 92.31 190 TYR A C 1
ATOM 1539 O O . TYR A 1 190 ? 2.300 5.749 -9.932 1.00 92.31 190 TYR A O 1
ATOM 1547 N N . THR A 1 191 ? 1.015 6.775 -8.401 1.00 88.12 191 THR A N 1
ATOM 1548 C CA . THR A 1 191 ? 1.895 7.939 -8.213 1.00 88.12 191 THR A CA 1
ATOM 1549 C C . THR A 1 191 ? 3.300 7.540 -7.755 1.00 88.12 191 THR A C 1
ATOM 1551 O O . THR A 1 191 ? 4.285 8.079 -8.256 1.00 88.12 191 THR A O 1
ATOM 1554 N N . LEU A 1 192 ? 3.434 6.576 -6.833 1.00 92.25 192 LEU A N 1
ATOM 1555 C CA . LEU A 1 192 ? 4.745 6.064 -6.401 1.00 92.25 192 LEU A CA 1
ATOM 1556 C C . LEU A 1 192 ? 5.556 5.473 -7.566 1.00 92.25 192 LEU A C 1
ATOM 1558 O O . LEU A 1 192 ? 6.778 5.656 -7.640 1.00 92.25 192 LEU A O 1
ATOM 1562 N N . LEU A 1 193 ? 4.883 4.750 -8.460 1.00 92.00 193 LEU A N 1
ATOM 1563 C CA . LEU A 1 193 ? 5.511 4.026 -9.564 1.00 92.00 193 LEU A CA 1
ATOM 1564 C C . LEU A 1 193 ? 5.816 4.920 -10.768 1.00 92.00 193 LEU A C 1
ATOM 1566 O O . LEU A 1 193 ? 6.781 4.651 -11.475 1.00 92.00 193 LEU A O 1
ATOM 1570 N N . THR A 1 194 ? 5.071 6.004 -10.982 1.00 87.56 194 THR A N 1
ATOM 1571 C CA . THR A 1 194 ? 5.237 6.876 -12.160 1.00 87.56 194 THR A CA 1
ATOM 1572 C C . THR A 1 194 ? 5.995 8.174 -11.888 1.00 87.56 194 THR A C 1
ATOM 1574 O O . THR A 1 194 ? 6.347 8.882 -12.831 1.00 87.56 194 THR A O 1
ATOM 1577 N N . ALA A 1 195 ? 6.315 8.480 -10.626 1.00 86.12 195 ALA A N 1
ATOM 1578 C CA . ALA A 1 195 ? 6.973 9.729 -10.250 1.00 86.12 195 ALA A CA 1
ATOM 1579 C C . ALA A 1 195 ? 8.311 9.993 -10.982 1.00 86.12 195 ALA A C 1
ATOM 1581 O O . ALA A 1 195 ? 9.176 9.122 -11.105 1.00 86.12 195 ALA A O 1
ATOM 1582 N N . ASN A 1 196 ? 8.500 11.250 -11.396 1.00 81.88 196 ASN A N 1
ATOM 1583 C CA . ASN A 1 196 ? 9.696 11.791 -12.053 1.00 81.88 196 ASN A CA 1
ATOM 1584 C C . ASN A 1 196 ? 10.210 13.046 -11.335 1.00 81.88 196 ASN A C 1
ATOM 1586 O O . ASN A 1 196 ? 9.443 13.737 -10.668 1.00 81.88 196 ASN A O 1
ATOM 1590 N N . GLY A 1 197 ? 11.491 13.365 -11.520 1.00 81.69 197 GLY A N 1
ATOM 1591 C CA . GLY A 1 197 ? 12.141 14.565 -10.988 1.00 81.69 197 GLY A CA 1
ATOM 1592 C C . GLY A 1 197 ? 12.962 14.314 -9.722 1.00 81.69 197 GLY A C 1
ATOM 1593 O O . GLY A 1 197 ? 13.417 13.196 -9.456 1.00 81.69 197 GLY A O 1
ATOM 1594 N N . ARG A 1 198 ? 13.208 15.377 -8.952 1.00 78.88 198 ARG A N 1
ATOM 1595 C CA . ARG A 1 198 ? 13.882 15.307 -7.640 1.00 78.88 198 ARG A CA 1
ATOM 1596 C C . ARG A 1 198 ? 12.882 15.013 -6.528 1.00 78.88 198 ARG A C 1
ATOM 1598 O O . ARG A 1 198 ? 11.753 15.470 -6.594 1.00 78.88 198 ARG A O 1
ATOM 1605 N N . VAL A 1 199 ? 13.328 14.434 -5.411 1.00 79.88 199 VAL A N 1
ATOM 1606 C CA . VAL A 1 199 ? 12.491 14.279 -4.194 1.00 79.88 199 VAL A CA 1
ATOM 1607 C C . VAL A 1 199 ? 11.938 15.616 -3.685 1.00 79.88 199 VAL A C 1
ATOM 1609 O O . VAL A 1 199 ? 10.829 15.672 -3.168 1.00 79.88 199 VAL A O 1
ATOM 1612 N N . ALA A 1 200 ? 12.683 16.712 -3.847 1.00 72.88 200 ALA A N 1
ATOM 1613 C CA . ALA A 1 200 ? 12.217 18.046 -3.462 1.00 72.88 200 ALA A CA 1
ATOM 1614 C C . ALA A 1 200 ? 11.120 18.609 -4.392 1.00 72.88 200 ALA A C 1
ATOM 1616 O O . ALA A 1 200 ? 10.357 19.478 -3.978 1.00 72.88 200 ALA A O 1
ATOM 1617 N N . GLU A 1 201 ? 11.060 18.132 -5.638 1.00 74.12 201 GLU A N 1
ATOM 1618 C CA . GLU A 1 201 ? 10.119 18.568 -6.678 1.00 74.12 201 GLU A CA 1
ATOM 1619 C C . GLU A 1 201 ? 8.950 17.607 -6.846 1.00 74.12 201 GLU A C 1
ATOM 1621 O O . GLU A 1 201 ? 7.884 18.025 -7.246 1.00 74.12 201 GLU A O 1
ATOM 1626 N N . ASN A 1 202 ? 9.142 16.324 -6.581 1.00 79.88 202 ASN A N 1
ATOM 1627 C CA . ASN A 1 202 ? 8.125 15.294 -6.628 1.00 79.88 202 ASN A CA 1
ATOM 1628 C C . ASN A 1 202 ? 8.488 14.255 -5.561 1.00 79.88 202 ASN A C 1
ATOM 1630 O O . ASN A 1 202 ? 9.252 13.322 -5.827 1.00 79.88 202 ASN A O 1
ATOM 1634 N N . PRO A 1 203 ? 7.991 14.417 -4.326 1.00 86.19 203 PRO A N 1
ATOM 1635 C CA . PRO A 1 203 ? 8.393 13.570 -3.208 1.00 86.19 203 PRO A CA 1
ATOM 1636 C C . PRO A 1 203 ? 8.147 12.074 -3.410 1.00 86.19 203 PRO A C 1
ATOM 1638 O O . PRO A 1 203 ? 8.904 11.267 -2.873 1.00 86.19 203 PRO A O 1
ATOM 1641 N N . ALA A 1 204 ? 7.159 11.688 -4.226 1.00 87.75 204 ALA A N 1
ATOM 1642 C CA . ALA A 1 204 ? 6.866 10.289 -4.537 1.00 87.75 204 ALA A CA 1
ATOM 1643 C C . ALA A 1 204 ? 8.040 9.563 -5.229 1.00 87.75 204 ALA A C 1
ATOM 1645 O O . ALA A 1 204 ? 8.188 8.349 -5.075 1.00 87.75 204 ALA A O 1
ATOM 1646 N N . THR A 1 205 ? 8.948 10.301 -5.887 1.00 87.62 205 THR A N 1
ATOM 1647 C CA . THR A 1 205 ? 10.194 9.755 -6.467 1.00 87.62 205 THR A CA 1
ATOM 1648 C C . THR A 1 205 ? 11.075 9.036 -5.444 1.00 87.62 205 THR A C 1
ATOM 1650 O O . THR A 1 205 ? 11.876 8.175 -5.817 1.00 87.62 205 THR A O 1
ATOM 1653 N N . GLY A 1 206 ? 10.910 9.332 -4.149 1.00 89.25 206 GLY A N 1
ATOM 1654 C CA . GLY A 1 206 ? 11.620 8.656 -3.068 1.00 89.25 206 GLY A CA 1
ATOM 1655 C C . GLY A 1 206 ? 11.433 7.135 -3.067 1.00 89.25 206 GLY A C 1
ATOM 1656 O O . GLY A 1 206 ? 12.369 6.415 -2.720 1.00 89.25 206 GLY A O 1
ATOM 1657 N N . PHE A 1 207 ? 10.290 6.617 -3.532 1.00 91.81 207 PHE A N 1
ATOM 1658 C CA . PHE A 1 207 ? 10.071 5.168 -3.614 1.00 91.81 207 PHE A CA 1
ATOM 1659 C C . PHE A 1 207 ? 11.042 4.479 -4.576 1.00 91.81 207 PHE A C 1
ATOM 1661 O O . PHE A 1 207 ? 11.606 3.441 -4.240 1.00 91.81 207 PHE A O 1
ATOM 1668 N N . GLN A 1 208 ? 11.289 5.088 -5.738 1.00 89.12 208 GLN A N 1
ATOM 1669 C CA . GLN A 1 208 ? 12.204 4.557 -6.752 1.00 89.12 208 GLN A CA 1
ATOM 1670 C C . GLN A 1 208 ? 13.664 4.849 -6.386 1.00 89.12 208 GLN A C 1
ATOM 1672 O O . GLN A 1 208 ? 14.524 3.974 -6.468 1.00 89.12 208 GLN A O 1
ATOM 1677 N N . LEU A 1 209 ? 13.948 6.057 -5.886 1.00 87.62 209 LEU A N 1
ATOM 1678 C CA . LEU A 1 209 ? 15.295 6.467 -5.469 1.00 87.62 209 LEU A CA 1
ATOM 1679 C C . LEU A 1 209 ? 15.847 5.653 -4.293 1.00 87.62 209 LEU A C 1
ATOM 1681 O O . LEU A 1 209 ? 17.061 5.589 -4.100 1.00 87.62 209 LEU A O 1
ATOM 1685 N N . ARG A 1 210 ? 14.973 5.004 -3.518 1.00 88.00 210 ARG A N 1
ATOM 1686 C CA . ARG A 1 210 ? 15.352 4.079 -2.445 1.00 88.00 210 ARG A CA 1
ATOM 1687 C C . ARG A 1 210 ? 16.205 2.920 -2.966 1.00 88.00 210 ARG A C 1
ATOM 1689 O O . ARG A 1 210 ? 17.080 2.450 -2.239 1.00 88.00 210 ARG A O 1
ATOM 1696 N N . ASP A 1 211 ? 15.931 2.481 -4.193 1.00 87.12 211 ASP A N 1
ATOM 1697 C CA . ASP A 1 211 ? 16.560 1.340 -4.863 1.00 87.12 211 ASP A CA 1
ATOM 1698 C C . ASP A 1 211 ? 17.429 1.793 -6.055 1.00 87.12 211 ASP A C 1
ATOM 1700 O O . ASP A 1 211 ? 17.688 1.022 -6.980 1.00 87.12 211 ASP A O 1
ATOM 1704 N N . ALA A 1 212 ? 17.898 3.049 -6.046 1.00 84.69 212 ALA A N 1
ATOM 1705 C CA . ALA A 1 212 ? 18.737 3.601 -7.106 1.00 84.69 212 ALA A CA 1
ATOM 1706 C C . ALA A 1 212 ? 19.979 2.726 -7.362 1.00 84.69 212 ALA A C 1
ATOM 1708 O O . ALA A 1 212 ? 20.751 2.426 -6.450 1.00 84.69 212 ALA A O 1
ATOM 1709 N N . GLY A 1 213 ? 20.173 2.328 -8.623 1.00 83.00 213 GLY A N 1
ATOM 1710 C CA . GLY A 1 213 ? 21.252 1.425 -9.038 1.00 83.00 213 GLY A CA 1
ATOM 1711 C C . GLY A 1 213 ? 20.967 -0.069 -8.838 1.00 83.00 213 GLY A C 1
ATOM 1712 O O . GLY A 1 213 ? 21.828 -0.880 -9.163 1.00 83.00 213 GLY A O 1
ATOM 1713 N N . MET A 1 214 ? 19.778 -0.443 -8.356 1.00 88.81 214 MET A N 1
ATOM 1714 C CA . MET A 1 214 ? 19.365 -1.833 -8.121 1.00 88.81 214 MET A CA 1
ATOM 1715 C C . MET A 1 214 ? 18.037 -2.162 -8.840 1.00 88.81 214 MET A C 1
ATOM 1717 O O . MET A 1 214 ? 17.053 -2.502 -8.179 1.00 88.81 214 MET A O 1
ATOM 1721 N N . PRO A 1 215 ? 17.973 -2.080 -10.185 1.00 88.75 215 PRO A N 1
ATOM 1722 C CA . PRO A 1 215 ? 16.714 -2.176 -10.937 1.00 88.75 215 PRO A CA 1
ATOM 1723 C C . PRO A 1 215 ? 15.985 -3.515 -10.747 1.00 88.75 215 PRO A C 1
ATOM 1725 O O . PRO A 1 215 ? 14.776 -3.538 -10.555 1.00 88.75 215 PRO A O 1
ATOM 1728 N N . LEU A 1 216 ? 16.710 -4.637 -10.705 1.00 93.19 216 LEU A N 1
ATOM 1729 C CA . LEU A 1 216 ? 16.090 -5.955 -10.511 1.00 93.19 216 LEU A CA 1
ATOM 1730 C C . LEU A 1 216 ? 15.524 -6.120 -9.092 1.00 93.19 216 LEU A C 1
ATOM 1732 O O . LEU A 1 216 ? 14.429 -6.646 -8.910 1.00 93.19 216 LEU A O 1
ATOM 1736 N N . SER A 1 217 ? 16.225 -5.595 -8.081 1.00 91.88 217 SER A N 1
ATOM 1737 C CA . SER A 1 217 ? 15.715 -5.580 -6.708 1.00 91.88 217 SER A CA 1
ATOM 1738 C C . SER A 1 217 ? 14.508 -4.656 -6.561 1.00 91.88 217 SER A C 1
ATOM 1740 O O . SER A 1 217 ? 13.626 -4.946 -5.757 1.00 91.88 217 SER A O 1
ATOM 1742 N N . TYR A 1 218 ? 14.440 -3.553 -7.310 1.00 92.50 218 TYR A N 1
ATOM 1743 C CA . TYR A 1 218 ? 13.259 -2.690 -7.334 1.00 92.50 218 TYR A CA 1
ATOM 1744 C C . TYR A 1 218 ? 12.017 -3.457 -7.816 1.00 92.50 218 TYR A C 1
ATOM 1746 O O . TYR A 1 218 ? 10.970 -3.374 -7.170 1.00 92.50 218 TYR A O 1
ATOM 1754 N N . VAL A 1 219 ? 12.146 -4.253 -8.883 1.00 94.62 219 VAL A N 1
ATOM 1755 C CA . VAL A 1 219 ? 11.055 -5.079 -9.431 1.00 94.62 219 VAL A CA 1
ATOM 1756 C C . VAL A 1 219 ? 10.575 -6.104 -8.407 1.00 94.62 219 VAL A C 1
ATOM 1758 O O . VAL A 1 219 ? 9.394 -6.102 -8.062 1.00 94.62 219 VAL A O 1
ATOM 1761 N N . ASP A 1 220 ? 11.489 -6.913 -7.859 1.00 94.81 220 ASP A N 1
ATOM 1762 C CA . ASP A 1 220 ? 11.163 -7.919 -6.836 1.00 94.81 220 ASP A CA 1
ATOM 1763 C C . ASP A 1 220 ? 10.438 -7.290 -5.637 1.00 94.81 220 ASP A C 1
ATOM 1765 O O . ASP A 1 220 ? 9.340 -7.704 -5.265 1.00 94.81 220 ASP A O 1
ATOM 1769 N N . ASN A 1 221 ? 10.994 -6.210 -5.082 1.00 94.19 221 ASN A N 1
ATOM 1770 C CA . ASN A 1 221 ? 10.381 -5.529 -3.945 1.00 94.19 221 ASN A CA 1
ATOM 1771 C C . ASN A 1 221 ? 9.002 -4.953 -4.281 1.00 94.19 221 ASN A C 1
ATOM 1773 O O . ASN A 1 221 ? 8.111 -4.988 -3.436 1.00 94.19 221 ASN A O 1
ATOM 1777 N N . THR A 1 222 ? 8.811 -4.412 -5.483 1.00 95.81 222 THR A N 1
ATOM 1778 C CA . THR A 1 222 ? 7.531 -3.822 -5.892 1.00 95.81 222 THR A CA 1
ATOM 1779 C C . THR A 1 222 ? 6.448 -4.892 -6.013 1.00 95.81 222 THR A C 1
ATOM 1781 O O . THR A 1 222 ? 5.359 -4.725 -5.460 1.00 95.81 222 THR A O 1
ATOM 1784 N N . VAL A 1 223 ? 6.766 -6.028 -6.641 1.00 95.88 223 VAL A N 1
ATOM 1785 C CA . VAL A 1 223 ? 5.864 -7.187 -6.745 1.00 95.88 223 VAL A CA 1
ATOM 1786 C C . VAL A 1 223 ? 5.558 -7.760 -5.360 1.00 95.88 223 VAL A C 1
ATOM 1788 O O . VAL A 1 223 ? 4.394 -7.958 -5.010 1.00 95.88 223 VAL A O 1
ATOM 1791 N N . ARG A 1 224 ? 6.569 -7.933 -4.509 1.00 95.12 224 ARG A N 1
ATOM 1792 C CA . ARG A 1 224 ? 6.394 -8.441 -3.143 1.00 95.12 224 ARG A CA 1
ATOM 1793 C C . ARG A 1 224 ? 5.530 -7.526 -2.276 1.00 95.12 224 ARG A C 1
ATOM 1795 O O . ARG A 1 224 ? 4.673 -7.989 -1.521 1.00 95.12 224 ARG A O 1
ATOM 1802 N N . VAL A 1 225 ? 5.731 -6.213 -2.373 1.00 95.38 225 VAL A N 1
ATOM 1803 C CA . VAL A 1 225 ? 4.986 -5.228 -1.579 1.00 95.38 225 VAL A CA 1
ATOM 1804 C C . VAL A 1 225 ? 3.535 -5.125 -2.041 1.00 95.38 225 VAL A C 1
ATOM 1806 O O . VAL A 1 225 ? 2.637 -5.196 -1.198 1.00 95.38 225 VAL A O 1
ATOM 1809 N N . PHE A 1 226 ? 3.291 -4.984 -3.346 1.00 97.19 226 PHE A N 1
ATOM 1810 C CA . PHE A 1 226 ? 1.965 -4.636 -3.869 1.00 97.19 226 PHE A CA 1
ATOM 1811 C C . PHE A 1 226 ? 1.151 -5.812 -4.401 1.00 97.19 226 PHE A C 1
ATOM 1813 O O . PHE A 1 226 ? -0.076 -5.736 -4.382 1.00 97.19 226 PHE A O 1
ATOM 1820 N N . LEU A 1 227 ? 1.789 -6.916 -4.779 1.00 96.25 227 LEU A N 1
ATOM 1821 C CA . LEU A 1 227 ? 1.112 -8.132 -5.241 1.00 96.25 227 LEU A CA 1
ATOM 1822 C C . LEU A 1 227 ? 1.252 -9.286 -4.243 1.00 96.25 227 LEU A C 1
ATOM 1824 O O . LEU A 1 227 ? 0.521 -10.265 -4.344 1.00 96.25 227 LEU A O 1
ATOM 1828 N N . GLY A 1 228 ? 2.126 -9.154 -3.240 1.00 94.69 228 GLY A N 1
ATOM 1829 C CA . GLY A 1 228 ? 2.336 -10.195 -2.238 1.00 94.69 228 GLY A CA 1
ATOM 1830 C C . GLY A 1 228 ? 2.965 -11.455 -2.830 1.00 94.69 228 GLY A C 1
ATOM 1831 O O . GLY A 1 228 ? 2.727 -12.534 -2.316 1.00 94.69 228 GLY A O 1
ATOM 1832 N N . THR A 1 229 ? 3.721 -11.334 -3.919 1.00 92.69 229 THR A N 1
ATOM 1833 C CA . THR A 1 229 ? 4.324 -12.466 -4.634 1.00 92.69 229 THR A CA 1
ATOM 1834 C C . THR A 1 229 ? 5.845 -12.392 -4.526 1.00 92.69 229 THR A C 1
ATOM 1836 O O . THR A 1 229 ? 6.427 -11.321 -4.712 1.00 92.69 229 THR A O 1
ATOM 1839 N N . GLN A 1 230 ? 6.503 -13.516 -4.238 1.00 92.69 230 GLN A N 1
ATOM 1840 C CA . GLN A 1 230 ? 7.964 -13.591 -4.133 1.00 92.69 230 GLN A CA 1
ATOM 1841 C C . GLN A 1 230 ? 8.557 -14.033 -5.467 1.00 92.69 230 GLN A C 1
ATOM 1843 O O . GLN A 1 230 ? 8.767 -15.216 -5.705 1.00 92.69 230 GLN A O 1
ATOM 1848 N N . ILE A 1 231 ? 8.835 -13.078 -6.354 1.00 93.75 231 ILE A N 1
ATOM 1849 C CA . ILE A 1 231 ? 9.416 -13.397 -7.665 1.00 93.75 231 ILE A CA 1
ATOM 1850 C C . ILE A 1 231 ? 10.955 -13.367 -7.663 1.00 93.75 231 ILE A C 1
ATOM 1852 O O . ILE A 1 231 ? 11.585 -13.771 -8.631 1.00 93.75 231 ILE A O 1
ATOM 1856 N N . GLY A 1 232 ? 11.590 -12.920 -6.576 1.00 93.19 232 GLY A N 1
ATOM 1857 C CA . GLY A 1 232 ? 13.031 -12.662 -6.526 1.00 93.19 232 GLY A CA 1
ATOM 1858 C C . GLY A 1 232 ? 13.948 -13.846 -6.854 1.00 93.19 232 GLY A C 1
ATOM 1859 O O . GLY A 1 232 ? 15.018 -13.621 -7.411 1.00 93.19 232 GLY A O 1
ATOM 1860 N N . CYS A 1 233 ? 13.566 -15.103 -6.582 1.00 94.56 233 CYS A N 1
ATOM 1861 C CA . CYS A 1 233 ? 14.396 -16.249 -6.998 1.00 94.56 233 CYS A CA 1
ATOM 1862 C C . CYS A 1 233 ? 14.486 -16.369 -8.528 1.00 94.56 233 CYS A C 1
ATOM 1864 O O . CYS A 1 233 ? 15.563 -16.681 -9.040 1.00 94.56 233 CYS A O 1
ATOM 1866 N N . ALA A 1 234 ? 13.405 -16.003 -9.232 1.00 95.56 234 ALA A N 1
ATOM 1867 C CA . ALA A 1 234 ? 13.339 -15.933 -10.691 1.00 95.56 234 ALA A CA 1
ATOM 1868 C C . ALA A 1 234 ? 14.312 -14.910 -11.293 1.00 95.56 234 ALA A C 1
ATOM 1870 O O . ALA A 1 234 ? 14.512 -14.884 -12.495 1.00 95.56 234 ALA A O 1
ATOM 1871 N N . GLN A 1 235 ? 15.001 -14.102 -10.487 1.00 94.88 235 GLN A N 1
ATOM 1872 C CA . GLN A 1 235 ? 16.083 -13.262 -10.987 1.00 94.88 235 GLN A CA 1
ATOM 1873 C C . GLN A 1 235 ? 17.259 -14.083 -11.542 1.00 94.88 235 GLN A C 1
A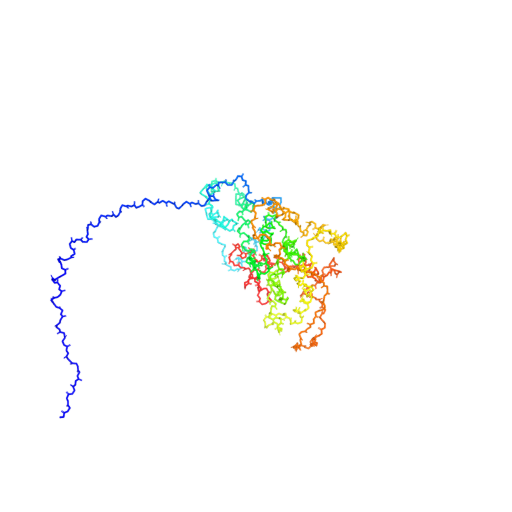TOM 1875 O O . GLN A 1 235 ? 17.899 -13.657 -12.500 1.00 94.88 235 GLN A O 1
ATOM 1880 N N . CYS A 1 236 ? 17.571 -15.235 -10.943 1.00 94.75 236 CYS A N 1
ATOM 1881 C CA . CYS A 1 236 ? 18.776 -16.007 -11.275 1.00 94.75 236 CYS A CA 1
ATOM 1882 C C . CYS A 1 236 ? 18.474 -17.376 -11.896 1.00 94.75 236 CYS A C 1
ATOM 1884 O O . CYS A 1 236 ? 19.321 -17.911 -12.604 1.00 94.75 236 CYS A O 1
ATOM 1886 N N . HIS A 1 237 ? 17.313 -17.952 -11.596 1.00 95.81 237 HIS A N 1
ATOM 1887 C CA . HIS A 1 237 ? 16.853 -19.244 -12.102 1.00 95.81 237 HIS A CA 1
ATOM 1888 C C . HIS A 1 237 ? 15.338 -19.330 -11.942 1.00 95.81 237 HIS A C 1
ATOM 1890 O O . HIS A 1 237 ? 14.807 -18.706 -11.031 1.00 95.81 237 HIS A O 1
ATOM 1896 N N . ASP A 1 238 ? 14.653 -20.150 -12.734 1.00 95.88 238 ASP A N 1
ATOM 1897 C CA . ASP A 1 238 ? 13.234 -20.466 -12.533 1.00 95.88 238 ASP A CA 1
ATOM 1898 C C . ASP A 1 238 ? 12.926 -20.754 -11.061 1.00 95.88 238 ASP A C 1
ATOM 1900 O O . ASP A 1 238 ? 13.679 -21.453 -10.367 1.00 95.88 238 ASP A O 1
ATOM 1904 N N . HIS A 1 239 ? 11.832 -20.179 -10.565 1.00 93.06 239 HIS A N 1
ATOM 1905 C CA . HIS A 1 239 ? 11.502 -20.236 -9.154 1.00 93.06 239 HIS A CA 1
ATOM 1906 C C . HIS A 1 239 ? 11.324 -21.706 -8.713 1.00 93.06 239 HIS A C 1
ATOM 1908 O O . HIS A 1 239 ? 10.552 -22.451 -9.307 1.00 93.06 239 HIS A O 1
ATOM 1914 N N . PRO A 1 240 ? 12.015 -22.170 -7.658 1.00 90.81 240 PRO A N 1
ATOM 1915 C CA . PRO A 1 240 ? 12.092 -23.600 -7.347 1.00 90.81 240 PRO A CA 1
ATOM 1916 C C . PRO A 1 240 ? 10.815 -24.150 -6.697 1.00 90.81 240 PRO A C 1
ATOM 1918 O O . PRO A 1 240 ? 10.633 -25.364 -6.624 1.00 90.81 240 PRO A O 1
ATOM 1921 N N . PHE A 1 241 ? 9.956 -23.263 -6.190 1.00 87.38 241 PHE A N 1
ATOM 1922 C CA . PHE A 1 241 ? 8.743 -23.609 -5.440 1.00 87.38 241 PHE A CA 1
ATOM 1923 C C . PHE A 1 241 ? 7.476 -22.919 -5.961 1.00 87.38 241 PHE A C 1
ATOM 1925 O O . PHE A 1 241 ? 6.416 -23.092 -5.375 1.00 87.38 241 PHE A O 1
ATOM 1932 N N . ASP A 1 242 ? 7.586 -22.148 -7.042 1.00 89.06 242 ASP A N 1
ATOM 1933 C CA . ASP A 1 242 ? 6.485 -21.369 -7.618 1.00 89.06 242 ASP A CA 1
ATOM 1934 C C . ASP A 1 242 ? 6.632 -21.389 -9.144 1.00 89.06 242 ASP A C 1
ATOM 1936 O O . ASP A 1 242 ? 7.657 -21.829 -9.663 1.00 89.06 242 ASP A O 1
ATOM 1940 N N . ARG A 1 243 ? 5.616 -20.941 -9.875 1.00 92.00 243 ARG A N 1
ATOM 1941 C CA . ARG A 1 243 ? 5.541 -21.082 -11.335 1.00 92.00 243 ARG A CA 1
ATOM 1942 C C . ARG A 1 243 ? 6.404 -20.104 -12.135 1.00 92.00 243 ARG A C 1
ATOM 1944 O O . ARG A 1 243 ? 6.475 -20.241 -13.350 1.00 92.00 243 ARG A O 1
ATOM 1951 N N . TRP A 1 244 ? 6.983 -19.098 -11.486 1.00 94.62 244 TRP A N 1
ATOM 1952 C CA . TRP A 1 244 ? 7.642 -17.988 -12.174 1.00 94.62 244 TRP A CA 1
ATOM 1953 C C . TRP A 1 244 ? 8.939 -18.417 -12.846 1.00 94.62 244 TRP A C 1
ATOM 1955 O O . TRP A 1 244 ? 9.850 -18.914 -12.176 1.00 94.62 244 TRP A O 1
ATOM 1965 N N . THR A 1 245 ? 9.052 -18.163 -14.147 1.00 96.25 245 THR A N 1
ATOM 1966 C CA . THR A 1 245 ? 10.295 -18.420 -14.885 1.00 96.25 245 THR A CA 1
ATOM 1967 C C . THR A 1 245 ? 11.252 -17.235 -14.812 1.00 96.25 245 THR A C 1
ATOM 1969 O O . THR A 1 245 ? 10.846 -16.086 -14.587 1.00 96.25 245 THR A O 1
ATOM 1972 N N . GLN A 1 246 ? 12.541 -17.491 -15.048 1.00 96.94 246 GLN A N 1
ATOM 1973 C CA . GLN A 1 246 ? 13.533 -16.423 -15.162 1.00 96.94 246 GLN A CA 1
ATOM 1974 C C . GLN A 1 246 ? 13.192 -15.460 -16.306 1.00 96.94 246 GLN A C 1
ATOM 1976 O O . GLN A 1 246 ? 13.358 -14.242 -16.183 1.00 96.94 246 GLN A O 1
ATOM 1981 N N . GLN A 1 247 ? 12.645 -15.986 -17.402 1.00 96.62 247 GLN A N 1
ATOM 1982 C CA . GLN A 1 247 ? 12.209 -15.172 -18.527 1.00 96.62 247 GLN A CA 1
ATOM 1983 C C . GLN A 1 247 ? 11.061 -14.227 -18.155 1.00 96.62 247 GLN A C 1
ATOM 1985 O O . GLN A 1 247 ? 11.096 -13.051 -18.518 1.00 96.62 247 GLN A O 1
ATOM 1990 N N . GLU A 1 248 ? 10.052 -14.706 -17.424 1.00 96.62 248 GLU A N 1
ATOM 1991 C CA . GLU A 1 248 ? 8.930 -13.877 -16.962 1.00 96.62 248 GLU A CA 1
ATOM 1992 C C . GLU A 1 248 ? 9.410 -12.747 -16.045 1.00 96.62 248 GLU A C 1
ATOM 1994 O O . GLU A 1 248 ? 8.966 -11.604 -16.191 1.00 96.62 248 GLU A O 1
ATOM 1999 N N . PHE A 1 249 ? 10.367 -13.030 -15.154 1.00 97.38 249 PHE A N 1
ATOM 2000 C CA . PHE A 1 249 ? 10.991 -12.002 -14.322 1.00 97.38 249 PHE A CA 1
ATOM 2001 C C . PHE A 1 249 ? 11.652 -10.911 -15.173 1.00 97.38 249 PHE A C 1
ATOM 2003 O O . PHE A 1 249 ? 11.440 -9.722 -14.926 1.00 97.38 249 PHE A O 1
ATOM 2010 N N . TYR A 1 250 ? 12.422 -11.287 -16.197 1.00 97.56 250 TYR A N 1
ATOM 2011 C CA . TYR A 1 250 ? 13.095 -10.312 -17.054 1.00 97.56 250 TYR A CA 1
ATOM 2012 C C . TYR A 1 250 ? 12.144 -9.537 -17.967 1.00 97.56 250 TYR A C 1
ATOM 2014 O O . TYR A 1 250 ? 12.353 -8.339 -18.167 1.00 97.56 250 TYR A O 1
ATOM 2022 N N . LYS A 1 251 ? 11.071 -10.165 -18.456 1.00 97.06 251 LYS A N 1
ATOM 2023 C CA . LYS A 1 251 ? 9.999 -9.480 -19.197 1.00 97.06 251 LYS A CA 1
ATOM 2024 C C . LYS A 1 251 ? 9.323 -8.408 -18.347 1.00 97.06 251 LYS A C 1
ATOM 2026 O O . LYS A 1 251 ? 9.093 -7.300 -18.831 1.00 97.06 251 LYS A O 1
ATOM 2031 N N . LEU A 1 252 ? 9.082 -8.700 -17.068 1.00 97.12 252 LEU A N 1
ATOM 2032 C CA . LEU A 1 252 ? 8.578 -7.710 -16.121 1.00 97.12 252 LEU A CA 1
ATOM 2033 C C . LEU A 1 252 ? 9.619 -6.620 -15.840 1.00 97.12 252 LEU A C 1
ATOM 2035 O O . LEU A 1 252 ? 9.290 -5.435 -15.815 1.00 97.12 252 LEU A O 1
ATOM 2039 N N . ALA A 1 253 ? 10.885 -7.000 -15.650 1.00 96.06 253 ALA A N 1
ATOM 2040 C CA . ALA A 1 253 ? 11.960 -6.054 -15.368 1.00 96.06 253 ALA A CA 1
ATOM 2041 C C . ALA A 1 253 ? 12.178 -5.052 -16.508 1.00 96.06 253 ALA A C 1
ATOM 2043 O O . ALA A 1 253 ? 12.419 -3.871 -16.239 1.00 96.06 253 ALA A O 1
ATOM 2044 N N . ALA A 1 254 ? 12.008 -5.489 -17.758 1.00 95.50 254 ALA A N 1
ATOM 2045 C CA . ALA A 1 254 ? 12.076 -4.637 -18.938 1.00 95.50 254 ALA A CA 1
ATOM 2046 C C . ALA A 1 254 ? 11.082 -3.460 -18.881 1.00 95.50 254 ALA A C 1
ATOM 2048 O O . ALA A 1 254 ? 11.429 -2.363 -19.314 1.00 95.50 254 ALA A O 1
ATOM 2049 N N . LEU A 1 255 ? 9.912 -3.625 -18.243 1.00 93.75 255 LEU A N 1
ATOM 2050 C CA . LEU A 1 255 ? 8.950 -2.530 -18.052 1.00 93.75 255 LEU A CA 1
ATOM 2051 C C . LEU A 1 255 ? 9.460 -1.415 -17.114 1.00 93.75 255 LEU A C 1
ATOM 2053 O O . LEU A 1 255 ? 8.933 -0.310 -17.105 1.00 93.75 255 LEU A O 1
ATOM 2057 N N . THR A 1 256 ? 10.488 -1.672 -16.306 1.00 89.94 256 THR A N 1
ATOM 2058 C CA . THR A 1 256 ? 11.023 -0.688 -15.341 1.00 89.94 256 THR A CA 1
ATOM 2059 C C . THR A 1 256 ? 12.461 -0.263 -15.641 1.00 89.94 256 THR A C 1
ATOM 2061 O O . THR A 1 256 ? 12.991 0.638 -14.986 1.00 89.94 256 THR A O 1
ATOM 2064 N N . ASN A 1 257 ? 13.087 -0.866 -16.659 1.00 87.06 257 ASN A N 1
ATOM 2065 C CA . ASN A 1 257 ? 14.470 -0.607 -17.072 1.00 87.06 257 ASN A CA 1
ATOM 2066 C C . ASN A 1 257 ? 14.718 0.853 -17.493 1.00 87.06 257 ASN A C 1
ATOM 2068 O O . ASN A 1 257 ? 15.830 1.375 -17.377 1.00 87.06 257 ASN A O 1
ATOM 2072 N N . GLY A 1 258 ? 13.658 1.522 -17.941 1.00 78.25 258 GLY A N 1
ATOM 2073 C CA . GLY A 1 258 ? 13.679 2.910 -18.375 1.00 78.25 258 GLY A CA 1
ATOM 2074 C C . GLY A 1 258 ? 13.946 3.952 -17.288 1.00 78.25 258 GLY A C 1
ATOM 2075 O O . GLY A 1 258 ? 14.222 5.112 -17.595 1.00 78.25 258 GLY A O 1
ATOM 2076 N N . SER A 1 259 ? 13.912 3.558 -16.012 1.00 82.00 259 SER A N 1
ATOM 2077 C CA . SER A 1 259 ? 14.195 4.447 -14.884 1.00 82.00 259 SER A CA 1
ATOM 2078 C C . SER A 1 259 ? 15.676 4.834 -14.837 1.00 82.00 259 SER A C 1
ATOM 2080 O O . SER A 1 259 ? 16.533 4.074 -14.375 1.00 82.00 259 SER A O 1
ATOM 2082 N N . LYS A 1 260 ? 15.999 6.049 -15.290 1.00 79.94 260 LYS A N 1
ATOM 2083 C CA . LYS A 1 260 ? 17.361 6.597 -15.246 1.00 79.94 260 LYS A CA 1
ATOM 2084 C C . LYS A 1 260 ? 17.575 7.450 -14.007 1.00 79.94 260 LYS A C 1
ATOM 2086 O O . LYS A 1 260 ? 16.799 8.354 -13.714 1.00 79.94 260 LYS A O 1
ATOM 2091 N N . PHE A 1 261 ? 18.693 7.199 -13.330 1.00 79.12 261 PHE A N 1
ATOM 2092 C CA . PHE A 1 261 ? 19.143 7.963 -12.172 1.00 79.12 261 PHE A CA 1
ATOM 2093 C C . PHE A 1 261 ? 20.316 8.860 -12.576 1.00 79.12 261 PHE A C 1
ATOM 2095 O O . PHE A 1 261 ? 21.380 8.364 -12.947 1.00 79.12 261 PHE A O 1
ATOM 2102 N N . SER A 1 262 ? 20.148 10.181 -12.501 1.00 70.19 262 SER A N 1
ATOM 2103 C CA . SER A 1 262 ? 21.203 11.141 -12.856 1.00 70.19 262 SER A CA 1
ATOM 2104 C C . SER A 1 262 ? 21.481 12.111 -11.719 1.00 70.19 262 SER A C 1
ATOM 2106 O O . SER A 1 262 ? 20.567 12.739 -11.201 1.00 70.19 262 SER A O 1
ATOM 2108 N N . ALA A 1 263 ? 22.759 12.283 -11.370 1.00 60.56 263 ALA A N 1
ATOM 2109 C CA . ALA A 1 263 ? 23.218 13.318 -10.439 1.00 60.56 263 ALA A CA 1
ATOM 2110 C C . ALA A 1 263 ? 23.548 14.659 -11.137 1.00 60.56 263 ALA A C 1
ATOM 2112 O O . ALA A 1 263 ? 23.956 15.631 -10.493 1.00 60.56 263 ALA A O 1
ATOM 2113 N N . LYS A 1 264 ? 23.475 14.715 -12.475 1.00 45.31 264 LYS A N 1
ATOM 2114 C CA . LYS A 1 264 ? 24.233 15.680 -13.282 1.00 45.31 264 LYS A CA 1
ATOM 2115 C C . LYS A 1 264 ? 23.415 16.921 -13.656 1.00 45.31 264 LYS A C 1
ATOM 2117 O O . LYS A 1 264 ? 23.070 17.094 -14.814 1.00 45.31 264 LYS A O 1
ATOM 2122 N N . GLN A 1 265 ? 23.181 17.820 -12.693 1.00 39.31 265 GLN A N 1
ATOM 2123 C CA . GLN A 1 265 ? 22.804 19.218 -12.986 1.00 39.31 265 GLN A CA 1
ATOM 2124 C C . GLN A 1 265 ? 23.108 20.183 -11.826 1.00 39.31 265 GLN A C 1
ATOM 2126 O O . GLN A 1 265 ? 22.251 20.935 -11.388 1.00 39.31 265 GLN A O 1
ATOM 2131 N N . VAL A 1 266 ? 24.327 20.145 -11.277 1.00 37.81 266 VAL A N 1
ATOM 2132 C CA . VAL A 1 266 ? 24.778 21.143 -10.275 1.00 37.81 266 VAL A CA 1
ATOM 2133 C C . VAL A 1 266 ? 26.099 21.820 -10.672 1.00 37.81 266 VAL A C 1
ATOM 2135 O O . VAL A 1 266 ? 26.437 22.877 -10.156 1.00 37.81 266 VAL A O 1
ATOM 2138 N N . LEU A 1 267 ? 26.851 21.271 -11.633 1.00 28.70 267 LEU A N 1
ATOM 2139 C CA . LEU A 1 267 ? 28.244 21.684 -11.858 1.00 28.70 267 LEU A CA 1
ATOM 2140 C C . LEU A 1 267 ? 28.469 22.795 -12.904 1.00 28.70 267 LEU A C 1
ATOM 2142 O O . LEU A 1 267 ? 29.599 23.253 -13.020 1.00 28.70 267 LEU A O 1
ATOM 2146 N N . PHE A 1 268 ? 27.444 23.277 -13.624 1.00 28.14 268 PHE A N 1
ATOM 2147 C CA . PHE A 1 268 ? 27.616 24.319 -14.663 1.00 28.14 268 PHE A CA 1
ATOM 2148 C C . PHE A 1 268 ? 26.505 25.386 -14.707 1.00 28.14 268 PHE A C 1
ATOM 2150 O O . PHE A 1 268 ? 26.092 25.817 -15.777 1.00 28.14 268 PHE A O 1
ATOM 2157 N N . GLY A 1 269 ? 26.029 25.850 -13.550 1.00 27.05 269 GLY A N 1
ATOM 2158 C CA . GLY A 1 269 ? 25.078 26.967 -13.460 1.00 27.05 269 GLY A CA 1
ATOM 2159 C C . GLY A 1 269 ? 25.520 27.983 -12.416 1.00 27.05 269 GLY A C 1
ATOM 2160 O O . GLY A 1 269 ? 24.986 28.014 -11.313 1.00 27.05 269 GLY A O 1
ATOM 2161 N N . GLY A 1 270 ? 26.556 28.762 -12.730 1.00 24.44 270 GLY A N 1
ATOM 2162 C CA . GLY A 1 270 ? 26.986 29.876 -11.887 1.00 24.44 270 GLY A CA 1
ATOM 2163 C C . GLY A 1 270 ? 25.883 30.927 -11.736 1.00 24.44 270 GLY A C 1
ATOM 2164 O O . GLY A 1 270 ? 25.077 31.107 -12.640 1.00 24.44 270 GLY A O 1
ATOM 2165 N N . MET A 1 271 ? 25.884 31.604 -10.581 1.00 28.03 271 MET A N 1
ATOM 2166 C CA . MET A 1 271 ? 25.155 32.840 -10.254 1.00 28.03 271 MET A CA 1
ATOM 2167 C C . MET A 1 271 ? 24.653 33.620 -11.483 1.00 28.03 271 MET A C 1
ATOM 2169 O O . MET A 1 271 ? 25.351 34.464 -12.036 1.00 28.03 271 MET A O 1
ATOM 2173 N N . GLY A 1 272 ? 23.420 33.351 -11.885 1.00 23.73 272 GLY A N 1
ATOM 2174 C CA . GLY A 1 272 ? 22.732 34.025 -12.976 1.00 23.73 272 GLY A CA 1
ATOM 2175 C C . GLY A 1 272 ? 21.314 33.490 -12.988 1.00 23.73 272 GLY A C 1
ATOM 2176 O O . GLY A 1 272 ? 21.135 32.279 -12.938 1.00 23.73 272 GLY A O 1
ATOM 2177 N N . GLY A 1 273 ? 20.328 34.384 -12.910 1.00 25.70 273 GLY A N 1
ATOM 2178 C CA . GLY A 1 273 ? 18.931 34.039 -12.658 1.00 25.70 273 GLY A CA 1
ATOM 2179 C C . GLY A 1 273 ? 18.453 32.845 -13.480 1.00 25.70 273 GLY A C 1
ATOM 2180 O O . GLY A 1 273 ? 18.706 32.773 -14.681 1.00 25.70 273 GLY A O 1
ATOM 2181 N N . ALA A 1 274 ? 17.750 31.929 -12.813 1.00 27.22 274 ALA A N 1
ATOM 2182 C CA . ALA A 1 274 ? 16.957 30.899 -13.458 1.00 27.22 274 ALA A CA 1
ATOM 2183 C C . ALA A 1 274 ? 15.844 31.580 -14.271 1.00 27.22 274 ALA A C 1
ATOM 2185 O O . ALA A 1 274 ? 14.717 31.749 -13.814 1.00 27.22 274 ALA A O 1
ATOM 2186 N N . SER A 1 275 ? 16.197 32.036 -15.470 1.00 22.83 275 SER A N 1
ATOM 2187 C CA . SER A 1 275 ? 15.257 32.166 -16.566 1.00 22.83 275 SER A CA 1
ATOM 2188 C C . SER A 1 275 ? 14.963 30.740 -16.997 1.00 22.83 275 SER A C 1
ATOM 2190 O O . SER A 1 275 ? 15.730 30.143 -17.750 1.00 22.83 275 SER A O 1
ATOM 2192 N N . PHE A 1 276 ? 13.894 30.179 -16.441 1.00 29.47 276 PHE A N 1
ATOM 2193 C CA . PHE A 1 276 ? 13.254 29.000 -17.000 1.00 29.47 276 PHE A CA 1
ATOM 2194 C C . PHE A 1 276 ? 12.869 29.358 -18.438 1.00 29.47 276 PHE A C 1
ATOM 2196 O O . PHE A 1 276 ? 12.082 30.278 -18.666 1.00 29.47 276 PHE A O 1
ATOM 2203 N N . GLY A 1 277 ? 13.544 28.733 -19.403 1.00 22.84 277 GLY A N 1
ATOM 2204 C CA . GLY A 1 277 ? 13.136 28.784 -20.798 1.00 22.84 277 GLY A CA 1
ATOM 2205 C C . GLY A 1 277 ? 11.736 28.196 -20.900 1.00 22.84 277 GLY A C 1
ATOM 2206 O O . GLY A 1 277 ? 11.439 27.190 -20.270 1.00 22.84 277 GLY A O 1
ATOM 2207 N N . THR A 1 278 ? 10.883 28.849 -21.671 1.00 25.47 278 THR A N 1
ATOM 2208 C CA . THR A 1 278 ? 9.482 28.508 -21.957 1.00 25.47 278 THR A CA 1
ATOM 2209 C C . THR A 1 278 ? 9.313 27.240 -22.798 1.00 25.47 278 THR A C 1
ATOM 2211 O O . THR A 1 278 ? 8.312 27.083 -23.489 1.00 25.47 278 THR A O 1
ATOM 2214 N N . ASP A 1 279 ? 10.292 26.344 -22.753 1.00 24.16 279 ASP A N 1
ATOM 2215 C CA . ASP A 1 279 ? 10.421 25.216 -23.668 1.00 24.16 279 ASP A CA 1
ATOM 2216 C C . ASP A 1 279 ? 10.337 23.896 -22.880 1.00 24.16 279 ASP A C 1
ATOM 2218 O O . ASP A 1 279 ? 10.866 22.867 -23.297 1.00 24.16 279 ASP A O 1
ATOM 2222 N N . ASP A 1 280 ? 9.649 23.934 -21.732 1.00 29.84 280 ASP A N 1
ATOM 2223 C CA . ASP A 1 280 ? 9.156 22.754 -21.033 1.00 29.84 280 ASP A CA 1
ATOM 2224 C C . ASP A 1 280 ? 8.037 22.139 -21.879 1.00 29.84 280 ASP A C 1
ATOM 2226 O O . ASP A 1 280 ? 6.848 22.277 -21.593 1.00 29.84 280 ASP A O 1
ATOM 2230 N N . SER A 1 281 ? 8.424 21.404 -22.919 1.00 26.66 281 SER A N 1
ATOM 2231 C CA . SER A 1 281 ? 7.637 20.260 -23.355 1.00 26.66 281 SER A CA 1
ATOM 2232 C C . SER A 1 281 ? 7.739 19.185 -22.266 1.00 26.66 281 SER A C 1
ATOM 2234 O O . SER A 1 281 ? 8.389 18.152 -22.437 1.00 26.66 281 SER A O 1
ATOM 2236 N N 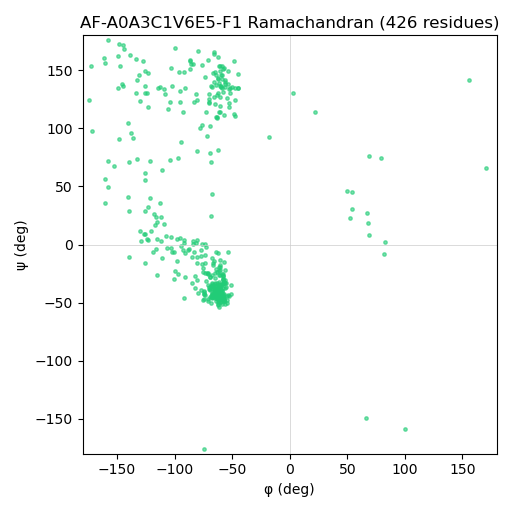. PHE A 1 282 ? 7.095 19.440 -21.123 1.00 30.56 282 PHE A N 1
ATOM 2237 C CA . PHE A 1 282 ? 6.278 18.400 -20.513 1.00 30.56 282 PHE A CA 1
ATOM 2238 C C . PHE A 1 282 ? 5.444 17.858 -21.671 1.00 30.56 282 PHE A C 1
ATOM 2240 O O . PHE A 1 282 ? 4.855 18.649 -22.414 1.00 30.56 282 PHE A O 1
ATOM 2247 N N . SER A 1 283 ? 5.493 16.556 -21.936 1.00 29.81 283 SER A N 1
ATOM 2248 C CA . SER A 1 283 ? 4.520 15.996 -22.857 1.00 29.81 283 SER A CA 1
ATOM 2249 C C . SER A 1 283 ? 3.153 16.428 -22.333 1.00 29.81 283 SER A C 1
ATOM 2251 O O . SER A 1 283 ? 2.807 16.150 -21.189 1.00 29.81 283 SER A O 1
ATOM 2253 N N . ASP A 1 284 ? 2.436 17.186 -23.160 1.00 30.81 284 ASP A N 1
ATOM 2254 C CA . ASP A 1 284 ? 1.049 17.635 -22.995 1.00 30.81 284 ASP A CA 1
ATOM 2255 C C . ASP A 1 284 ? 0.094 16.432 -23.095 1.00 30.81 284 ASP A C 1
ATOM 2257 O O . ASP A 1 284 ? -0.909 16.420 -23.801 1.00 30.81 284 ASP A O 1
ATOM 2261 N N . SER A 1 285 ? 0.484 15.346 -22.444 1.00 34.69 285 SER A N 1
ATOM 2262 C CA . SER A 1 285 ? -0.261 14.125 -22.274 1.00 34.69 285 SER A CA 1
ATOM 2263 C C . SER A 1 285 ? -0.759 14.165 -20.842 1.00 34.69 285 SER A C 1
ATOM 2265 O O . SER A 1 285 ? -0.267 13.452 -19.966 1.00 34.69 285 SER A O 1
ATOM 2267 N N . GLY A 1 286 ? -1.751 15.031 -20.614 1.00 35.91 286 GLY A N 1
ATOM 2268 C CA . GLY A 1 286 ? -2.704 14.780 -19.543 1.00 35.91 286 GLY A CA 1
ATOM 2269 C C . GLY A 1 286 ? -3.203 13.331 -19.641 1.00 35.91 286 GLY A C 1
ATOM 2270 O O . GLY A 1 286 ? -3.091 12.715 -20.708 1.00 35.91 286 GLY A O 1
ATOM 2271 N N . PRO A 1 287 ? -3.718 12.757 -18.541 1.00 35.91 287 PRO A N 1
ATOM 2272 C CA . PRO A 1 287 ? -4.160 11.370 -18.539 1.00 35.91 287 PRO A CA 1
ATOM 2273 C C . PRO A 1 287 ? -5.047 11.085 -19.760 1.00 35.91 287 PRO A C 1
ATOM 2275 O O . PRO A 1 287 ? -5.914 11.896 -20.094 1.00 35.91 287 PRO A O 1
ATOM 2278 N N . ALA A 1 288 ? -4.807 9.955 -20.440 1.00 37.84 288 ALA A N 1
ATOM 2279 C CA . ALA A 1 288 ? -5.632 9.502 -21.560 1.00 37.84 288 ALA A CA 1
ATOM 2280 C C . ALA A 1 288 ? -7.125 9.651 -21.215 1.00 37.84 288 ALA A C 1
ATOM 2282 O O . ALA A 1 288 ? -7.507 9.485 -20.057 1.00 37.84 288 ALA A O 1
ATOM 2283 N N . SER A 1 289 ? -7.987 9.945 -22.193 1.00 34.59 289 SER A N 1
ATOM 2284 C CA . SER A 1 289 ? -9.398 10.304 -21.951 1.00 34.59 289 SER A CA 1
ATOM 2285 C C . SER A 1 289 ? -10.220 9.263 -21.169 1.00 34.59 289 SER A C 1
ATOM 2287 O O . SER A 1 289 ? -11.284 9.609 -20.663 1.00 34.59 289 SER A O 1
ATOM 2289 N N . ASP A 1 290 ? -9.713 8.029 -21.048 1.00 38.56 290 ASP A N 1
ATOM 2290 C CA . ASP A 1 290 ? -10.296 6.908 -20.294 1.00 38.56 290 ASP A CA 1
ATOM 2291 C C . ASP A 1 290 ? -9.415 6.419 -19.121 1.00 38.56 290 ASP A C 1
ATOM 2293 O O . ASP A 1 290 ? -9.606 5.328 -18.579 1.00 38.56 290 ASP A O 1
ATOM 2297 N N . SER A 1 291 ? -8.441 7.224 -18.705 1.00 38.81 291 SER A N 1
ATOM 2298 C CA . SER A 1 291 ? -7.657 7.014 -17.491 1.00 38.81 291 SER A CA 1
ATOM 2299 C C . SER A 1 291 ? -8.559 7.070 -16.245 1.00 38.81 291 SER A C 1
ATOM 2301 O O . SER A 1 291 ? -9.461 7.911 -16.170 1.00 38.81 291 SER A O 1
ATOM 2303 N N . PRO A 1 292 ? -8.314 6.251 -15.199 1.00 42.72 292 PRO A N 1
ATOM 2304 C CA . PRO A 1 292 ? -9.014 6.395 -13.916 1.00 42.72 292 PRO A CA 1
ATOM 2305 C C . PRO A 1 292 ? -8.701 7.730 -13.203 1.00 42.72 292 PRO A C 1
ATOM 2307 O O . PRO A 1 292 ? -9.312 8.056 -12.179 1.00 42.72 292 PRO A O 1
ATOM 2310 N N . PHE A 1 293 ? -7.759 8.509 -13.739 1.00 48.00 293 PHE A N 1
ATOM 2311 C CA . PHE A 1 293 ? -7.373 9.841 -13.290 1.00 48.00 293 PHE A CA 1
ATOM 2312 C C . PHE A 1 293 ? -7.962 10.876 -14.245 1.00 48.00 293 PHE A C 1
ATOM 2314 O O . PHE A 1 293 ? -7.706 10.812 -15.445 1.00 48.00 293 PHE A O 1
ATOM 2321 N N . LYS A 1 294 ? -8.762 11.812 -13.725 1.00 45.31 294 LYS A N 1
ATOM 2322 C CA . LYS A 1 294 ? -9.476 12.781 -14.564 1.00 45.31 294 LYS A CA 1
ATOM 2323 C C . LYS A 1 294 ? -8.586 13.947 -14.987 1.00 45.31 294 LYS A C 1
ATOM 2325 O O . LYS A 1 294 ? -8.780 14.450 -16.082 1.00 45.31 294 LYS A O 1
ATOM 2330 N N . ASP A 1 295 ? -7.606 14.321 -14.158 1.00 50.53 295 ASP A N 1
ATOM 2331 C CA . ASP A 1 295 ? -6.704 15.463 -14.374 1.00 50.53 295 ASP A CA 1
ATOM 2332 C C . ASP A 1 295 ? -5.303 15.206 -13.758 1.00 50.53 295 ASP A C 1
ATOM 2334 O O . ASP A 1 295 ? -5.161 14.360 -12.876 1.00 50.53 295 ASP A O 1
ATOM 2338 N N . GLU A 1 296 ? -4.253 15.945 -14.155 1.00 43.38 296 GLU A N 1
ATOM 2339 C CA . GLU A 1 296 ? -2.906 15.852 -13.532 1.00 43.38 296 GLU A CA 1
ATOM 2340 C C . GLU A 1 296 ? -2.921 16.138 -12.016 1.00 43.38 296 GLU A C 1
ATOM 2342 O O . GLU A 1 296 ? -2.140 15.561 -11.251 1.00 43.38 296 GLU A O 1
ATOM 2347 N N . ASP A 1 297 ? -3.863 16.969 -11.561 1.00 47.09 297 ASP A N 1
ATOM 2348 C CA . ASP A 1 297 ? -4.103 17.249 -10.143 1.00 47.09 297 ASP A CA 1
ATOM 2349 C C . ASP A 1 297 ? -4.548 15.992 -9.363 1.00 47.09 297 ASP A C 1
ATOM 2351 O O . ASP A 1 297 ? -4.316 15.904 -8.157 1.00 47.09 297 ASP A O 1
ATOM 2355 N N . ASP A 1 298 ? -5.117 14.975 -10.029 1.00 47.94 298 ASP A N 1
ATOM 2356 C CA . ASP A 1 298 ? -5.427 13.676 -9.413 1.00 47.94 298 ASP A CA 1
ATOM 2357 C C . ASP A 1 298 ? -4.179 12.801 -9.203 1.00 47.94 298 ASP A C 1
ATOM 2359 O O . ASP A 1 298 ? -4.203 11.902 -8.356 1.00 47.94 298 ASP A O 1
ATOM 2363 N N . LEU A 1 299 ? -3.111 13.028 -9.978 1.00 47.56 299 LEU A N 1
ATOM 2364 C CA . LEU A 1 299 ? -1.875 12.238 -9.938 1.00 47.56 299 LEU A CA 1
ATOM 2365 C C . LEU A 1 299 ? -0.919 12.731 -8.852 1.00 47.56 299 LEU A C 1
ATOM 2367 O O . LEU A 1 299 ? -0.208 11.924 -8.248 1.00 47.56 299 LEU A O 1
ATOM 2371 N N . ILE A 1 300 ? -0.898 14.039 -8.570 1.00 52.22 300 ILE A N 1
ATOM 2372 C CA . ILE A 1 300 ? -0.060 14.622 -7.511 1.00 52.22 300 ILE A CA 1
ATOM 2373 C C . ILE A 1 300 ? -0.834 15.711 -6.736 1.00 52.22 300 ILE A C 1
ATOM 2375 O O . ILE A 1 300 ? -0.474 16.890 -6.798 1.00 52.22 300 ILE A O 1
ATOM 2379 N N . PRO A 1 301 ? -1.839 15.341 -5.915 1.00 46.47 301 PRO A N 1
ATOM 2380 C CA . PRO A 1 301 ? -2.822 16.275 -5.338 1.00 46.47 301 PRO A CA 1
ATOM 2381 C C . PRO A 1 301 ? -2.266 17.395 -4.447 1.00 46.47 301 PRO A C 1
ATOM 2383 O O . PRO A 1 301 ? -2.974 18.341 -4.118 1.00 46.47 301 PRO A O 1
ATOM 2386 N N . ASN A 1 302 ? -0.998 17.307 -4.032 1.00 48.69 302 ASN A N 1
ATOM 2387 C CA . ASN A 1 302 ? -0.400 18.206 -3.041 1.00 48.69 302 ASN A CA 1
ATOM 2388 C C . ASN A 1 302 ? 0.940 18.817 -3.450 1.00 48.69 302 ASN A C 1
ATOM 2390 O O . ASN A 1 302 ? 1.605 19.436 -2.610 1.00 48.69 302 ASN A O 1
ATOM 2394 N N . LEU A 1 303 ? 1.348 18.697 -4.717 1.00 46.94 303 LEU A N 1
ATOM 2395 C CA . LEU A 1 303 ? 2.656 19.199 -5.135 1.00 46.94 303 LEU A CA 1
ATOM 2396 C C . LEU A 1 303 ? 2.822 20.701 -4.844 1.00 46.94 303 LEU A C 1
ATOM 2398 O O . LEU A 1 303 ? 3.840 21.141 -4.303 1.00 46.94 303 LEU A O 1
ATOM 2402 N N . ALA A 1 304 ? 1.776 21.483 -5.114 1.00 40.31 304 ALA A N 1
ATOM 2403 C CA . ALA A 1 304 ? 1.761 22.918 -4.860 1.00 40.31 304 ALA A CA 1
ATOM 2404 C C . ALA A 1 304 ? 1.856 23.266 -3.362 1.00 40.31 304 ALA A C 1
ATOM 2406 O O . ALA A 1 304 ? 2.549 24.216 -2.997 1.00 40.31 304 ALA A O 1
ATOM 2407 N N . ARG A 1 305 ? 1.211 22.493 -2.477 1.00 45.31 305 ARG A N 1
ATOM 2408 C CA . ARG A 1 305 ? 1.181 22.756 -1.027 1.00 45.31 305 ARG A CA 1
ATOM 2409 C C . ARG A 1 305 ? 2.501 22.405 -0.346 1.00 45.31 305 ARG A C 1
ATOM 2411 O O . ARG A 1 305 ? 2.958 23.178 0.494 1.00 45.31 305 ARG A O 1
ATOM 2418 N N . LEU A 1 306 ? 3.135 21.300 -0.738 1.00 45.81 306 LEU A N 1
ATOM 2419 C CA . LEU A 1 306 ? 4.472 20.914 -0.270 1.00 45.81 306 LEU A CA 1
ATOM 2420 C C . LEU A 1 306 ? 5.540 21.892 -0.769 1.00 45.81 306 LEU A C 1
ATOM 2422 O O . LEU A 1 306 ? 6.355 22.368 0.024 1.00 45.81 306 LEU A O 1
ATOM 2426 N N . ARG A 1 307 ? 5.480 22.274 -2.054 1.00 45.78 307 ARG A N 1
ATOM 2427 C CA . ARG A 1 307 ? 6.345 23.314 -2.633 1.00 45.78 307 ARG A CA 1
ATOM 2428 C C . ARG A 1 307 ? 6.175 24.640 -1.887 1.00 45.78 307 ARG A C 1
ATOM 2430 O O . ARG A 1 307 ? 7.169 25.249 -1.505 1.00 45.78 307 ARG A O 1
ATOM 2437 N N . TYR A 1 308 ? 4.936 25.056 -1.616 1.00 40.09 308 TYR A N 1
ATOM 2438 C CA . TYR A 1 308 ? 4.635 26.305 -0.913 1.00 40.09 308 TYR A CA 1
ATOM 2439 C C . TYR A 1 308 ? 5.029 26.273 0.569 1.00 40.09 308 TYR A C 1
ATOM 2441 O O . TYR A 1 308 ? 5.652 27.216 1.042 1.00 40.09 308 TYR A O 1
ATOM 2449 N N . GLY A 1 309 ? 4.718 25.207 1.312 1.00 44.53 309 GLY A N 1
ATOM 2450 C CA . GLY A 1 309 ? 5.060 25.087 2.735 1.00 44.53 309 GLY A CA 1
ATOM 2451 C C . GLY A 1 309 ? 6.569 25.056 2.974 1.00 44.53 309 GLY A C 1
ATOM 2452 O O . GLY A 1 309 ? 7.069 25.693 3.902 1.00 44.53 309 GLY A O 1
ATOM 2453 N N . MET A 1 310 ? 7.306 24.390 2.084 1.00 43.78 310 MET A N 1
ATOM 2454 C CA . MET A 1 310 ? 8.764 24.359 2.111 1.00 43.78 310 MET A CA 1
ATOM 2455 C C . MET A 1 310 ? 9.359 25.716 1.716 1.00 43.78 310 MET A C 1
ATOM 2457 O O . MET A 1 310 ? 10.183 26.244 2.462 1.00 43.78 310 MET A O 1
ATOM 2461 N N . GLN A 1 311 ? 8.880 26.331 0.627 1.00 41.44 311 GLN A N 1
ATOM 2462 C CA . GLN A 1 311 ? 9.277 27.683 0.212 1.00 41.44 311 GLN A CA 1
ATOM 2463 C C . GLN A 1 311 ? 9.004 28.724 1.309 1.00 41.44 311 GLN A C 1
ATOM 2465 O O . GLN A 1 311 ? 9.884 29.507 1.647 1.00 41.44 311 GLN A O 1
ATOM 2470 N N . THR A 1 312 ? 7.841 28.662 1.956 1.00 42.22 312 THR A N 1
ATOM 2471 C CA . THR A 1 312 ? 7.473 29.552 3.068 1.00 42.22 312 THR A CA 1
ATOM 2472 C C . THR A 1 312 ? 8.399 29.359 4.268 1.00 42.22 312 THR A C 1
ATOM 2474 O O . THR A 1 312 ? 8.880 30.336 4.834 1.00 42.22 312 THR A O 1
ATOM 2477 N N . ALA A 1 313 ? 8.732 28.118 4.642 1.00 45.97 313 ALA A N 1
ATOM 2478 C CA . ALA A 1 313 ? 9.670 27.855 5.739 1.00 45.97 313 ALA A CA 1
ATOM 2479 C C . ALA A 1 313 ? 11.080 28.424 5.471 1.00 45.97 313 ALA A C 1
ATOM 2481 O O . ALA A 1 313 ? 11.777 28.848 6.401 1.00 45.97 313 ALA A O 1
ATOM 2482 N N . ILE A 1 314 ? 11.486 28.455 4.200 1.00 45.00 314 ILE A N 1
ATOM 2483 C CA . ILE A 1 314 ? 12.749 29.036 3.733 1.00 45.00 314 ILE A CA 1
ATOM 2484 C C . ILE A 1 314 ? 12.689 30.565 3.747 1.00 45.00 314 ILE A C 1
ATOM 2486 O O . ILE A 1 314 ? 13.598 31.205 4.284 1.00 45.00 314 ILE A O 1
ATOM 2490 N N . ASP A 1 315 ? 11.613 31.141 3.216 1.00 46.88 315 ASP A N 1
ATOM 2491 C CA . ASP A 1 315 ? 11.396 32.588 3.142 1.00 46.88 315 ASP A CA 1
ATOM 2492 C C . ASP A 1 315 ? 11.277 33.211 4.544 1.00 46.88 315 ASP A C 1
ATOM 2494 O O . ASP A 1 315 ? 11.810 34.292 4.808 1.00 46.88 315 ASP A O 1
ATOM 2498 N N . GLU A 1 316 ? 10.678 32.487 5.492 1.00 49.38 316 GLU A N 1
ATOM 2499 C CA . GLU A 1 316 ? 10.549 32.892 6.896 1.00 49.38 316 GLU A CA 1
ATOM 2500 C C . GLU A 1 316 ? 11.846 32.737 7.712 1.00 49.38 316 GLU A C 1
ATOM 2502 O O . GLU A 1 316 ? 11.857 33.034 8.909 1.00 49.38 316 GLU A O 1
ATOM 2507 N N . LYS A 1 317 ? 12.952 32.273 7.107 1.00 45.34 317 LYS A N 1
ATOM 2508 C CA . LYS A 1 317 ? 14.248 32.023 7.777 1.00 45.34 317 LYS A CA 1
ATOM 2509 C C . LYS A 1 317 ? 14.138 31.143 9.031 1.00 45.34 317 LYS A C 1
ATOM 2511 O O . LYS A 1 317 ? 15.026 31.166 9.885 1.00 45.34 317 LYS A O 1
ATOM 2516 N N . LYS A 1 318 ? 13.081 30.333 9.137 1.00 45.38 318 LYS A N 1
ATOM 2517 C CA . LYS A 1 318 ? 12.867 29.385 10.243 1.00 45.38 318 LYS A CA 1
ATOM 2518 C C . LYS A 1 318 ? 13.791 28.171 10.163 1.00 45.38 318 LYS A C 1
ATOM 2520 O O . LYS A 1 318 ? 13.745 27.308 11.035 1.00 45.38 318 LYS A O 1
ATOM 2525 N N . VAL A 1 319 ? 14.658 28.115 9.151 1.00 46.75 319 VAL A N 1
ATOM 2526 C CA . VAL A 1 319 ? 15.607 27.024 8.960 1.00 46.75 319 VAL A CA 1
ATOM 2527 C C . VAL A 1 319 ? 17.018 27.569 8.729 1.00 46.75 319 VAL A C 1
ATOM 2529 O O . VAL A 1 319 ? 17.261 28.391 7.848 1.00 46.75 319 VAL A O 1
ATOM 2532 N N . GLY A 1 320 ? 17.955 27.133 9.575 1.00 43.53 320 GLY A N 1
ATOM 2533 C CA . GLY A 1 320 ? 19.355 27.565 9.559 1.00 43.53 320 GLY A CA 1
ATOM 2534 C C . GLY A 1 320 ? 20.189 26.964 8.418 1.00 43.53 320 GLY A C 1
ATOM 2535 O O . GLY A 1 320 ? 19.697 26.211 7.580 1.00 43.53 320 GLY A O 1
ATOM 2536 N N . GLY A 1 321 ? 21.497 27.264 8.420 1.00 37.31 321 GLY A N 1
ATOM 2537 C CA . GLY A 1 321 ? 22.470 26.982 7.346 1.00 37.31 321 GLY A CA 1
ATOM 2538 C C . GLY A 1 321 ? 22.589 25.536 6.827 1.00 37.31 321 GLY A C 1
ATOM 2539 O O . GLY A 1 321 ? 23.249 25.326 5.813 1.00 37.31 321 GLY A O 1
ATOM 2540 N N . GLY A 1 322 ? 21.916 24.561 7.444 1.00 45.34 322 GLY A N 1
ATOM 2541 C CA . GLY A 1 322 ? 21.742 23.208 6.904 1.00 45.34 322 GLY A CA 1
ATOM 2542 C C . GLY A 1 322 ? 20.912 23.148 5.612 1.00 45.34 322 GLY A C 1
ATOM 2543 O O . GLY A 1 322 ? 21.129 22.249 4.804 1.00 45.34 322 GLY A O 1
ATOM 2544 N N . ILE A 1 323 ? 20.037 24.129 5.340 1.00 47.44 323 ILE A N 1
ATOM 2545 C CA . ILE A 1 323 ? 19.213 24.141 4.114 1.00 47.44 323 ILE A CA 1
ATOM 2546 C C . ILE A 1 323 ? 19.995 24.479 2.838 1.00 47.44 323 ILE A C 1
ATOM 2548 O O . ILE A 1 323 ? 19.618 24.044 1.751 1.00 47.44 323 ILE A O 1
ATOM 2552 N N . ARG A 1 324 ? 21.127 25.189 2.931 1.00 41.25 324 ARG A N 1
ATOM 2553 C CA . ARG A 1 324 ? 21.980 25.389 1.747 1.00 41.25 324 ARG A CA 1
ATOM 2554 C C . ARG A 1 324 ? 22.562 24.055 1.256 1.00 41.25 324 ARG A C 1
ATOM 2556 O O . ARG A 1 324 ? 22.751 23.889 0.058 1.00 41.25 324 ARG A O 1
ATOM 2563 N N . ASN A 1 325 ? 22.753 23.094 2.165 1.00 43.22 325 ASN A N 1
ATOM 2564 C CA . ASN A 1 325 ? 23.025 21.714 1.786 1.00 43.22 325 ASN A CA 1
ATOM 2565 C C . ASN A 1 325 ? 21.753 21.037 1.258 1.00 43.22 325 ASN A C 1
ATOM 2567 O O . ASN A 1 325 ? 21.849 20.439 0.204 1.00 43.22 325 ASN A O 1
ATOM 2571 N N . PHE A 1 326 ? 20.571 21.192 1.869 1.00 49.22 326 PHE A N 1
ATOM 2572 C CA . PHE A 1 326 ? 19.295 20.615 1.386 1.00 49.22 326 PHE A CA 1
ATOM 2573 C C . PHE A 1 326 ? 18.966 20.939 -0.088 1.00 49.22 326 PHE A C 1
ATOM 2575 O O . PHE A 1 326 ? 18.658 20.034 -0.853 1.00 49.22 326 PHE A O 1
ATOM 2582 N N . TYR A 1 327 ? 19.142 22.187 -0.538 1.00 48.12 327 TYR A N 1
ATOM 2583 C CA . TYR A 1 327 ? 18.944 22.557 -1.953 1.00 48.12 327 TYR A CA 1
ATOM 2584 C C . TYR A 1 327 ? 19.993 21.980 -2.913 1.00 48.12 327 TYR A C 1
ATOM 2586 O O . TYR A 1 327 ? 19.706 21.760 -4.086 1.00 48.12 327 TYR A O 1
ATOM 2594 N N . GLY A 1 328 ? 21.209 21.722 -2.425 1.00 47.97 328 GLY A N 1
ATOM 2595 C CA . GLY A 1 328 ? 22.227 20.967 -3.160 1.00 47.97 328 GLY A CA 1
ATOM 2596 C C . GLY A 1 328 ? 22.092 19.450 -2.996 1.00 47.97 328 GLY A C 1
ATOM 2597 O O . GLY A 1 328 ? 22.754 18.707 -3.712 1.00 47.97 328 GLY A O 1
ATOM 2598 N N . SER A 1 329 ? 21.246 18.986 -2.073 1.00 46.84 329 SER A N 1
ATOM 2599 C CA . SER A 1 329 ? 21.113 17.589 -1.655 1.00 46.84 329 SER A CA 1
ATOM 2600 C C . SER A 1 329 ? 19.776 17.019 -2.105 1.00 46.84 329 SER A C 1
ATOM 2602 O O . SER A 1 329 ? 18.897 16.656 -1.334 1.00 46.84 329 SER A O 1
ATOM 2604 N N . GLY A 1 330 ? 19.653 16.972 -3.417 1.00 54.44 330 GLY A N 1
ATOM 2605 C CA . GLY A 1 330 ? 18.648 16.236 -4.166 1.00 54.44 330 GLY A CA 1
ATOM 2606 C C . GLY A 1 330 ? 19.165 16.071 -5.585 1.00 54.44 330 GLY A C 1
ATOM 2607 O O . GLY A 1 330 ? 18.411 16.231 -6.537 1.00 54.44 330 GLY A O 1
ATOM 2608 N N . THR A 1 331 ? 20.488 15.894 -5.739 1.00 62.50 331 THR A N 1
ATOM 2609 C CA . THR A 1 331 ? 21.155 15.893 -7.049 1.00 62.50 331 THR A CA 1
ATOM 2610 C C . THR A 1 331 ? 20.629 14.777 -7.928 1.00 62.50 331 THR A C 1
ATOM 2612 O O . THR A 1 331 ? 20.522 14.977 -9.137 1.00 62.50 331 THR A O 1
ATOM 2615 N N . MET A 1 332 ? 20.275 13.651 -7.304 1.00 72.12 332 MET A N 1
ATOM 2616 C CA . MET A 1 332 ? 19.723 12.493 -7.973 1.00 72.12 332 MET A CA 1
ATOM 2617 C C . MET A 1 332 ? 18.289 12.769 -8.413 1.00 72.12 332 MET A C 1
ATOM 2619 O O . MET A 1 332 ? 17.389 12.960 -7.595 1.00 72.12 332 MET A O 1
ATOM 2623 N N . MET A 1 333 ? 18.115 12.799 -9.725 1.00 77.69 333 MET A N 1
ATOM 2624 C CA . MET A 1 333 ? 16.823 12.840 -10.388 1.00 77.69 333 MET A CA 1
ATOM 2625 C C . MET A 1 333 ? 16.496 11.470 -10.936 1.00 77.69 333 MET A C 1
ATOM 2627 O O . MET A 1 333 ? 17.401 10.720 -11.319 1.00 77.69 333 MET A O 1
ATOM 2631 N N . ILE A 1 334 ? 15.202 11.210 -11.022 1.00 80.38 334 ILE A N 1
ATOM 2632 C CA . ILE A 1 334 ? 14.660 10.114 -11.798 1.00 80.38 334 ILE A CA 1
ATOM 2633 C C . ILE A 1 334 ? 13.941 10.644 -13.039 1.00 80.38 334 ILE A C 1
ATOM 2635 O O . ILE A 1 334 ? 13.160 11.590 -12.956 1.00 80.38 334 ILE A O 1
ATOM 2639 N N . SER A 1 335 ? 14.209 10.022 -14.181 1.00 78.06 335 SER A N 1
ATOM 2640 C CA . SER A 1 335 ? 13.477 10.220 -15.433 1.00 78.06 335 SER A CA 1
ATOM 2641 C C . SER A 1 335 ? 13.088 8.867 -16.019 1.00 78.06 335 SER A C 1
ATOM 2643 O O . SER A 1 335 ? 13.869 7.919 -15.904 1.00 78.06 335 SER A O 1
ATOM 2645 N N . SER A 1 336 ? 11.929 8.799 -16.672 1.00 77.31 336 SER A N 1
ATOM 2646 C CA . SER A 1 336 ? 11.542 7.652 -17.500 1.00 77.31 336 SER A CA 1
ATOM 2647 C C . SER A 1 336 ? 11.997 7.867 -18.939 1.00 77.31 336 SER A C 1
ATOM 2649 O O . SER A 1 336 ? 11.834 8.961 -19.480 1.00 77.31 336 SER A O 1
ATOM 2651 N N . MET A 1 337 ? 12.583 6.840 -19.542 1.00 76.56 337 MET A N 1
ATOM 2652 C CA . MET A 1 337 ? 12.868 6.755 -20.974 1.00 76.56 337 MET A CA 1
ATOM 2653 C C . MET A 1 337 ? 12.719 5.299 -21.383 1.00 76.56 337 MET A C 1
ATOM 2655 O O . MET A 1 337 ? 13.225 4.441 -20.670 1.00 76.56 337 MET A O 1
ATOM 2659 N N . ASP A 1 338 ? 12.108 4.998 -22.523 1.00 75.38 338 ASP A N 1
ATOM 2660 C CA . ASP A 1 338 ? 12.144 3.623 -23.013 1.00 75.38 338 ASP A CA 1
ATOM 2661 C C . ASP A 1 338 ? 13.588 3.246 -23.357 1.00 75.38 338 ASP A C 1
ATOM 2663 O O . ASP A 1 338 ? 14.258 3.909 -24.151 1.00 75.38 338 ASP A O 1
ATOM 2667 N N . ASP A 1 339 ? 14.081 2.200 -22.698 1.00 82.12 339 ASP A N 1
ATOM 2668 C CA . ASP A 1 339 ? 15.422 1.677 -22.904 1.00 82.12 339 ASP A CA 1
ATOM 2669 C C . ASP A 1 339 ? 15.379 0.165 -23.063 1.00 82.12 339 ASP A C 1
ATOM 2671 O O . ASP A 1 339 ? 14.639 -0.541 -22.370 1.00 82.12 339 ASP A O 1
ATOM 2675 N N . GLU A 1 340 ? 16.215 -0.320 -23.969 1.00 88.56 340 GLU A N 1
ATOM 2676 C CA . GLU A 1 340 ? 16.299 -1.727 -24.307 1.00 88.56 340 GLU A CA 1
ATOM 2677 C C . GLU A 1 340 ? 16.809 -2.526 -23.101 1.00 88.56 340 GLU A C 1
ATOM 2679 O O . GLU A 1 340 ? 17.850 -2.217 -22.515 1.00 88.56 340 GLU A O 1
ATOM 2684 N N . PHE A 1 341 ? 16.069 -3.566 -22.717 1.00 93.25 341 PHE A N 1
ATOM 2685 C CA . PHE A 1 341 ? 16.497 -4.515 -21.696 1.00 93.25 341 PHE A CA 1
ATOM 2686 C C . PHE A 1 341 ? 16.996 -5.790 -22.372 1.00 93.25 341 PHE A C 1
ATOM 2688 O O . PHE A 1 341 ? 16.370 -6.280 -23.312 1.00 93.25 341 PHE A O 1
ATOM 2695 N N . ARG A 1 342 ? 18.118 -6.335 -21.895 1.00 95.44 342 ARG A N 1
ATOM 2696 C CA . ARG A 1 342 ? 18.723 -7.553 -22.443 1.00 95.44 342 ARG A CA 1
ATOM 2697 C C . ARG A 1 342 ? 18.877 -8.628 -21.381 1.00 95.44 342 ARG A C 1
ATOM 2699 O O . ARG A 1 342 ? 19.146 -8.312 -20.220 1.00 95.44 342 ARG A O 1
ATOM 2706 N N . LEU A 1 343 ? 18.754 -9.886 -21.795 1.00 96.62 343 LEU A N 1
ATOM 2707 C CA . LEU A 1 343 ? 19.040 -11.035 -20.939 1.00 96.62 343 LEU A CA 1
ATOM 2708 C C . LEU A 1 343 ? 20.508 -11.031 -20.472 1.00 96.62 343 LEU A C 1
ATOM 2710 O O . LEU A 1 343 ? 21.381 -10.489 -21.160 1.00 96.62 343 LEU A O 1
ATOM 2714 N N . PRO A 1 344 ? 20.817 -11.641 -19.315 1.00 95.62 344 PRO A N 1
ATOM 2715 C CA . PRO A 1 344 ? 22.190 -11.785 -18.848 1.00 95.62 344 PRO A CA 1
ATOM 2716 C C . PRO A 1 344 ? 23.086 -12.519 -19.850 1.00 95.62 344 PRO A C 1
ATOM 2718 O O . PRO A 1 344 ? 22.650 -13.397 -20.589 1.00 95.62 344 PRO A O 1
ATOM 2721 N N . HIS A 1 345 ? 24.380 -12.204 -19.815 1.00 95.81 345 HIS A N 1
ATOM 2722 C CA . HIS A 1 345 ? 25.407 -12.896 -20.603 1.00 95.81 345 HIS A CA 1
ATOM 2723 C C . HIS A 1 345 ? 25.541 -14.400 -20.299 1.00 95.81 345 HIS A C 1
ATOM 2725 O O . HIS A 1 345 ? 26.154 -15.133 -21.070 1.00 95.81 345 HIS A O 1
ATOM 2731 N N . ASP A 1 346 ? 25.016 -14.837 -19.160 1.00 93.88 346 ASP A N 1
ATOM 2732 C CA . ASP A 1 346 ? 25.077 -16.186 -18.615 1.00 93.88 346 ASP A CA 1
ATOM 2733 C C . ASP A 1 346 ? 23.694 -16.845 -18.528 1.00 93.88 346 ASP A C 1
ATOM 2735 O O . ASP A 1 346 ? 23.540 -17.813 -17.790 1.00 93.88 346 ASP A O 1
ATOM 2739 N N . TYR A 1 347 ? 22.700 -16.341 -19.271 1.00 96.62 347 TYR A N 1
ATOM 2740 C CA . TYR A 1 347 ? 21.372 -16.949 -19.380 1.00 96.62 347 TYR A CA 1
ATOM 2741 C C . TYR A 1 347 ? 21.462 -18.391 -19.920 1.00 96.62 347 TYR A C 1
ATOM 2743 O O . TYR A 1 347 ? 22.217 -18.651 -20.856 1.00 96.62 347 TYR A O 1
ATOM 2751 N N . GLN A 1 348 ? 20.742 -19.339 -19.305 1.00 94.31 348 GLN A N 1
ATOM 2752 C CA . GLN A 1 348 ? 20.932 -20.786 -19.550 1.00 94.31 348 GLN A CA 1
ATOM 2753 C C . GLN A 1 348 ? 19.669 -21.531 -20.000 1.00 94.31 348 GLN A C 1
ATOM 2755 O O . GLN A 1 348 ? 19.708 -22.756 -20.101 1.00 94.31 348 GLN A O 1
ATOM 2760 N N . TYR A 1 349 ? 18.559 -20.830 -20.227 1.00 95.31 349 TYR A N 1
ATOM 2761 C CA . TYR A 1 349 ? 17.287 -21.447 -20.606 1.00 95.31 349 TYR A CA 1
ATOM 2762 C C . TYR A 1 349 ? 17.081 -21.423 -22.121 1.00 95.31 349 TYR A C 1
ATOM 2764 O O . TYR A 1 349 ? 17.501 -20.492 -22.796 1.00 95.31 349 TYR A O 1
ATOM 2772 N N . ASP A 1 350 ? 16.393 -22.438 -22.647 1.00 94.19 350 ASP A N 1
ATOM 2773 C CA . ASP A 1 350 ? 16.174 -22.623 -24.092 1.00 94.19 350 ASP A CA 1
ATOM 2774 C C . ASP A 1 350 ? 15.165 -21.622 -24.702 1.00 94.19 350 ASP A C 1
ATOM 2776 O O . ASP A 1 350 ? 14.885 -21.670 -25.901 1.00 94.19 350 ASP A O 1
ATOM 2780 N N . ASP A 1 351 ? 14.570 -20.744 -23.890 1.00 94.19 351 ASP A N 1
ATOM 2781 C CA . ASP A 1 351 ? 13.561 -19.764 -24.302 1.00 94.19 351 ASP A CA 1
ATOM 2782 C C . ASP A 1 351 ? 14.140 -18.393 -24.700 1.00 94.19 351 ASP A C 1
ATOM 2784 O O . ASP A 1 351 ? 13.374 -17.503 -25.078 1.00 94.19 351 ASP A O 1
ATOM 2788 N N . GLY A 1 352 ? 15.464 -18.222 -24.675 1.00 93.88 352 GLY A N 1
ATOM 2789 C CA . GLY A 1 352 ? 16.162 -17.045 -25.197 1.00 93.88 352 GLY A CA 1
ATOM 2790 C C . GLY A 1 352 ? 17.681 -17.219 -25.200 1.00 93.88 352 GLY A C 1
ATOM 2791 O O . GLY A 1 352 ? 18.223 -17.969 -24.390 1.00 93.88 352 GLY A O 1
ATOM 2792 N N . ASP A 1 353 ? 18.380 -16.515 -26.087 1.00 96.62 353 ASP A N 1
ATOM 2793 C CA . ASP A 1 353 ? 19.841 -16.525 -26.118 1.00 96.62 353 ASP A CA 1
ATOM 2794 C C . ASP A 1 353 ? 20.423 -15.459 -25.162 1.00 96.62 353 ASP A C 1
ATOM 2796 O O . ASP A 1 353 ? 19.815 -14.408 -24.917 1.00 96.62 353 ASP A O 1
ATOM 2800 N N . PRO A 1 354 ? 21.632 -15.670 -24.607 1.00 97.19 354 PRO A N 1
ATOM 2801 C CA . PRO A 1 354 ? 22.317 -14.641 -23.834 1.00 97.19 354 PRO A CA 1
ATOM 2802 C C . PRO A 1 354 ? 22.412 -13.307 -24.583 1.00 97.19 354 PRO A C 1
ATOM 2804 O O . PRO A 1 354 ? 22.833 -13.260 -25.738 1.00 97.19 354 PRO A O 1
ATOM 2807 N N . LEU A 1 355 ? 22.115 -12.207 -23.881 1.00 96.31 355 LEU A N 1
ATOM 2808 C CA . LEU A 1 355 ? 22.072 -10.834 -24.412 1.00 96.31 355 LEU A CA 1
ATOM 2809 C C . LEU A 1 355 ? 20.936 -10.534 -25.404 1.00 96.31 355 LEU A C 1
ATOM 2811 O O . LEU A 1 355 ? 20.918 -9.425 -25.959 1.00 96.31 355 LEU A O 1
ATOM 2815 N N . ASP A 1 356 ? 19.981 -11.443 -25.599 1.00 97.25 356 ASP A N 1
ATOM 2816 C CA . ASP A 1 356 ? 18.784 -11.152 -26.385 1.00 97.25 356 ASP A CA 1
ATOM 2817 C C . ASP A 1 356 ? 17.995 -9.986 -25.799 1.00 97.25 356 ASP A C 1
ATOM 2819 O O . ASP A 1 356 ? 17.938 -9.780 -24.584 1.00 97.25 356 ASP A O 1
ATOM 2823 N N . VAL A 1 357 ? 17.385 -9.213 -26.696 1.00 96.56 357 VAL A N 1
ATOM 2824 C CA . VAL A 1 357 ? 16.468 -8.136 -26.328 1.00 96.56 357 VAL A CA 1
ATOM 2825 C C . VAL A 1 357 ? 15.190 -8.746 -25.775 1.00 96.56 357 VAL A C 1
ATOM 2827 O O . VAL A 1 357 ? 14.585 -9.613 -26.403 1.00 96.56 357 VAL A O 1
ATOM 2830 N N . VAL A 1 358 ? 14.765 -8.268 -24.612 1.00 96.25 358 VAL A N 1
ATOM 2831 C CA . VAL A 1 358 ? 13.561 -8.744 -23.938 1.00 96.25 358 VAL A CA 1
ATOM 2832 C C . VAL A 1 358 ? 12.388 -7.838 -24.283 1.00 96.25 358 VAL A C 1
ATOM 2834 O O . VAL A 1 358 ? 12.415 -6.639 -24.007 1.00 96.25 358 VAL A O 1
ATOM 2837 N N . GLU A 1 359 ? 11.333 -8.425 -24.841 1.00 94.75 359 GLU A N 1
ATOM 2838 C CA . GLU A 1 359 ? 10.056 -7.739 -25.022 1.00 94.75 359 GLU A CA 1
ATOM 2839 C C . GLU A 1 359 ? 9.371 -7.527 -23.653 1.00 94.75 359 GLU A C 1
ATOM 2841 O O . GLU A 1 359 ? 9.146 -8.508 -22.935 1.00 94.75 359 GLU A O 1
ATOM 2846 N N . PRO A 1 360 ? 9.040 -6.281 -23.258 1.00 95.56 360 PRO A N 1
ATOM 2847 C CA . PRO A 1 360 ? 8.403 -6.013 -21.973 1.00 95.56 360 PRO A CA 1
ATOM 2848 C C . PRO A 1 360 ? 7.019 -6.658 -21.873 1.00 95.56 360 PRO A C 1
ATOM 2850 O O . PRO A 1 360 ? 6.162 -6.439 -22.731 1.00 95.56 360 PRO A O 1
ATOM 2853 N N . ALA A 1 361 ? 6.771 -7.402 -20.796 1.00 96.06 361 ALA A N 1
ATOM 2854 C CA . ALA A 1 361 ? 5.476 -8.028 -20.550 1.00 96.06 361 ALA A CA 1
ATOM 2855 C C . ALA A 1 361 ? 5.147 -8.110 -19.057 1.00 96.06 361 ALA A C 1
ATOM 2857 O O . ALA A 1 361 ? 6.023 -8.153 -18.195 1.00 96.06 361 ALA A O 1
ATOM 2858 N N . VAL A 1 362 ? 3.850 -8.138 -18.764 1.00 96.69 362 VAL A N 1
ATOM 2859 C CA . VAL A 1 362 ? 3.312 -8.284 -17.409 1.00 96.69 362 VAL A CA 1
ATOM 2860 C C . VAL A 1 362 ? 3.179 -9.760 -17.027 1.00 96.69 362 VAL A C 1
ATOM 2862 O O . VAL A 1 362 ? 3.074 -10.622 -17.895 1.00 96.69 362 VAL A O 1
ATOM 2865 N N . LEU A 1 363 ? 3.148 -10.062 -15.726 1.00 94.31 363 LEU A N 1
ATOM 2866 C CA . LEU A 1 363 ? 3.135 -11.447 -15.222 1.00 94.31 363 LEU A CA 1
ATOM 2867 C C . LEU A 1 363 ? 1.844 -12.223 -15.537 1.00 94.31 363 LEU A C 1
ATOM 2869 O O . LEU A 1 363 ? 1.830 -13.453 -15.547 1.00 94.31 363 LEU A O 1
ATOM 2873 N N . TRP A 1 364 ? 0.732 -11.513 -15.711 1.00 94.19 364 TRP A N 1
ATOM 2874 C CA . TRP A 1 364 ? -0.562 -12.081 -16.082 1.00 94.19 364 TRP A CA 1
ATOM 2875 C C . TRP A 1 364 ? -1.478 -11.003 -16.646 1.00 94.19 364 TRP A C 1
ATOM 2877 O O . TRP A 1 364 ? -1.318 -9.814 -16.368 1.00 94.19 364 TRP A O 1
ATOM 2887 N N . GLY A 1 365 ? -2.504 -11.435 -17.377 1.00 94.44 365 GLY A N 1
ATOM 2888 C CA . GLY A 1 365 ? -3.438 -10.518 -18.017 1.00 94.44 365 GLY A CA 1
ATOM 2889 C C . GLY A 1 365 ? -2.757 -9.707 -19.118 1.00 94.44 365 GLY A C 1
ATOM 2890 O O . GLY A 1 365 ? -1.833 -10.187 -19.771 1.00 94.44 365 GLY A O 1
ATOM 2891 N N . LYS A 1 366 ? -3.241 -8.486 -19.332 1.00 95.12 366 LYS A N 1
ATOM 2892 C CA . LYS A 1 366 ? -2.714 -7.551 -20.327 1.00 95.12 366 LYS A CA 1
ATOM 2893 C C . LYS A 1 366 ? -2.550 -6.164 -19.717 1.00 95.12 366 LYS A C 1
ATOM 2895 O O . LYS A 1 366 ? -3.167 -5.858 -18.696 1.00 95.12 366 LYS A O 1
ATOM 2900 N N . ILE A 1 367 ? -1.723 -5.341 -20.349 1.00 93.62 367 ILE A N 1
ATOM 2901 C CA . ILE A 1 367 ? -1.661 -3.910 -20.045 1.00 93.62 367 ILE A CA 1
ATOM 2902 C C . ILE A 1 367 ? -3.023 -3.299 -20.423 1.00 93.62 367 ILE A C 1
ATOM 2904 O O . ILE A 1 367 ? -3.588 -3.700 -21.444 1.00 93.62 367 ILE A O 1
ATOM 2908 N N . PRO A 1 368 ? -3.601 -2.411 -19.595 1.00 87.88 368 PRO A N 1
ATOM 2909 C CA . PRO A 1 368 ? -4.856 -1.751 -19.932 1.00 87.88 368 PRO A CA 1
ATOM 2910 C C . PRO A 1 368 ? -4.751 -0.951 -21.234 1.00 87.88 368 PRO A C 1
ATOM 2912 O O . PRO A 1 368 ? -3.742 -0.290 -21.460 1.00 87.88 368 PRO A O 1
ATOM 2915 N N . GLU A 1 369 ? -5.817 -0.957 -22.037 1.00 87.25 369 GLU A N 1
ATOM 2916 C CA . GLU A 1 369 ? -5.849 -0.318 -23.367 1.00 87.25 369 GLU A CA 1
ATOM 2917 C C . GLU A 1 369 ? -5.492 1.175 -23.310 1.00 87.25 369 GLU A C 1
ATOM 2919 O O . GLU A 1 369 ? -4.747 1.666 -24.150 1.00 87.25 369 GLU A O 1
ATOM 2924 N N . TYR A 1 370 ? -5.930 1.883 -22.263 1.00 82.75 370 TYR A N 1
ATOM 2925 C CA . TYR A 1 370 ? -5.628 3.307 -22.071 1.00 82.75 370 TYR A CA 1
ATOM 2926 C C . TYR A 1 370 ? -4.141 3.608 -21.831 1.00 82.75 370 TYR A C 1
ATOM 2928 O O . TYR A 1 370 ? -3.756 4.771 -21.863 1.00 82.75 370 TYR A O 1
ATOM 2936 N N . ALA A 1 371 ? -3.329 2.593 -21.527 1.00 86.12 371 ALA A N 1
ATOM 2937 C CA . ALA A 1 371 ? -1.912 2.735 -21.224 1.00 86.12 371 ALA A CA 1
ATOM 2938 C C . ALA A 1 371 ? -1.012 2.043 -22.258 1.00 86.12 371 ALA A C 1
ATOM 2940 O O . ALA A 1 371 ? 0.190 1.974 -22.041 1.00 86.12 371 ALA A O 1
ATOM 2941 N N . GLU A 1 372 ? -1.550 1.485 -23.350 1.00 84.44 372 GLU A N 1
ATOM 2942 C CA . GLU A 1 372 ? -0.754 0.708 -24.315 1.00 84.44 372 GLU A CA 1
ATOM 2943 C C . GLU A 1 372 ? 0.365 1.529 -24.973 1.00 84.44 372 GLU A C 1
ATOM 2945 O O . GLU A 1 372 ? 1.466 1.003 -25.144 1.00 84.44 372 GLU A O 1
ATOM 2950 N N . ASP A 1 373 ? 0.091 2.805 -25.257 1.00 82.38 373 ASP A N 1
ATOM 2951 C CA . ASP A 1 373 ? 1.008 3.750 -25.910 1.00 82.38 373 ASP A CA 1
ATOM 2952 C C . ASP A 1 373 ? 1.856 4.577 -24.920 1.00 82.38 373 ASP A C 1
ATOM 2954 O O . ASP A 1 373 ? 2.606 5.464 -25.329 1.00 82.38 373 ASP A O 1
ATOM 2958 N N . GLU A 1 374 ? 1.732 4.312 -23.617 1.00 84.44 374 GLU A N 1
ATOM 2959 C CA . GLU A 1 374 ? 2.490 5.005 -22.571 1.00 84.44 374 GLU A CA 1
ATOM 2960 C C . GLU A 1 374 ? 3.917 4.454 -22.435 1.00 84.44 374 GLU A C 1
ATOM 2962 O O . GLU A 1 374 ? 4.239 3.360 -22.906 1.00 84.44 374 GLU A O 1
ATOM 2967 N N . ASP A 1 375 ? 4.783 5.174 -21.718 1.00 84.88 375 ASP A N 1
ATOM 2968 C CA . ASP A 1 375 ? 6.117 4.659 -21.408 1.00 84.88 375 ASP A CA 1
ATOM 2969 C C . ASP A 1 375 ? 6.046 3.368 -20.572 1.00 84.88 375 ASP A C 1
ATOM 2971 O O . ASP A 1 375 ? 5.105 3.124 -19.805 1.00 84.88 375 ASP A O 1
ATOM 2975 N N . ASN A 1 376 ? 7.076 2.530 -20.682 1.00 90.75 376 ASN A N 1
ATOM 2976 C CA . ASN A 1 376 ? 7.122 1.214 -20.039 1.00 90.75 376 ASN A CA 1
ATOM 2977 C C . ASN A 1 376 ? 6.797 1.226 -18.533 1.00 90.75 376 ASN A C 1
ATOM 2979 O O . ASN A 1 376 ? 6.152 0.300 -18.021 1.00 90.75 376 ASN A O 1
ATOM 2983 N N . ARG A 1 377 ? 7.185 2.282 -17.810 1.00 88.44 377 ARG A N 1
ATOM 2984 C CA . ARG A 1 377 ? 6.937 2.371 -16.370 1.00 88.44 377 ARG A CA 1
ATOM 2985 C C . ARG A 1 377 ? 5.489 2.740 -16.066 1.00 88.44 377 ARG A C 1
ATOM 2987 O O . ARG A 1 377 ? 4.909 2.183 -15.130 1.00 88.44 377 ARG A O 1
ATOM 2994 N N . ALA A 1 378 ? 4.895 3.637 -16.850 1.00 88.00 378 ALA A N 1
ATOM 2995 C CA . ALA A 1 378 ? 3.469 3.941 -16.775 1.00 88.00 378 ALA A CA 1
ATOM 2996 C C . ALA A 1 378 ? 2.615 2.709 -17.124 1.00 88.00 378 ALA A C 1
ATOM 2998 O O . ALA A 1 378 ? 1.691 2.382 -16.376 1.00 88.00 378 ALA A O 1
ATOM 2999 N N . ARG A 1 379 ? 3.003 1.937 -18.150 1.00 92.19 379 ARG A N 1
ATOM 3000 C CA . ARG A 1 379 ? 2.400 0.632 -18.495 1.00 92.19 379 ARG A CA 1
ATOM 3001 C C . ARG A 1 379 ? 2.392 -0.337 -17.307 1.00 92.19 379 ARG A C 1
ATOM 3003 O O . ARG A 1 379 ? 1.360 -0.932 -16.989 1.00 92.19 379 ARG A O 1
ATOM 3010 N N . PHE A 1 380 ? 3.524 -0.467 -16.612 1.00 94.69 380 PHE A N 1
ATOM 3011 C CA . PHE A 1 380 ? 3.638 -1.305 -15.413 1.00 94.69 380 PHE A CA 1
ATOM 3012 C C . PHE A 1 380 ? 2.755 -0.814 -14.261 1.00 94.69 380 PHE A C 1
ATOM 3014 O O . PHE A 1 380 ? 2.047 -1.615 -13.647 1.00 94.69 380 PHE A O 1
ATOM 3021 N N . ALA A 1 381 ? 2.757 0.491 -13.983 1.00 93.75 381 ALA A N 1
ATOM 3022 C CA . ALA A 1 381 ? 1.931 1.080 -12.933 1.00 93.75 381 ALA A CA 1
ATOM 3023 C C . ALA A 1 381 ? 0.430 0.905 -13.214 1.00 93.75 381 ALA A C 1
ATOM 3025 O O . ALA A 1 381 ? -0.325 0.538 -12.308 1.00 93.75 381 ALA A O 1
ATOM 3026 N N . ALA A 1 382 ? 0.004 1.103 -14.464 1.00 92.94 382 ALA A N 1
ATOM 3027 C CA . ALA A 1 382 ? -1.375 0.914 -14.906 1.00 92.94 382 ALA A CA 1
ATOM 3028 C C . ALA A 1 382 ? -1.823 -0.545 -14.747 1.00 92.94 382 ALA A C 1
ATOM 3030 O O . ALA A 1 382 ? -2.864 -0.811 -14.148 1.00 92.94 382 ALA A O 1
ATOM 3031 N N . TRP A 1 383 ? -1.016 -1.507 -15.201 1.00 96.88 383 TRP A N 1
ATOM 3032 C CA . TRP A 1 383 ? -1.302 -2.932 -15.001 1.00 96.88 383 TRP A CA 1
ATOM 3033 C C . TRP A 1 383 ? -1.356 -3.330 -13.520 1.00 96.88 383 TRP A C 1
ATOM 3035 O O . TRP A 1 383 ? -2.184 -4.148 -13.113 1.00 96.88 383 TRP A O 1
ATOM 3045 N N . LEU A 1 384 ? -0.472 -2.776 -12.694 1.00 97.31 384 LEU A N 1
ATOM 3046 C CA . LEU A 1 384 ? -0.422 -3.123 -11.279 1.00 97.31 384 LEU A CA 1
ATOM 3047 C C . LEU A 1 384 ? -1.653 -2.599 -10.528 1.00 97.31 384 LEU A C 1
ATOM 3049 O O . LEU A 1 384 ? -2.183 -3.304 -9.675 1.00 97.31 384 LEU A O 1
ATOM 3053 N N . THR A 1 385 ? -2.112 -1.390 -10.855 1.00 95.50 385 THR A N 1
ATOM 3054 C CA . THR A 1 385 ? -3.157 -0.672 -10.099 1.00 95.50 385 THR A CA 1
ATOM 3055 C C . THR A 1 385 ? -4.554 -0.740 -10.713 1.00 95.50 385 THR A C 1
ATOM 3057 O O . THR A 1 385 ? -5.514 -0.310 -10.074 1.00 95.50 385 THR A O 1
ATOM 3060 N N . THR A 1 386 ? -4.704 -1.303 -11.915 1.00 91.88 386 THR A N 1
ATOM 3061 C CA . THR A 1 386 ? -6.016 -1.466 -12.556 1.00 91.88 386 THR A CA 1
ATOM 3062 C C . THR A 1 386 ? -6.970 -2.317 -11.717 1.00 91.88 386 THR A C 1
ATOM 3064 O O . THR A 1 386 ? -6.578 -3.299 -11.081 1.00 91.88 386 THR A O 1
ATOM 3067 N N . SER A 1 387 ? -8.262 -1.987 -11.779 1.00 91.56 387 SER A N 1
ATOM 3068 C CA . SER A 1 387 ? -9.326 -2.723 -11.084 1.00 91.56 387 SER A CA 1
ATOM 3069 C C . SER A 1 387 ? -9.458 -4.193 -11.513 1.00 91.56 387 SER A C 1
ATOM 3071 O O . SER A 1 387 ? -9.944 -5.020 -10.736 1.00 91.56 387 SER A O 1
ATOM 3073 N N . ASP A 1 388 ? -8.964 -4.543 -12.705 1.00 91.69 388 ASP A N 1
ATOM 3074 C CA . ASP A 1 388 ? -8.931 -5.925 -13.198 1.00 91.69 388 ASP A CA 1
ATOM 3075 C C . ASP A 1 388 ? -7.836 -6.766 -12.523 1.00 91.69 388 ASP A C 1
ATOM 3077 O O . ASP A 1 388 ? -7.917 -8.000 -12.487 1.00 91.69 388 ASP A O 1
ATOM 3081 N N . ASN A 1 389 ? -6.823 -6.128 -11.926 1.00 95.44 389 ASN A N 1
ATOM 3082 C CA . ASN A 1 389 ? -5.762 -6.820 -11.210 1.00 95.44 389 ASN A CA 1
ATOM 3083 C C . ASN A 1 389 ? -6.226 -7.204 -9.799 1.00 95.44 389 ASN A C 1
ATOM 3085 O O . ASN A 1 389 ? -5.900 -6.576 -8.790 1.00 95.44 389 ASN A O 1
ATOM 3089 N N . ARG A 1 390 ? -6.983 -8.301 -9.713 1.00 93.50 390 ARG A N 1
ATOM 3090 C CA . ARG A 1 390 ? -7.518 -8.816 -8.441 1.00 93.50 390 ARG A CA 1
ATOM 3091 C C . ARG A 1 390 ? -6.433 -9.130 -7.412 1.00 93.50 390 ARG A C 1
ATOM 3093 O O . ARG A 1 390 ? -6.716 -9.056 -6.220 1.00 93.50 390 ARG A O 1
ATOM 3100 N N . GLN A 1 391 ? -5.213 -9.461 -7.839 1.00 94.69 391 GLN A N 1
ATOM 3101 C CA . GLN A 1 391 ? -4.116 -9.762 -6.919 1.00 94.69 391 GLN A CA 1
ATOM 3102 C C . GLN A 1 391 ? -3.661 -8.518 -6.140 1.00 94.69 391 GLN A C 1
ATOM 3104 O O . GLN A 1 391 ? -3.380 -8.621 -4.946 1.00 94.69 391 GLN A O 1
ATOM 3109 N N . PHE A 1 392 ? -3.675 -7.338 -6.768 1.00 96.56 392 PHE A N 1
ATOM 3110 C CA . PHE A 1 392 ? -3.393 -6.066 -6.096 1.00 96.56 392 PHE A CA 1
ATOM 3111 C C . PHE A 1 392 ? -4.382 -5.806 -4.948 1.00 96.56 392 PHE A C 1
ATOM 3113 O O . PHE A 1 392 ? -3.977 -5.582 -3.803 1.00 96.56 392 PHE A O 1
ATOM 3120 N N . ALA A 1 393 ? -5.684 -5.953 -5.221 1.00 95.25 393 ALA A N 1
ATOM 3121 C CA . ALA A 1 393 ? -6.740 -5.818 -4.216 1.00 95.25 393 ALA A CA 1
ATOM 3122 C C . ALA A 1 393 ? -6.653 -6.894 -3.112 1.00 95.25 393 ALA A C 1
ATOM 3124 O O . ALA A 1 393 ? -6.809 -6.594 -1.927 1.00 95.25 393 ALA A O 1
ATOM 3125 N N . ARG A 1 394 ? -6.353 -8.144 -3.479 1.00 95.56 394 ARG A N 1
ATOM 3126 C CA . ARG A 1 394 ? -6.200 -9.264 -2.535 1.00 95.56 394 ARG A CA 1
ATOM 3127 C C . ARG A 1 394 ? -5.052 -9.069 -1.565 1.00 95.56 394 ARG A C 1
ATOM 3129 O O . ARG A 1 394 ? -5.216 -9.303 -0.369 1.00 95.56 394 ARG A O 1
ATOM 3136 N N . ASN A 1 395 ? -3.901 -8.624 -2.057 1.00 97.00 395 ASN A N 1
ATOM 3137 C CA . ASN A 1 395 ? -2.741 -8.391 -1.210 1.00 97.00 395 ASN A CA 1
ATOM 3138 C C . ASN A 1 395 ? -3.032 -7.308 -0.160 1.00 97.00 395 ASN A C 1
ATOM 3140 O O . ASN A 1 395 ? -2.769 -7.523 1.028 1.00 97.00 395 ASN A O 1
ATOM 3144 N N . ILE A 1 396 ? -3.638 -6.176 -0.547 1.00 96.75 396 ILE A N 1
ATOM 3145 C CA . ILE A 1 396 ? -3.991 -5.143 0.436 1.00 96.75 396 ILE A CA 1
ATOM 3146 C C . ILE A 1 396 ? -5.091 -5.609 1.401 1.00 96.75 396 ILE A C 1
ATOM 3148 O O . ILE A 1 396 ? -4.986 -5.351 2.602 1.00 96.75 396 ILE A O 1
ATOM 3152 N N . ALA A 1 397 ? -6.083 -6.372 0.933 1.00 96.25 397 ALA A N 1
ATOM 3153 C CA . ALA A 1 397 ? -7.103 -6.964 1.798 1.00 96.25 397 ALA A CA 1
ATOM 3154 C C . ALA A 1 397 ? -6.489 -7.921 2.836 1.00 96.25 397 ALA A C 1
ATOM 3156 O O . ALA A 1 397 ? -6.779 -7.801 4.027 1.00 96.25 397 ALA A O 1
ATOM 3157 N N . ASN A 1 398 ? -5.570 -8.802 2.426 1.00 97.56 398 ASN A N 1
ATOM 3158 C CA . ASN A 1 398 ? -4.852 -9.708 3.329 1.00 97.56 398 ASN A CA 1
ATOM 3159 C C . ASN A 1 398 ? -3.989 -8.946 4.350 1.00 97.56 398 ASN A C 1
ATOM 3161 O O . ASN A 1 398 ? -3.948 -9.296 5.531 1.00 97.56 398 ASN A 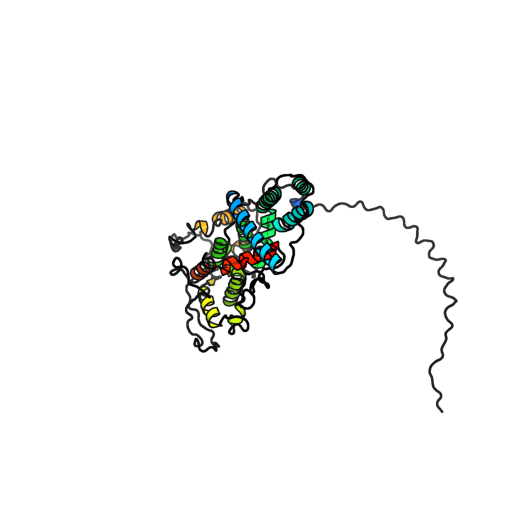O 1
ATOM 3165 N N . ARG A 1 399 ? -3.347 -7.855 3.917 1.00 96.94 399 ARG A N 1
ATOM 3166 C CA . ARG A 1 399 ? -2.586 -6.935 4.776 1.00 96.94 399 ARG A CA 1
ATOM 3167 C C . ARG A 1 399 ? -3.453 -6.290 5.852 1.00 96.94 399 ARG A C 1
ATOM 3169 O O . ARG A 1 399 ? -3.094 -6.324 7.032 1.00 96.94 399 ARG A O 1
ATOM 3176 N N . MET A 1 400 ? -4.604 -5.746 5.465 1.00 96.06 400 MET A N 1
ATOM 3177 C CA . MET A 1 400 ? -5.552 -5.153 6.411 1.00 96.06 400 MET A CA 1
ATOM 3178 C C . MET A 1 400 ? -6.153 -6.210 7.342 1.00 96.06 400 MET A C 1
ATOM 3180 O O . MET A 1 400 ? -6.260 -5.973 8.546 1.00 96.06 400 MET A O 1
ATOM 3184 N N . TRP A 1 401 ? -6.458 -7.401 6.821 1.00 96.31 401 TRP A N 1
ATOM 3185 C CA . TRP A 1 401 ? -6.923 -8.528 7.622 1.00 96.31 401 TRP A CA 1
ATOM 3186 C C . TRP A 1 401 ? -5.901 -8.917 8.690 1.00 96.31 401 TRP A C 1
ATOM 3188 O O . TRP A 1 401 ? -6.245 -8.951 9.871 1.00 96.31 401 TRP A O 1
ATOM 3198 N N . LYS A 1 402 ? -4.629 -9.123 8.319 1.00 96.25 402 LYS A N 1
ATOM 3199 C CA . LYS A 1 402 ? -3.566 -9.432 9.287 1.00 96.25 402 LYS A CA 1
ATOM 3200 C C . LYS A 1 402 ? -3.427 -8.343 10.338 1.00 96.25 402 LYS A C 1
ATOM 3202 O O . LYS A 1 402 ? -3.282 -8.664 11.514 1.00 96.25 402 LYS A O 1
ATOM 3207 N N . LYS A 1 403 ? -3.478 -7.071 9.939 1.00 94.25 403 LYS A N 1
ATOM 3208 C CA . LYS A 1 403 ? -3.370 -5.945 10.872 1.00 94.25 403 LYS A CA 1
ATOM 3209 C C . LYS A 1 403 ? -4.462 -6.001 11.950 1.00 94.25 403 LYS A C 1
ATOM 3211 O O . LYS A 1 403 ? -4.147 -5.863 13.127 1.00 94.25 403 LYS A O 1
ATOM 3216 N N . VAL A 1 404 ? -5.708 -6.294 11.574 1.00 92.31 404 VAL A N 1
ATOM 3217 C CA . VAL A 1 404 ? -6.845 -6.334 12.514 1.00 92.31 404 VAL A CA 1
ATOM 3218 C C . VAL A 1 404 ? -6.943 -7.657 13.287 1.00 92.31 404 VAL A C 1
ATOM 3220 O O . VAL A 1 404 ? -7.302 -7.662 14.466 1.00 92.31 404 VAL A O 1
ATOM 3223 N N . MET A 1 405 ? -6.634 -8.783 12.643 1.00 92.06 405 MET A N 1
ATOM 3224 C CA . MET A 1 405 ? -6.844 -10.133 13.190 1.00 92.06 405 MET A CA 1
ATOM 3225 C C . MET A 1 405 ? -5.582 -10.738 13.821 1.00 92.06 405 MET A C 1
ATOM 3227 O O . MET A 1 405 ? -5.672 -11.724 14.550 1.00 92.06 405 MET A O 1
ATOM 3231 N N . GLY A 1 406 ? -4.410 -10.152 13.566 1.00 93.44 406 GLY A N 1
ATOM 3232 C CA . GLY A 1 406 ? -3.098 -10.623 14.020 1.00 93.44 406 GLY A CA 1
ATOM 3233 C C . GLY A 1 406 ? -2.477 -11.728 13.157 1.00 93.44 406 GLY A C 1
ATOM 3234 O O . GLY A 1 406 ? -1.314 -12.069 13.359 1.00 93.44 406 GLY A O 1
ATOM 3235 N N . VAL A 1 407 ? -3.227 -12.274 12.198 1.00 94.81 407 VAL A N 1
ATOM 3236 C CA . VAL A 1 407 ? -2.800 -13.318 11.256 1.00 94.81 407 VAL A CA 1
ATOM 3237 C C . VAL A 1 407 ? -3.471 -13.080 9.906 1.00 94.81 407 VAL A C 1
ATOM 3239 O O . VAL A 1 407 ? -4.650 -12.728 9.864 1.00 94.81 407 VAL A O 1
ATOM 3242 N N . GLY A 1 408 ? -2.715 -13.206 8.820 1.00 96.06 408 GLY A N 1
ATOM 3243 C CA . GLY A 1 408 ? -3.210 -13.116 7.451 1.00 96.06 408 GLY A CA 1
ATOM 3244 C C . GLY A 1 408 ? -4.058 -14.325 7.065 1.00 96.06 408 GLY A C 1
ATOM 3245 O O . GLY A 1 408 ? -3.970 -15.393 7.668 1.00 96.06 408 GLY A O 1
ATOM 3246 N N . LEU A 1 409 ? -4.886 -14.148 6.041 1.00 96.12 409 LEU A N 1
ATOM 3247 C CA . LEU A 1 409 ? -5.543 -15.253 5.347 1.00 96.12 409 LEU A CA 1
ATOM 3248 C C . LEU A 1 409 ? -4.522 -16.053 4.536 1.00 96.12 409 LEU A C 1
ATOM 3250 O O . LEU A 1 409 ? -4.612 -17.272 4.505 1.00 96.12 409 LEU A O 1
ATOM 3254 N N . VAL A 1 410 ? -3.533 -15.377 3.950 1.00 96.75 410 VAL A N 1
ATOM 3255 C CA . VAL A 1 410 ? -2.303 -15.985 3.420 1.00 96.75 410 VAL A CA 1
ATOM 3256 C C . VAL A 1 410 ? -1.150 -15.596 4.340 1.00 96.75 410 VAL A C 1
ATOM 3258 O O . VAL A 1 410 ? -0.990 -14.412 4.665 1.00 96.75 410 VAL A O 1
ATOM 3261 N N . GLU A 1 411 ? -0.373 -16.586 4.778 1.00 94.56 411 GLU A N 1
ATOM 3262 C CA . GLU A 1 411 ? 0.828 -16.412 5.597 1.00 94.56 411 GLU A CA 1
ATOM 3263 C C . GLU A 1 411 ? 1.976 -17.267 5.032 1.00 94.56 411 GLU A C 1
ATOM 3265 O O . GLU A 1 411 ? 1.769 -18.461 4.819 1.00 94.56 411 GLU A O 1
ATOM 3270 N N . PRO A 1 412 ? 3.187 -16.715 4.824 1.00 93.81 412 PRO A N 1
ATOM 3271 C CA . PRO A 1 412 ? 3.570 -15.308 4.986 1.00 93.81 412 PRO A CA 1
ATOM 3272 C C . PRO A 1 412 ? 2.745 -14.332 4.129 1.00 93.81 412 PRO A C 1
ATOM 3274 O O . PRO A 1 412 ? 2.235 -14.684 3.073 1.00 93.81 412 PRO A O 1
ATOM 3277 N N . ILE A 1 413 ? 2.581 -13.094 4.607 1.00 92.38 413 ILE A N 1
ATOM 3278 C CA . ILE A 1 413 ? 1.670 -12.092 4.009 1.00 92.38 413 ILE A CA 1
ATOM 3279 C C . ILE A 1 413 ? 2.017 -11.699 2.567 1.00 92.38 413 ILE A C 1
ATOM 3281 O O . ILE A 1 413 ? 1.210 -11.097 1.863 1.00 92.38 413 ILE A O 1
ATOM 3285 N N . ASP A 1 414 ? 3.256 -11.971 2.192 1.00 89.69 414 ASP A N 1
ATOM 3286 C CA . ASP A 1 414 ? 3.908 -11.641 0.943 1.00 89.69 414 ASP A CA 1
ATOM 3287 C C . ASP A 1 414 ? 4.284 -12.903 0.159 1.00 89.69 414 ASP A C 1
ATOM 3289 O O . ASP A 1 414 ? 5.211 -12.852 -0.640 1.00 89.69 414 ASP A O 1
ATOM 3293 N N . ASP A 1 415 ? 3.598 -14.022 0.413 1.00 92.06 415 ASP A N 1
ATOM 3294 C CA . ASP A 1 415 ? 3.816 -15.318 -0.235 1.00 92.06 415 ASP A CA 1
ATOM 3295 C C . ASP A 1 415 ? 2.530 -15.889 -0.860 1.00 92.06 415 ASP A C 1
ATOM 3297 O O . ASP A 1 415 ? 2.082 -16.989 -0.540 1.00 92.06 415 ASP A O 1
ATOM 3301 N N . PHE A 1 416 ? 1.898 -15.115 -1.737 1.00 91.88 416 PHE A N 1
ATOM 3302 C CA . PHE A 1 416 ? 0.817 -15.587 -2.594 1.00 91.88 416 PHE A CA 1
ATOM 3303 C C . PHE A 1 416 ? 1.396 -16.427 -3.736 1.00 91.88 416 PHE A C 1
ATOM 3305 O O . PHE A 1 416 ? 1.904 -15.882 -4.717 1.00 91.88 416 PHE A O 1
ATOM 3312 N N . GLN A 1 417 ? 1.264 -17.744 -3.603 1.00 87.88 417 GLN A N 1
ATOM 3313 C CA . GLN A 1 417 ? 1.673 -18.748 -4.588 1.00 87.88 417 GLN A CA 1
ATOM 3314 C C . GLN A 1 417 ? 0.615 -19.855 -4.686 1.00 87.88 417 GLN A C 1
ATOM 3316 O O . GLN A 1 417 ? -0.215 -20.006 -3.787 1.00 87.88 417 GLN A O 1
ATOM 3321 N N . GLU A 1 418 ? 0.638 -20.658 -5.754 1.00 79.81 418 GLU A N 1
ATOM 3322 C CA . GLU A 1 418 ? -0.358 -21.727 -5.970 1.00 79.81 418 GLU A CA 1
ATOM 3323 C C . GLU A 1 418 ? -0.417 -22.733 -4.807 1.00 79.81 418 GLU A C 1
ATOM 3325 O O . GLU A 1 418 ? -1.486 -23.242 -4.470 1.00 79.81 418 GLU A O 1
ATOM 3330 N N . GLY A 1 419 ? 0.724 -22.987 -4.158 1.00 83.94 419 GLY A N 1
ATOM 3331 C CA . GLY A 1 419 ? 0.826 -23.863 -2.989 1.00 83.94 419 GLY A CA 1
ATOM 3332 C C . GLY A 1 419 ? 0.421 -23.223 -1.655 1.00 83.94 419 GLY A C 1
ATOM 3333 O O . GLY A 1 419 ? 0.278 -23.946 -0.670 1.00 83.94 419 GLY A O 1
ATOM 3334 N N . ASN A 1 420 ? 0.225 -21.901 -1.604 1.00 90.31 420 ASN A N 1
ATOM 3335 C CA . ASN A 1 420 ? -0.110 -21.150 -0.392 1.00 90.31 420 ASN A CA 1
ATOM 3336 C C . ASN A 1 420 ? -1.437 -20.403 -0.569 1.00 90.31 420 ASN A C 1
ATOM 3338 O O . ASN A 1 420 ? -1.494 -19.183 -0.744 1.00 90.31 420 ASN A O 1
ATOM 3342 N N . ILE A 1 421 ? -2.525 -21.170 -0.567 1.00 90.56 421 ILE A N 1
ATOM 3343 C CA . ILE A 1 421 ? -3.875 -20.629 -0.717 1.00 90.56 421 ILE A CA 1
ATOM 3344 C C . ILE A 1 421 ? -4.364 -19.973 0.584 1.00 90.56 421 ILE A C 1
ATOM 3346 O O . ILE A 1 421 ? -3.944 -20.372 1.674 1.00 90.56 421 ILE A O 1
ATOM 3350 N N . PRO A 1 422 ? -5.302 -19.011 0.506 1.00 94.44 422 PRO A N 1
ATOM 3351 C CA . PRO A 1 422 ? -5.907 -18.434 1.696 1.00 94.44 422 PRO A CA 1
ATOM 3352 C C . PRO A 1 422 ? -6.543 -19.490 2.605 1.00 94.44 422 PRO A C 1
ATOM 3354 O O . PRO A 1 422 ? -7.224 -20.396 2.129 1.00 94.44 422 PRO A O 1
ATOM 3357 N N . ALA A 1 423 ? -6.416 -19.314 3.920 1.00 93.25 423 ALA A N 1
ATOM 3358 C CA . ALA A 1 423 ? -7.026 -20.183 4.926 1.00 93.25 423 ALA A CA 1
ATOM 3359 C C . ALA A 1 423 ? -8.558 -20.276 4.795 1.00 93.25 423 ALA A C 1
ATOM 3361 O O . ALA A 1 423 ? -9.147 -21.295 5.146 1.00 93.25 423 ALA A O 1
ATOM 3362 N N . ILE A 1 424 ? -9.193 -19.209 4.300 1.00 94.38 424 ILE A N 1
ATOM 3363 C CA . ILE A 1 424 ? -10.614 -19.162 3.935 1.00 94.38 424 ILE A CA 1
ATOM 3364 C C . ILE A 1 424 ? -10.700 -18.441 2.577 1.00 94.38 424 ILE A C 1
ATOM 3366 O O . ILE A 1 424 ? -10.723 -17.206 2.557 1.00 94.38 424 ILE A O 1
ATOM 3370 N N . PRO A 1 425 ? -10.665 -19.170 1.444 1.00 93.12 425 PRO A N 1
ATOM 3371 C CA . PRO A 1 425 ? -10.604 -18.587 0.100 1.00 93.12 425 PRO A CA 1
ATOM 3372 C C . PRO A 1 425 ? -11.720 -17.592 -0.213 1.00 93.12 425 PRO A C 1
ATOM 3374 O O . PRO A 1 425 ? -11.488 -16.610 -0.907 1.00 93.12 425 PRO A O 1
ATOM 3377 N N . GLU A 1 426 ? -12.913 -17.796 0.337 1.00 93.81 426 GLU A N 1
ATOM 3378 C CA . GLU A 1 426 ? -14.084 -16.948 0.103 1.00 93.81 426 GLU A CA 1
ATOM 3379 C C . GLU A 1 426 ? -13.927 -15.531 0.676 1.00 93.81 426 GLU A C 1
ATOM 3381 O O . GLU A 1 426 ? -14.688 -14.639 0.306 1.00 93.81 426 GLU A O 1
ATOM 3386 N N . LEU A 1 427 ? -12.956 -15.313 1.571 1.00 93.31 427 LEU A N 1
ATOM 3387 C CA . LEU A 1 427 ? -12.647 -13.993 2.123 1.00 93.31 427 LEU A CA 1
ATOM 3388 C C . LEU A 1 427 ? -11.723 -13.141 1.223 1.00 93.31 427 LEU A C 1
ATOM 3390 O O . LEU A 1 427 ? -11.509 -11.977 1.570 1.00 93.31 427 LEU A O 1
ATOM 3394 N N . LEU A 1 428 ? -11.177 -13.674 0.112 1.00 89.94 428 LEU A N 1
ATOM 3395 C CA . LEU A 1 428 ? -10.203 -12.984 -0.766 1.00 89.94 428 LEU A CA 1
ATOM 3396 C C . LEU A 1 428 ? -10.523 -12.949 -2.275 1.00 89.94 428 LEU A C 1
ATOM 3398 O O . LEU A 1 428 ? -10.823 -13.979 -2.922 1.00 89.94 428 LEU A O 1
#

Secondary structure (DSSP, 8-state):
------S-------SSSSSSSSSS-SSSS--PPPP----------HHHHSPPSS-SS--PPP-GGGHHHHHHHHHHHHHHHHHHHHHTT--PPPPPPHHHHHHHHHHHHHSSPPPHHHHHHHHH---TTHHHHHHHHHHTSHHHHHHHHHHHHHHTT--S-SBTTB--HHHHHHHHHHHHTT--HHHHHHHHHH--B-TTT-GGGHHHHTTTT-HHHHHHHHHHHHT----GGGGTSS-SSSS--HHHHHHHHHTTTTEEEE--SSSS--SS-----S--------S-TTSS-SSHHHHSTTHHHHHHHHHHHHHTT-S-TTHHHHHHS---EEEE-----B--TT---TTS-TTPBPPP--SSS---GGGTTS-HHHHHHHHHHSTT-HHHHHHHHHHHHHHHHSS-SSSSTT---TTS--SSGGG-

Radius of gyration: 31.46 Å; Cα contacts (8 Å, |Δi|>4): 467; chains: 1; bounding box: 88×84×96 Å

Solvent-accessible surface area (backbone atoms only — not comparable to full-atom values): 25618 Å² total; per-residue (Å²): 133,90,83,84,91,82,92,87,83,78,94,84,87,87,81,87,86,79,77,85,80,79,82,82,77,86,76,77,86,71,75,72,77,74,76,78,73,77,83,72,78,79,84,70,55,66,86,73,70,53,78,74,96,60,78,92,53,82,47,43,78,77,72,71,84,51,46,65,60,53,54,50,52,51,51,50,53,51,51,54,53,52,51,54,26,60,76,69,74,53,78,82,78,82,83,72,52,64,73,57,43,53,40,49,49,27,39,73,40,35,61,37,73,60,54,73,64,58,47,48,54,60,63,70,54,82,58,93,57,50,66,60,51,52,50,51,59,34,66,44,28,61,41,15,34,60,38,52,38,54,59,48,36,59,73,67,62,68,50,66,58,79,48,97,58,42,59,27,61,52,24,56,49,48,56,40,47,41,55,20,60,62,56,55,66,47,56,52,51,32,31,36,56,56,43,47,41,23,30,85,75,27,25,46,21,40,64,54,59,69,38,65,97,35,68,66,59,46,47,30,50,49,40,25,68,48,43,8,25,75,52,56,57,7,75,84,39,56,28,92,88,48,91,50,38,32,64,56,44,48,16,40,40,27,23,53,55,22,63,42,80,40,60,88,81,75,90,86,74,71,98,65,82,88,73,76,70,95,73,75,75,62,76,90,67,60,56,47,99,77,41,99,42,89,45,65,59,65,61,51,80,50,54,71,56,55,50,46,55,52,48,49,42,57,76,67,60,78,59,65,82,67,50,71,49,50,78,65,32,42,42,53,26,37,42,82,45,88,47,92,31,58,44,52,84,78,53,84,53,97,90,56,61,52,53,37,77,47,70,62,42,72,96,66,89,69,66,47,78,75,36,68,89,47,55,42,39,50,25,48,26,48,37,53,46,34,87,83,33,57,52,31,57,37,29,53,50,33,52,54,42,18,70,77,70,74,53,41,48,34,76,59,73,42,44,60,44,93,91,41,63,45,81,55,55,90,82,102